Protein AF-A0A9X0DAU0-F1 (afdb_monomer_lite)

Structure (mmCIF, N/CA/C/O backbone):
data_AF-A0A9X0DAU0-F1
#
_entry.id   AF-A0A9X0DAU0-F1
#
loop_
_atom_site.group_PDB
_atom_site.id
_atom_site.type_symbol
_atom_site.label_atom_id
_atom_site.label_alt_id
_atom_site.label_comp_id
_atom_site.label_asym_id
_atom_site.label_entity_id
_atom_site.label_seq_id
_atom_site.pdbx_PDB_ins_code
_atom_site.Cartn_x
_atom_site.Cartn_y
_atom_site.Cartn_z
_atom_site.occupancy
_atom_site.B_iso_or_equiv
_atom_site.auth_seq_id
_atom_site.auth_comp_id
_atom_site.auth_asym_id
_atom_site.auth_atom_id
_atom_site.pdbx_PDB_model_num
ATOM 1 N N . MET A 1 1 ? -36.880 6.853 28.054 1.00 36.19 1 MET A N 1
ATOM 2 C CA . MET A 1 1 ? -36.187 8.057 27.526 1.00 36.19 1 MET A CA 1
ATOM 3 C C . MET A 1 1 ? -35.209 7.746 26.374 1.00 36.19 1 MET A C 1
ATOM 5 O O . MET A 1 1 ? -34.660 8.682 25.808 1.00 36.19 1 MET A O 1
ATOM 9 N N . GLU A 1 2 ? -35.069 6.485 25.935 1.00 30.61 2 GLU A N 1
ATOM 10 C CA . GLU A 1 2 ? -34.230 6.048 24.791 1.00 30.61 2 GLU A CA 1
ATOM 11 C C . GLU A 1 2 ? -34.619 6.646 23.432 1.00 30.61 2 GLU A C 1
ATOM 13 O O . GLU A 1 2 ? -33.774 6.821 22.557 1.00 30.61 2 GLU A O 1
ATOM 18 N N . GLY A 1 3 ? -35.879 7.058 23.265 1.00 28.67 3 GLY A N 1
ATOM 19 C CA . GLY A 1 3 ? -36.325 7.727 22.044 1.00 28.67 3 GLY A CA 1
ATOM 20 C C . GLY A 1 3 ? -35.630 9.065 21.782 1.00 28.67 3 GLY A C 1
ATOM 21 O O . GLY A 1 3 ? -35.706 9.553 20.662 1.00 28.67 3 GLY A O 1
ATOM 22 N N . ASN A 1 4 ? -34.952 9.665 22.770 1.00 32.41 4 ASN A N 1
ATOM 23 C CA . ASN A 1 4 ? -34.391 11.005 22.631 1.00 32.41 4 ASN A CA 1
ATOM 24 C C . ASN A 1 4 ? -32.938 11.012 22.134 1.00 32.41 4 ASN A C 1
ATOM 26 O O . ASN A 1 4 ? -32.588 11.944 21.425 1.00 32.41 4 ASN A O 1
ATOM 30 N N . GLU A 1 5 ? -32.114 9.992 22.419 1.00 34.22 5 GLU A N 1
ATOM 31 C CA . GLU A 1 5 ? -30.696 9.935 22.003 1.00 34.22 5 GLU A CA 1
ATOM 32 C C . GLU A 1 5 ? -30.496 9.361 20.604 1.00 34.22 5 GLU A C 1
ATOM 34 O O . GLU A 1 5 ? -29.727 9.919 19.824 1.00 34.22 5 GLU A O 1
ATOM 39 N N . GLU A 1 6 ? -31.232 8.313 20.227 1.00 37.12 6 GLU A N 1
ATOM 40 C CA . GLU A 1 6 ? -31.260 7.851 18.837 1.00 37.12 6 GLU A CA 1
ATOM 41 C C . GLU A 1 6 ? -31.886 8.929 17.939 1.00 37.12 6 GLU A C 1
ATOM 43 O O . GLU A 1 6 ? -31.412 9.173 16.828 1.00 37.12 6 GLU A O 1
ATOM 48 N N . TYR A 1 7 ? -32.891 9.653 18.452 1.00 38.97 7 TYR A N 1
ATOM 49 C CA . TYR A 1 7 ? -33.414 10.863 17.825 1.00 38.97 7 TYR A CA 1
ATOM 50 C C . TYR A 1 7 ? -32.383 11.990 17.823 1.00 38.97 7 TYR A C 1
ATOM 52 O O . TYR A 1 7 ? -32.267 12.650 16.800 1.00 38.97 7 TYR A O 1
ATOM 60 N N . LEU A 1 8 ? -31.578 12.192 18.873 1.00 36.94 8 LEU A N 1
ATOM 61 C CA . LEU A 1 8 ? -30.521 13.211 18.907 1.00 36.94 8 LEU A CA 1
ATOM 62 C C . LEU A 1 8 ? -29.411 12.896 17.905 1.00 36.94 8 LEU A C 1
ATOM 64 O O . LEU A 1 8 ? -29.023 13.782 17.155 1.00 36.94 8 LEU A O 1
ATOM 68 N N . MET A 1 9 ? -28.943 11.649 17.829 1.00 37.12 9 MET A N 1
ATOM 69 C CA . MET A 1 9 ? -27.944 11.170 16.871 1.00 37.12 9 MET A CA 1
ATOM 70 C C . MET A 1 9 ? -28.487 11.210 15.446 1.00 37.12 9 MET A C 1
ATOM 72 O O . MET A 1 9 ? -27.828 11.750 14.561 1.00 37.12 9 MET A O 1
ATOM 76 N N . LYS A 1 10 ? -29.723 10.747 15.205 1.00 42.19 10 LYS A N 1
ATOM 77 C CA . LYS A 1 10 ? -30.390 10.910 13.903 1.00 42.19 10 LYS A CA 1
ATOM 78 C C . LYS A 1 10 ? -30.597 12.385 13.564 1.00 42.19 10 LYS A C 1
ATOM 80 O O . LYS A 1 10 ? -30.397 12.749 12.412 1.00 42.19 10 LYS A O 1
ATOM 85 N N . LYS A 1 11 ? -30.927 13.257 14.522 1.00 40.44 11 LYS A N 1
ATOM 86 C CA . LYS A 1 11 ? -31.130 14.708 14.332 1.00 40.44 11 LYS A CA 1
ATOM 87 C C . LYS A 1 11 ? -29.808 15.428 14.063 1.00 40.44 11 LYS A C 1
ATOM 89 O O . LYS A 1 11 ? -29.751 16.229 13.130 1.00 40.44 11 LYS A O 1
ATOM 94 N N . LEU A 1 12 ? -28.742 15.076 14.779 1.00 37.06 12 LEU A N 1
ATOM 95 C CA . LEU A 1 12 ? -27.368 15.529 14.558 1.00 37.06 12 LEU A CA 1
ATOM 96 C C . LEU A 1 12 ? -26.877 15.080 13.173 1.00 37.06 12 LEU A C 1
ATOM 98 O O . LEU A 1 12 ? -26.471 15.919 12.377 1.00 37.06 12 LEU A O 1
ATOM 102 N N . LEU A 1 13 ? -27.047 13.805 12.809 1.00 39.91 13 LEU A N 1
ATOM 103 C CA . LEU A 1 13 ? -26.656 13.242 11.505 1.00 39.91 13 LEU A CA 1
ATOM 104 C C . LEU A 1 13 ? -27.590 13.637 10.339 1.00 39.91 13 LEU A C 1
ATOM 106 O O . LEU A 1 13 ? -27.197 13.529 9.171 1.00 39.91 13 LEU A O 1
ATOM 110 N N . SER A 1 14 ? -28.819 14.088 10.620 1.00 42.72 14 SER A N 1
ATOM 111 C CA . SER A 1 14 ? -29.772 14.595 9.615 1.00 42.72 14 SER A CA 1
ATOM 112 C C . SER A 1 14 ? -29.473 16.032 9.198 1.00 42.72 14 SER A C 1
ATOM 114 O O . SER A 1 14 ? -29.778 16.412 8.064 1.00 42.72 14 SER A O 1
ATOM 116 N N . LYS A 1 15 ? -28.841 16.829 10.074 1.00 42.28 15 LYS A N 1
ATOM 117 C CA . LYS A 1 15 ? -28.406 18.182 9.730 1.00 42.28 15 LYS A CA 1
ATOM 118 C C . LYS A 1 15 ? -27.280 18.078 8.707 1.00 42.28 15 LYS A C 1
ATOM 120 O O . LYS A 1 15 ? -26.179 17.622 9.004 1.00 42.28 15 LYS A O 1
ATOM 125 N N . LYS A 1 16 ? -27.579 18.543 7.492 1.00 41.59 16 LYS A N 1
ATOM 126 C CA . LYS A 1 16 ? -26.758 18.473 6.270 1.00 41.59 16 LYS A CA 1
ATOM 127 C C . LYS A 1 16 ? -25.289 18.920 6.452 1.00 41.59 16 LYS A C 1
ATOM 129 O O . LYS A 1 16 ? -24.460 18.476 5.671 1.00 41.59 16 LYS A O 1
ATOM 134 N N . ASN A 1 17 ? -24.979 19.686 7.509 1.00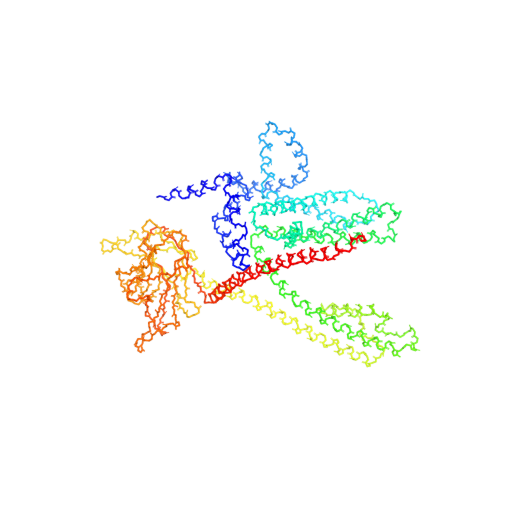 34.97 17 ASN A N 1
ATOM 135 C CA . ASN A 1 17 ? -23.666 20.285 7.796 1.00 34.97 17 ASN A CA 1
ATOM 136 C C . ASN A 1 17 ? -22.970 19.753 9.079 1.00 34.97 17 ASN A C 1
ATOM 138 O O . ASN A 1 17 ? -21.887 20.219 9.433 1.00 34.97 17 ASN A O 1
ATOM 142 N N . SER A 1 18 ? -23.564 18.804 9.820 1.00 41.34 18 SER A N 1
ATOM 143 C CA . SER A 1 18 ? -22.999 18.327 11.101 1.00 41.34 18 SER A CA 1
ATOM 144 C C . SER A 1 18 ? -21.748 17.472 10.912 1.00 41.34 18 SER A C 1
ATOM 146 O O . SER A 1 18 ? -20.811 17.582 11.698 1.00 41.34 18 SER A O 1
ATOM 148 N N . PHE A 1 19 ? -21.702 16.661 9.855 1.00 37.25 19 PHE A N 1
ATOM 149 C CA . PHE A 1 19 ? -20.582 15.752 9.641 1.00 37.25 19 PHE A CA 1
ATOM 150 C C . PHE A 1 19 ? -19.303 16.493 9.249 1.00 37.25 19 PHE A C 1
ATOM 152 O O . PHE A 1 19 ? -18.268 16.166 9.799 1.00 37.25 19 PHE A O 1
ATOM 159 N N . ASP A 1 20 ? -19.376 17.546 8.426 1.00 37.94 20 ASP A N 1
ATOM 160 C CA . ASP A 1 20 ? -18.210 18.387 8.095 1.00 37.94 20 ASP A CA 1
ATOM 161 C C . ASP A 1 20 ? -17.679 19.140 9.328 1.00 37.94 20 ASP A C 1
ATOM 163 O O . ASP A 1 20 ? -16.481 19.392 9.460 1.00 37.94 20 ASP A O 1
ATOM 167 N N . THR A 1 21 ? -18.572 19.473 10.267 1.00 36.34 21 THR A N 1
ATOM 168 C CA . THR A 1 21 ? -18.226 20.118 11.544 1.00 36.34 21 THR A CA 1
ATOM 169 C C . THR A 1 21 ? -17.556 19.132 12.511 1.00 36.34 21 THR A C 1
ATOM 171 O O . THR A 1 21 ? -16.630 19.500 13.234 1.00 36.34 21 THR A O 1
ATOM 174 N N . ILE A 1 22 ? -18.000 17.871 12.504 1.00 38.75 22 ILE A N 1
ATOM 175 C CA . ILE A 1 22 ? -17.434 16.769 13.294 1.00 38.75 22 ILE A CA 1
ATOM 176 C C . ILE A 1 22 ? -16.109 16.293 12.679 1.00 38.75 22 ILE A C 1
ATOM 178 O O . ILE A 1 22 ? -15.134 16.136 13.399 1.00 38.75 22 ILE A O 1
ATOM 182 N N . GLU A 1 23 ? -16.017 16.171 11.358 1.00 36.06 23 GLU A N 1
ATOM 183 C CA . GLU A 1 23 ? -14.804 15.826 10.607 1.00 36.06 23 GLU A CA 1
ATOM 184 C C . GLU A 1 23 ? -13.706 16.889 10.786 1.00 36.06 23 GLU A C 1
ATOM 186 O O . GLU A 1 23 ? -12.550 16.546 11.033 1.00 36.06 23 GLU A O 1
ATOM 191 N N . LYS A 1 24 ? -14.066 18.186 10.799 1.00 38.06 24 LYS A N 1
ATOM 192 C CA . LYS A 1 24 ? -13.139 19.278 11.158 1.00 38.06 24 LYS A CA 1
ATOM 193 C C . LYS A 1 24 ? -12.663 19.229 12.613 1.00 38.06 24 LYS A C 1
ATOM 195 O O . LYS A 1 24 ? -11.546 19.664 12.882 1.00 38.06 24 LYS A O 1
ATOM 200 N N . LYS A 1 25 ? -13.480 18.721 13.545 1.00 36.06 25 LYS A N 1
ATOM 201 C CA . LYS A 1 25 ? -13.097 18.539 14.959 1.00 36.06 25 LYS A CA 1
ATOM 202 C C . LYS A 1 25 ? -12.298 17.254 15.202 1.00 36.06 25 LYS A C 1
ATOM 204 O O . LYS A 1 25 ? -11.488 17.225 16.122 1.00 36.06 25 LYS A O 1
ATOM 209 N N . ILE A 1 26 ? -12.504 16.217 14.388 1.00 36.34 26 ILE A N 1
ATOM 210 C CA . ILE A 1 26 ? -11.970 14.865 14.610 1.00 36.34 26 ILE A CA 1
ATOM 211 C C . ILE A 1 26 ? -10.674 14.582 13.812 1.00 36.34 26 ILE A C 1
ATOM 213 O O . ILE A 1 26 ? -10.048 13.545 14.018 1.00 36.34 26 ILE A O 1
ATOM 217 N N . THR A 1 27 ? -10.139 15.483 12.970 1.00 34.50 27 THR A N 1
ATOM 218 C CA . THR A 1 27 ? -8.794 15.261 12.363 1.00 34.50 27 THR A CA 1
ATOM 219 C C . THR A 1 27 ? -8.041 16.572 12.043 1.00 34.50 27 THR A C 1
ATOM 221 O O . THR A 1 27 ? -8.669 17.457 11.463 1.00 34.50 27 THR A O 1
ATOM 224 N N . PRO A 1 28 ? -6.710 16.757 12.309 1.00 38.84 28 PRO A N 1
ATOM 225 C CA . PRO A 1 28 ? -5.645 15.784 12.631 1.00 38.84 28 PRO A CA 1
ATOM 226 C C . PRO A 1 28 ? -4.857 16.008 13.945 1.00 38.84 28 PRO A C 1
ATOM 228 O O . PRO A 1 28 ? -3.967 15.213 14.222 1.00 38.84 28 PRO A O 1
ATOM 231 N N . LYS A 1 29 ? -5.092 17.046 14.763 1.00 37.66 29 LYS A N 1
ATOM 232 C CA . LYS A 1 29 ? -4.166 17.384 15.877 1.00 37.66 29 LYS A CA 1
ATOM 233 C C . LYS A 1 29 ? -4.122 16.363 17.027 1.00 37.66 29 LYS A C 1
ATOM 235 O O . LYS A 1 29 ? -3.074 16.212 17.644 1.00 37.66 29 LYS A O 1
ATOM 240 N N . ILE A 1 30 ? -5.223 15.657 17.295 1.00 35.47 30 ILE A N 1
ATOM 241 C CA . ILE A 1 30 ? -5.294 14.645 18.368 1.00 35.47 30 ILE A CA 1
ATOM 242 C C . ILE A 1 30 ? -4.764 13.282 17.884 1.00 35.47 30 ILE A C 1
ATOM 244 O O . ILE A 1 30 ? -4.099 12.581 18.636 1.00 35.47 30 ILE A O 1
ATOM 248 N N . LEU A 1 31 ? -4.971 12.936 16.605 1.00 32.19 31 LEU A N 1
ATOM 249 C CA . LEU A 1 31 ? -4.505 11.668 16.021 1.00 32.19 31 LEU A CA 1
ATOM 250 C C . LEU A 1 31 ? -3.039 11.690 15.537 1.00 32.19 31 LEU A C 1
ATOM 252 O O . LEU A 1 31 ? -2.431 10.635 15.402 1.00 32.19 31 LEU A O 1
ATOM 256 N N . THR A 1 32 ? -2.433 12.851 15.276 1.00 33.84 32 THR A N 1
ATOM 257 C CA . THR A 1 32 ? -1.058 12.916 14.722 1.00 33.84 32 THR A CA 1
ATOM 258 C C . THR A 1 32 ? 0.061 12.782 15.754 1.00 33.84 32 THR A C 1
ATOM 260 O O . THR A 1 32 ? 1.199 12.544 15.368 1.00 33.84 32 THR A O 1
ATOM 263 N N . LYS A 1 33 ? -0.232 12.884 17.057 1.00 35.78 33 LYS A N 1
ATOM 264 C CA . LYS A 1 33 ? 0.789 12.813 18.121 1.00 35.78 33 LYS A CA 1
ATOM 265 C C . LYS A 1 33 ? 1.145 11.397 18.597 1.00 35.78 33 LYS A C 1
ATOM 267 O O . LYS A 1 33 ? 2.033 11.251 19.424 1.00 35.78 33 LYS A O 1
ATOM 272 N N . CYS A 1 34 ? 0.493 10.358 18.081 1.00 30.19 34 CYS A N 1
ATOM 273 C CA . CYS A 1 34 ? 0.770 8.966 18.441 1.00 30.19 34 CYS A CA 1
ATOM 274 C C . CYS A 1 34 ? 0.607 8.087 17.199 1.00 30.19 34 CYS A C 1
ATOM 276 O O . CYS A 1 34 ? -0.498 7.654 16.880 1.00 30.19 34 CYS A O 1
ATOM 278 N N . VAL A 1 35 ? 1.703 7.868 16.470 1.00 29.03 35 VAL A N 1
ATOM 279 C CA . VAL A 1 35 ? 1.706 7.240 15.134 1.00 29.03 35 VAL A CA 1
ATOM 280 C C . VAL A 1 35 ? 1.201 5.785 15.152 1.00 29.03 35 VAL A C 1
ATOM 282 O O . VAL A 1 35 ? 0.648 5.325 14.159 1.00 29.03 35 VAL A O 1
ATOM 285 N N . SER A 1 36 ? 1.291 5.075 16.282 1.00 30.45 36 SER A N 1
ATOM 286 C CA . SER A 1 36 ? 0.809 3.690 16.423 1.00 30.45 36 SER A CA 1
ATOM 287 C C . SER A 1 36 ? -0.636 3.582 16.944 1.00 30.45 36 SER A C 1
ATOM 289 O O . SER A 1 36 ? -1.441 2.827 16.396 1.00 30.45 36 SER A O 1
ATOM 291 N N . ASN A 1 37 ? -1.010 4.366 17.964 1.00 36.59 37 ASN A N 1
ATOM 292 C CA . ASN A 1 37 ? -2.334 4.287 18.602 1.00 36.59 37 ASN A CA 1
ATOM 293 C C . ASN A 1 37 ? -3.460 4.960 17.801 1.00 36.59 37 ASN A C 1
ATOM 295 O O . ASN A 1 37 ? -4.617 4.555 17.919 1.00 36.59 37 ASN A O 1
ATOM 299 N N . SER A 1 38 ? -3.156 5.958 16.969 1.00 33.84 38 SER A N 1
ATOM 300 C CA . SER A 1 38 ? -4.169 6.685 16.194 1.00 33.84 38 SER A CA 1
ATOM 301 C C . SER A 1 38 ? -4.743 5.871 15.036 1.00 33.84 38 SER A C 1
ATOM 303 O O . SER A 1 38 ? -5.945 5.933 14.779 1.00 33.84 38 SER A O 1
ATOM 305 N N . LEU A 1 39 ? -3.915 5.044 14.395 1.00 31.14 39 LEU A N 1
ATOM 306 C CA . LEU A 1 39 ? -4.356 4.064 13.405 1.00 31.14 39 LEU A CA 1
ATOM 307 C C . LEU A 1 39 ? -5.246 3.007 14.057 1.00 31.14 39 LEU A C 1
ATOM 309 O O . LEU A 1 39 ? -6.297 2.687 13.520 1.00 31.14 39 LEU A O 1
ATOM 313 N N . LEU A 1 40 ? -4.889 2.519 15.245 1.00 34.69 40 LEU A N 1
ATOM 314 C CA . LEU A 1 40 ? -5.612 1.437 15.916 1.00 34.69 40 LEU A CA 1
ATOM 315 C C . LEU A 1 40 ? -6.944 1.906 16.537 1.00 34.69 40 LEU A C 1
ATOM 317 O O . LEU A 1 40 ? -7.957 1.215 16.404 1.00 34.69 40 LEU A O 1
ATOM 321 N N . MET A 1 41 ? -6.985 3.099 17.148 1.00 34.53 41 MET A N 1
ATOM 322 C CA . MET A 1 41 ? -8.235 3.748 17.582 1.00 34.53 41 MET A CA 1
ATOM 323 C C . MET A 1 41 ? -9.095 4.190 16.396 1.00 34.53 41 MET A C 1
ATOM 325 O O . MET A 1 41 ? -10.304 3.975 16.414 1.00 34.53 41 MET A O 1
ATOM 329 N N . GLY A 1 42 ? -8.484 4.765 15.356 1.00 37.69 42 GLY A N 1
ATOM 330 C CA . GLY A 1 42 ? -9.177 5.141 14.127 1.00 37.69 42 GLY A CA 1
ATOM 331 C C . GLY A 1 42 ? -9.820 3.925 13.466 1.00 37.69 42 GLY A C 1
ATOM 332 O O . GLY A 1 42 ? -11.014 3.938 13.190 1.00 37.69 42 GLY A O 1
ATOM 333 N N . MET A 1 43 ? -9.072 2.832 13.304 1.00 39.12 43 MET A N 1
ATOM 334 C CA . MET A 1 43 ? -9.593 1.578 12.761 1.00 39.12 43 MET A CA 1
ATOM 335 C C . MET A 1 43 ? -10.745 1.032 13.609 1.00 39.12 43 MET A C 1
ATOM 337 O O . MET A 1 43 ? -11.778 0.718 13.032 1.00 39.12 43 MET A O 1
ATOM 341 N N . LYS A 1 44 ? -10.629 0.986 14.948 1.00 43.84 44 LYS A N 1
ATOM 342 C CA . LYS A 1 44 ? -11.720 0.542 15.845 1.00 43.84 44 LYS A CA 1
ATOM 343 C C . LYS A 1 44 ? -12.971 1.427 15.770 1.00 43.84 44 LYS A C 1
ATOM 345 O O . LYS A 1 44 ? -14.085 0.919 15.849 1.00 43.84 44 LYS A O 1
ATOM 350 N N . PHE A 1 45 ? -12.805 2.737 15.603 1.00 51.50 45 PHE A N 1
ATOM 351 C CA . PHE A 1 45 ? -13.920 3.668 15.429 1.00 51.50 45 PHE A CA 1
ATOM 352 C C . PHE A 1 45 ? -14.600 3.495 14.063 1.00 51.50 45 PHE A C 1
ATOM 354 O O . PHE A 1 45 ? -15.823 3.396 13.986 1.00 51.50 45 PHE A O 1
ATOM 361 N N . PHE A 1 46 ? -13.823 3.401 12.979 1.00 48.62 46 PHE A N 1
ATOM 362 C CA . PHE A 1 46 ? -14.355 3.226 11.623 1.00 48.62 46 PHE A CA 1
ATOM 363 C C . PHE A 1 46 ? -14.937 1.827 11.374 1.00 48.62 46 PHE A C 1
ATOM 365 O O . PHE A 1 46 ? -15.799 1.673 10.506 1.00 48.62 46 PHE A O 1
ATOM 372 N N . THR A 1 47 ? -14.521 0.813 12.140 1.00 50.84 47 THR A N 1
ATOM 373 C CA . THR A 1 47 ? -15.122 -0.528 12.107 1.00 50.84 47 THR A CA 1
ATOM 374 C C . THR A 1 47 ? -16.354 -0.669 13.003 1.00 50.84 47 THR A C 1
ATOM 376 O O . THR A 1 47 ? -17.040 -1.687 12.912 1.00 50.84 47 THR A O 1
ATOM 379 N N . HIS A 1 48 ? -16.691 0.341 13.817 1.00 51.44 48 HIS A N 1
ATOM 380 C CA . HIS A 1 48 ? -17.898 0.320 14.641 1.00 51.44 48 HIS A CA 1
ATOM 381 C C . HIS A 1 48 ? -19.154 0.175 13.757 1.00 51.44 48 HIS A C 1
ATOM 383 O O . HIS A 1 48 ? -19.307 0.948 12.805 1.00 51.44 48 HIS A O 1
ATOM 389 N N . PRO A 1 49 ? -20.097 -0.742 14.059 1.00 53.69 49 PRO A N 1
ATOM 390 C CA . PRO A 1 49 ? -21.228 -1.052 13.178 1.00 53.69 49 PRO A CA 1
ATOM 391 C C . PRO A 1 49 ? -22.060 0.168 12.761 1.00 53.69 49 PRO A C 1
ATOM 393 O O . PRO A 1 49 ? -22.469 0.274 11.606 1.00 53.69 49 PRO A O 1
ATOM 396 N N . VAL A 1 50 ? -22.258 1.128 13.671 1.00 52.81 50 VAL A N 1
ATOM 397 C CA . VAL A 1 50 ? -23.005 2.370 13.397 1.00 52.81 50 VAL A CA 1
ATOM 398 C C . VAL A 1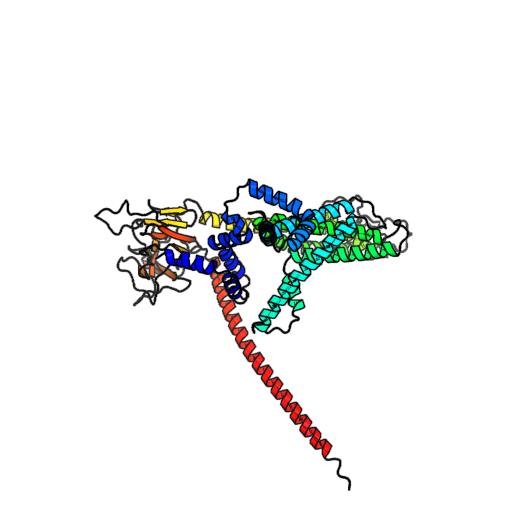 50 ? -22.245 3.286 12.434 1.00 52.81 50 VAL A C 1
ATOM 400 O O . VAL A 1 50 ? -22.828 3.795 11.477 1.00 52.81 50 VAL A O 1
ATOM 403 N N . VAL A 1 51 ? -20.935 3.457 12.637 1.00 56.75 51 VAL A N 1
ATOM 404 C CA . VAL A 1 51 ? -20.085 4.288 11.770 1.00 56.75 51 VAL A CA 1
ATOM 405 C C . VAL A 1 51 ? -19.961 3.634 10.397 1.00 56.75 51 VAL A C 1
ATOM 407 O O . VAL A 1 51 ? -20.161 4.291 9.377 1.00 56.75 51 VAL A O 1
ATOM 410 N N . HIS A 1 52 ? -19.740 2.320 10.364 1.00 58.06 52 HIS A N 1
ATOM 411 C CA . HIS A 1 52 ? -19.674 1.534 9.140 1.00 58.06 52 HIS A CA 1
ATOM 412 C C . HIS A 1 52 ? -20.999 1.563 8.356 1.00 58.06 52 HIS A C 1
ATOM 414 O O . HIS A 1 52 ? -20.997 1.696 7.130 1.00 58.06 52 HIS A O 1
ATOM 420 N N . SER A 1 53 ? -22.144 1.483 9.042 1.00 62.44 53 SER A N 1
ATOM 421 C CA . SER A 1 53 ? -23.475 1.603 8.432 1.00 62.44 53 SER A CA 1
ATOM 422 C C . SER A 1 53 ? -23.701 2.992 7.826 1.00 62.44 53 SER A C 1
ATOM 424 O O . SER A 1 53 ? -24.100 3.109 6.664 1.00 62.44 53 SER A O 1
ATOM 426 N N . GLU A 1 54 ? -23.358 4.056 8.554 1.00 64.06 54 GLU A N 1
ATOM 427 C CA . GLU A 1 54 ? -23.485 5.434 8.071 1.00 64.06 54 GLU A CA 1
ATOM 428 C C . GLU A 1 54 ? -22.532 5.755 6.911 1.00 64.06 54 GLU A C 1
ATOM 430 O O . GLU A 1 54 ? -22.936 6.397 5.934 1.00 64.06 54 GLU A O 1
ATOM 435 N N . MET A 1 55 ? -21.294 5.257 6.958 1.00 65.69 55 MET A N 1
ATOM 436 C CA . MET A 1 55 ? -20.350 5.344 5.841 1.00 65.69 55 MET A CA 1
ATOM 437 C C . MET A 1 55 ? -20.881 4.607 4.611 1.00 65.69 55 MET A C 1
ATOM 439 O O . MET A 1 55 ? -20.927 5.194 3.532 1.00 65.69 55 MET A O 1
ATOM 443 N N . ASN A 1 56 ? -21.377 3.375 4.766 1.00 66.19 56 ASN A N 1
ATOM 444 C CA . ASN A 1 56 ? -21.998 2.620 3.672 1.00 66.19 56 ASN A CA 1
ATOM 445 C C . ASN A 1 56 ? -23.210 3.345 3.072 1.00 66.19 56 ASN A C 1
ATOM 447 O O . ASN A 1 56 ? -23.417 3.328 1.856 1.00 66.19 56 ASN A O 1
ATOM 451 N N . ARG A 1 57 ? -24.013 4.001 3.915 1.00 67.69 57 ARG A N 1
ATOM 452 C CA . ARG A 1 57 ? -25.182 4.779 3.494 1.00 67.69 57 ARG A CA 1
ATOM 453 C C . ARG A 1 57 ? -24.792 6.025 2.697 1.00 67.69 57 ARG A C 1
ATOM 455 O O . ARG A 1 57 ? -25.487 6.376 1.743 1.00 67.69 57 ARG A O 1
ATOM 462 N N . LYS A 1 58 ? -23.695 6.694 3.065 1.00 73.19 58 LYS A N 1
ATOM 463 C CA . LYS A 1 58 ? -23.129 7.810 2.289 1.00 73.19 58 LYS A CA 1
ATOM 464 C C . LYS A 1 58 ? -22.491 7.332 0.986 1.00 73.19 58 LYS A C 1
ATOM 466 O O . LYS A 1 58 ? -22.759 7.926 -0.054 1.00 73.19 58 LYS A O 1
ATOM 471 N N . TRP A 1 59 ? -21.724 6.245 1.040 1.00 75.75 59 TRP A N 1
ATOM 472 C CA . TRP A 1 59 ? -21.029 5.636 -0.095 1.00 75.75 59 TRP A CA 1
ATOM 473 C C . TRP A 1 59 ? -21.987 5.253 -1.226 1.00 75.75 59 TRP A C 1
ATOM 475 O O . TRP A 1 59 ? -21.836 5.722 -2.353 1.00 75.75 59 TRP A O 1
ATOM 485 N N . ARG A 1 60 ? -23.040 4.486 -0.905 1.00 71.88 60 ARG A N 1
ATOM 486 C CA . ARG A 1 60 ? -24.072 4.063 -1.869 1.00 71.88 60 ARG A CA 1
ATOM 487 C C . ARG A 1 60 ? -25.084 5.154 -2.218 1.00 71.88 60 ARG A C 1
ATOM 489 O O . ARG A 1 60 ? -25.963 4.915 -3.031 1.00 71.88 60 ARG A O 1
ATOM 496 N N . GLY A 1 61 ? -24.993 6.333 -1.604 1.00 70.94 61 GLY A N 1
ATOM 497 C CA . GLY A 1 61 ? -25.955 7.415 -1.776 1.00 70.94 61 GLY A CA 1
ATOM 498 C C . GLY A 1 61 ? -27.276 7.176 -1.029 1.00 70.94 61 GLY A C 1
ATOM 499 O O . GLY A 1 61 ? -27.959 6.161 -1.182 1.00 70.94 61 GLY A O 1
ATOM 500 N N . ARG A 1 62 ? -27.703 8.180 -0.252 1.00 63.81 62 ARG A N 1
ATOM 501 C CA . ARG A 1 62 ? -28.942 8.133 0.554 1.00 63.81 62 ARG A CA 1
ATOM 502 C C . ARG A 1 62 ? -30.209 7.854 -0.260 1.00 63.81 62 ARG A C 1
ATOM 504 O O . ARG A 1 62 ? -31.166 7.312 0.281 1.00 63.81 62 ARG A O 1
ATOM 511 N N . PHE A 1 63 ? -30.225 8.249 -1.531 1.00 61.09 63 PHE A N 1
ATOM 512 C CA . PHE A 1 63 ? -31.374 8.061 -2.412 1.00 61.09 63 PHE A CA 1
ATOM 513 C C . PHE A 1 63 ? -31.577 6.590 -2.801 1.00 61.09 63 PHE A C 1
ATOM 515 O O . PHE A 1 63 ? -32.700 6.097 -2.744 1.00 61.09 63 PHE A O 1
ATOM 522 N N . LEU A 1 64 ? -30.499 5.879 -3.140 1.00 60.31 64 LEU A N 1
ATOM 523 C CA . LEU A 1 64 ? -30.560 4.490 -3.607 1.00 60.31 64 LEU A CA 1
ATOM 524 C C . LEU A 1 64 ? -30.929 3.544 -2.455 1.00 60.31 64 LEU A C 1
ATOM 526 O O . LEU A 1 64 ? -31.768 2.661 -2.603 1.00 60.31 64 LEU A O 1
ATOM 530 N N . MET A 1 65 ? -30.405 3.803 -1.256 1.00 53.38 65 MET A N 1
ATOM 531 C CA . MET A 1 65 ? -30.710 3.002 -0.064 1.00 53.38 65 MET A CA 1
ATOM 532 C C . MET A 1 65 ? -32.154 3.168 0.445 1.00 53.38 65 MET A C 1
ATOM 534 O O . MET A 1 65 ? -32.672 2.260 1.086 1.00 53.38 65 MET A O 1
ATOM 538 N N . LYS A 1 66 ? -32.835 4.285 0.142 1.00 54.59 66 LYS A N 1
ATOM 539 C CA . LYS A 1 66 ? -34.224 4.533 0.579 1.00 54.59 66 LYS A CA 1
ATOM 540 C C . LYS A 1 66 ? -35.255 3.622 -0.100 1.00 54.59 66 LYS A C 1
ATOM 542 O O . LYS A 1 66 ? -36.359 3.496 0.411 1.00 54.59 66 LYS A O 1
ATOM 547 N N . LYS A 1 67 ? -34.914 3.038 -1.255 1.00 55.78 67 LYS A N 1
ATOM 548 C CA . LYS A 1 67 ? -35.842 2.261 -2.093 1.00 55.78 67 LYS A CA 1
ATOM 549 C C . LYS A 1 67 ? -35.732 0.741 -1.941 1.00 55.78 67 LYS A C 1
ATOM 551 O O . LYS A 1 67 ? -36.506 0.053 -2.589 1.00 55.78 67 LYS A O 1
ATOM 556 N N . GLY A 1 68 ? -34.798 0.209 -1.142 1.00 53.81 68 GLY A N 1
ATOM 557 C CA . GLY A 1 68 ? -34.618 -1.248 -1.030 1.00 53.81 68 GLY A CA 1
ATOM 558 C C . GLY A 1 68 ? -34.390 -1.914 -2.396 1.00 53.81 68 GLY A C 1
ATOM 559 O O . GLY A 1 68 ? -35.097 -2.845 -2.763 1.00 53.81 68 GLY A O 1
ATOM 560 N N . LEU A 1 69 ? -33.459 -1.374 -3.192 1.00 61.97 69 LEU A N 1
ATOM 561 C CA . LEU A 1 69 ? -33.239 -1.784 -4.585 1.00 61.97 69 LEU A CA 1
ATOM 562 C C . LEU A 1 69 ? -32.863 -3.269 -4.707 1.00 61.97 69 LEU A C 1
ATOM 564 O O . LEU A 1 69 ? -31.965 -3.749 -4.013 1.00 61.97 69 LEU A O 1
ATOM 568 N N . SER A 1 70 ? -33.522 -3.967 -5.637 1.00 71.06 70 SER A N 1
ATOM 569 C CA . SER A 1 70 ? -33.269 -5.380 -5.933 1.00 71.06 70 SER A CA 1
ATOM 570 C C . SER A 1 70 ? -31.841 -5.619 -6.449 1.00 71.06 70 SER A C 1
ATOM 572 O O . SER A 1 70 ? -31.212 -4.720 -7.018 1.00 71.06 70 SER A O 1
ATOM 574 N N . LYS A 1 71 ? -31.341 -6.857 -6.317 1.00 73.38 71 LYS A N 1
ATOM 575 C CA . LYS A 1 71 ? -30.047 -7.274 -6.896 1.00 73.38 71 LYS A CA 1
ATOM 576 C C . LYS A 1 71 ? -29.975 -6.999 -8.406 1.00 73.38 71 LYS A C 1
ATOM 578 O O . LYS A 1 71 ? -28.938 -6.566 -8.898 1.00 73.38 71 LYS A O 1
ATOM 583 N N . TRP A 1 72 ? -31.092 -7.166 -9.114 1.00 72.94 72 TRP A N 1
ATOM 584 C CA . TRP A 1 72 ? -31.202 -6.881 -10.544 1.00 72.94 72 TRP A CA 1
ATOM 585 C C . TRP A 1 72 ? -31.031 -5.401 -10.861 1.00 72.94 72 TRP A C 1
ATOM 587 O O . TRP A 1 72 ? -30.333 -5.054 -11.804 1.00 72.94 72 TRP A O 1
ATOM 597 N N . THR A 1 73 ? -31.590 -4.503 -10.051 1.00 71.88 73 THR A N 1
ATOM 598 C CA . THR A 1 73 ? -31.420 -3.064 -10.283 1.00 71.88 73 THR A CA 1
ATOM 599 C C . THR A 1 73 ? -29.972 -2.625 -10.072 1.00 71.88 73 THR A C 1
ATOM 601 O O . THR A 1 73 ? -29.480 -1.777 -10.809 1.00 71.88 73 THR A O 1
ATOM 604 N N . TRP A 1 74 ? -29.261 -3.233 -9.117 1.00 73.56 74 TRP A N 1
ATOM 605 C CA . TRP A 1 74 ? -27.817 -3.038 -8.981 1.00 73.56 74 TRP A CA 1
ATOM 606 C C . TRP A 1 74 ? -27.053 -3.539 -10.202 1.00 73.56 74 TRP A C 1
ATOM 608 O O . TRP A 1 74 ? -26.195 -2.814 -10.694 1.00 73.56 74 TRP A O 1
ATOM 618 N N . PHE A 1 75 ? -27.389 -4.720 -10.722 1.00 75.75 75 PHE A N 1
ATOM 619 C CA . PHE A 1 75 ? -26.799 -5.236 -11.957 1.00 75.75 75 PHE A CA 1
ATOM 620 C C . PHE A 1 75 ? -27.019 -4.275 -13.137 1.00 75.75 75 PHE A C 1
ATOM 622 O O . PHE A 1 75 ? -26.054 -3.866 -13.778 1.00 75.75 75 PHE A O 1
ATOM 629 N N . PHE A 1 76 ? -28.253 -3.807 -13.349 1.00 76.19 76 PHE A N 1
ATOM 630 C CA . PHE A 1 76 ? -28.558 -2.817 -14.386 1.00 76.19 76 PHE A CA 1
ATOM 631 C C . PHE A 1 76 ? -27.807 -1.498 -14.194 1.00 76.19 76 PHE A C 1
ATOM 633 O O . PHE A 1 76 ? -27.373 -0.916 -15.177 1.00 76.19 76 PHE A O 1
ATOM 640 N N . LEU A 1 77 ? -27.605 -1.035 -12.957 1.00 74.62 77 LEU A N 1
ATOM 641 C CA . LEU A 1 77 ? -26.818 0.171 -12.682 1.00 74.62 77 LEU A CA 1
ATOM 642 C C . LEU A 1 77 ? -25.331 -0.009 -13.026 1.00 74.62 77 LEU A C 1
ATOM 644 O O . LEU A 1 77 ? -24.727 0.923 -13.542 1.00 74.62 77 LEU A O 1
ATOM 648 N N . HIS A 1 78 ? -24.750 -1.190 -12.796 1.00 73.88 78 HIS A N 1
ATOM 649 C CA . HIS A 1 78 ? -23.366 -1.480 -13.202 1.00 73.88 78 HIS A CA 1
ATOM 650 C C . HIS A 1 78 ? -23.225 -1.561 -14.721 1.00 73.88 78 HIS A C 1
ATOM 652 O O . HIS A 1 78 ? -22.288 -1.003 -15.286 1.00 73.88 78 HIS A O 1
ATOM 658 N N . VAL A 1 79 ? -24.174 -2.227 -15.381 1.00 75.62 79 VAL A N 1
ATOM 659 C CA . VAL A 1 79 ? -24.235 -2.284 -16.844 1.00 75.62 79 VAL A CA 1
ATOM 660 C C . VAL A 1 79 ? -24.418 -0.874 -17.412 1.00 75.62 79 VAL A C 1
ATOM 662 O O . VAL A 1 79 ? -23.716 -0.489 -18.340 1.00 75.62 79 VAL A O 1
ATOM 665 N N . TRP A 1 80 ? -25.280 -0.058 -16.803 1.00 78.50 80 TRP A N 1
ATOM 666 C CA . TRP A 1 80 ? -25.462 1.343 -17.171 1.00 78.50 80 TRP A CA 1
ATOM 667 C C . TRP A 1 80 ? -24.175 2.157 -17.019 1.00 78.50 80 TRP A C 1
ATOM 669 O O . TRP A 1 80 ? -23.902 2.970 -17.889 1.00 78.50 80 TRP A O 1
ATOM 679 N N . CYS A 1 81 ? -23.338 1.919 -15.999 1.00 75.12 81 CYS A N 1
ATOM 680 C CA . CYS A 1 81 ? -22.037 2.594 -15.882 1.00 75.12 81 CYS A CA 1
ATOM 681 C C . CYS A 1 81 ? -21.114 2.356 -17.090 1.00 75.12 81 CYS A C 1
ATOM 683 O O . CYS A 1 81 ? -20.363 3.260 -17.451 1.00 75.12 81 CYS A O 1
ATOM 685 N N . LEU A 1 82 ? -21.171 1.176 -17.722 1.00 70.94 82 LEU A N 1
ATOM 686 C CA . LEU A 1 82 ? -20.402 0.885 -18.940 1.00 70.94 82 LEU A CA 1
ATOM 687 C C . LEU A 1 82 ? -20.891 1.736 -20.119 1.00 70.94 82 LEU A C 1
ATOM 689 O O . LEU A 1 82 ? -20.082 2.328 -20.828 1.00 70.94 82 LEU A O 1
ATOM 693 N N . PHE A 1 83 ? -22.210 1.848 -20.291 1.00 71.69 83 PHE A N 1
ATOM 694 C CA . PHE A 1 83 ? -22.813 2.701 -21.321 1.00 71.69 83 PHE A CA 1
ATOM 695 C C . PHE A 1 83 ? -22.583 4.193 -21.044 1.00 71.69 83 PHE A C 1
ATOM 697 O O . PHE A 1 83 ? -22.262 4.960 -21.951 1.00 71.69 83 PHE A O 1
ATOM 704 N N . ASP A 1 84 ? -22.682 4.598 -19.779 1.00 73.38 84 ASP A N 1
ATOM 705 C CA . ASP A 1 84 ? -22.459 5.964 -19.310 1.00 73.38 84 ASP A CA 1
ATOM 706 C C . ASP A 1 84 ? -21.014 6.419 -19.555 1.00 73.38 84 ASP A C 1
ATOM 708 O O . ASP A 1 84 ? -20.787 7.594 -19.785 1.00 73.38 84 ASP A O 1
ATOM 712 N N . MET A 1 85 ? -20.027 5.519 -19.605 1.00 68.88 85 MET A N 1
ATOM 713 C CA . MET A 1 85 ? -18.644 5.880 -19.952 1.00 68.88 85 MET A CA 1
ATOM 714 C C . MET A 1 85 ? -18.520 6.480 -21.364 1.00 68.88 85 MET A C 1
ATOM 716 O O . MET A 1 85 ? -17.738 7.405 -21.573 1.00 68.88 85 MET A O 1
ATOM 720 N N . VAL A 1 86 ? -19.304 5.975 -22.320 1.00 67.69 86 VAL A N 1
ATOM 721 C CA . VAL A 1 86 ? -19.301 6.429 -23.722 1.00 67.69 86 VAL A CA 1
ATOM 722 C C . VAL A 1 86 ? -20.294 7.572 -23.925 1.00 67.69 86 VAL A C 1
ATOM 724 O O . VAL A 1 86 ? -20.022 8.529 -24.646 1.00 67.69 86 VAL A O 1
ATOM 727 N N . LEU A 1 87 ? -21.448 7.487 -23.264 1.00 68.06 87 LEU A N 1
ATOM 728 C CA . LEU A 1 87 ? -22.545 8.433 -23.431 1.00 68.06 87 LEU A CA 1
ATOM 729 C C . LEU A 1 87 ? -22.441 9.651 -22.508 1.00 68.06 87 LEU A C 1
ATOM 731 O O . LEU A 1 87 ? -23.134 10.627 -22.762 1.00 68.06 87 LEU A O 1
ATOM 735 N N . ALA A 1 88 ? -21.586 9.650 -21.479 1.00 68.94 88 ALA A N 1
ATOM 736 C CA . ALA A 1 88 ? -21.474 10.742 -20.505 1.00 68.94 88 ALA A CA 1
ATOM 737 C C . ALA A 1 88 ? -21.221 12.125 -21.119 1.00 68.94 88 ALA A C 1
ATOM 739 O O . ALA A 1 88 ? -21.857 13.064 -20.651 1.00 68.94 88 ALA A O 1
ATOM 740 N N . PRO A 1 89 ? -20.360 12.319 -22.140 1.00 67.88 89 PRO A N 1
ATOM 741 C CA . PRO A 1 89 ? -20.176 13.641 -22.744 1.00 67.88 89 PRO A CA 1
ATOM 742 C C . PRO A 1 89 ? -21.468 14.160 -23.387 1.00 67.88 89 PRO A C 1
ATOM 744 O O . PRO A 1 89 ? -21.835 15.322 -23.222 1.00 67.88 89 PRO A O 1
ATOM 747 N N . ILE A 1 90 ? -22.197 13.264 -24.056 1.00 69.25 90 ILE A N 1
ATOM 748 C CA . ILE A 1 90 ? -23.468 13.552 -24.725 1.00 69.25 90 ILE A CA 1
ATOM 749 C C . ILE A 1 90 ? -24.556 13.792 -23.670 1.00 69.25 90 ILE A C 1
ATOM 751 O O . ILE A 1 90 ? -25.222 14.823 -23.678 1.00 69.25 90 ILE A O 1
ATOM 755 N N . ALA A 1 91 ? -24.689 12.891 -22.700 1.00 68.75 91 ALA A N 1
ATOM 756 C CA . ALA A 1 91 ? -25.647 12.981 -21.609 1.00 68.75 91 ALA A CA 1
ATOM 757 C C . ALA A 1 91 ? -25.407 14.217 -20.735 1.00 68.75 91 ALA A C 1
ATOM 759 O O . ALA A 1 91 ? -26.367 14.871 -20.349 1.00 68.75 91 ALA A O 1
ATOM 760 N N . PHE A 1 92 ? -24.154 14.587 -20.463 1.00 69.31 92 PHE A N 1
ATOM 761 C CA . PHE A 1 92 ? -23.815 15.794 -19.713 1.00 69.31 92 PHE A CA 1
ATOM 762 C C . PHE A 1 92 ? -24.162 17.058 -20.503 1.00 69.31 92 PHE A C 1
ATOM 764 O O . PHE A 1 92 ? -24.723 17.981 -19.918 1.00 69.31 92 PHE A O 1
ATOM 771 N N . TYR A 1 93 ? -23.914 17.091 -21.817 1.00 71.50 93 TYR A N 1
ATOM 772 C CA . TYR A 1 93 ? -24.326 18.199 -22.685 1.00 71.50 93 TYR A CA 1
ATOM 773 C C . TYR A 1 93 ? -25.852 18.369 -22.694 1.00 71.50 93 TYR A C 1
ATOM 775 O O . TYR A 1 93 ? -26.353 19.453 -22.396 1.00 71.50 93 TYR A O 1
ATOM 783 N N . PHE A 1 94 ? -26.602 17.283 -22.913 1.00 70.56 94 PHE A N 1
ATOM 784 C CA . PHE A 1 94 ? -28.066 17.301 -22.850 1.00 70.56 94 PHE A CA 1
ATOM 785 C C . PHE A 1 94 ? -28.587 17.671 -21.456 1.00 70.56 94 PHE A C 1
ATOM 787 O O . PHE A 1 94 ? -29.543 18.428 -21.350 1.00 70.56 94 PHE A O 1
ATOM 794 N N . VAL A 1 95 ? -27.965 17.193 -20.377 1.00 69.44 95 VAL A N 1
ATOM 795 C CA . VAL A 1 95 ? -28.371 17.495 -18.990 1.00 69.44 95 VAL A CA 1
ATOM 796 C C . VAL A 1 95 ? -28.056 18.937 -18.596 1.00 69.44 95 VAL A C 1
ATOM 798 O O . VAL A 1 95 ? -28.863 19.546 -17.900 1.00 69.44 95 VAL A O 1
ATOM 801 N N . SER A 1 96 ? -26.939 19.495 -19.071 1.00 68.06 96 SER A N 1
ATOM 802 C CA . SER A 1 96 ? -26.571 20.905 -18.863 1.00 68.06 96 SER A CA 1
ATOM 803 C C . SER A 1 96 ? -27.465 21.842 -19.680 1.00 68.06 96 SER A C 1
ATOM 805 O O . SER A 1 96 ? -27.758 22.952 -19.256 1.00 68.06 96 SER A O 1
ATOM 807 N N . TYR A 1 97 ? -27.949 21.385 -20.838 1.00 68.44 97 TYR A N 1
ATOM 808 C CA . TYR A 1 97 ? -28.907 22.121 -21.663 1.00 68.44 97 TYR A CA 1
ATOM 809 C C . TYR A 1 97 ? -30.352 22.024 -21.128 1.00 68.44 97 TYR A C 1
ATOM 811 O O . TYR A 1 97 ? -31.100 22.997 -21.153 1.00 68.44 97 TYR A O 1
ATOM 819 N N . LEU A 1 98 ? -30.747 20.866 -20.585 1.00 64.69 98 LEU A N 1
ATOM 820 C CA . LEU A 1 98 ? -32.086 20.586 -20.036 1.00 64.69 98 LEU A CA 1
ATOM 821 C C . LEU A 1 98 ? -32.236 20.950 -18.547 1.00 64.69 98 LEU A C 1
ATOM 823 O O . LEU A 1 98 ? -33.273 20.644 -17.943 1.00 64.69 98 LEU A O 1
ATOM 827 N N . GLU A 1 99 ? -31.224 21.596 -17.957 1.00 54.50 99 GLU A N 1
ATOM 828 C CA . GLU A 1 99 ? -31.107 21.897 -16.520 1.00 54.50 99 GLU A CA 1
ATOM 829 C C . GLU A 1 99 ? -32.293 22.714 -15.968 1.00 54.50 99 GLU A C 1
ATOM 831 O O . GLU A 1 99 ? -32.526 22.742 -14.761 1.00 54.50 99 GLU A O 1
ATOM 836 N N . VAL A 1 100 ? -33.097 23.314 -16.851 1.00 55.19 100 VAL A N 1
ATOM 837 C CA . VAL A 1 100 ? -34.209 24.201 -16.496 1.00 55.19 100 VAL A CA 1
ATOM 838 C C . VAL A 1 100 ? -35.549 23.466 -16.271 1.00 55.19 100 VAL A C 1
ATOM 840 O O . VAL A 1 100 ? -36.386 23.998 -15.549 1.00 55.19 100 VAL A O 1
ATOM 843 N N . TYR A 1 101 ? -35.781 22.243 -16.790 1.00 55.59 101 TYR A N 1
ATOM 844 C CA . TYR A 1 101 ? -37.151 21.664 -16.795 1.00 55.59 101 TYR A CA 1
ATOM 845 C C . TYR A 1 101 ? -37.321 20.180 -16.412 1.00 55.59 101 TYR A C 1
ATOM 847 O O . TYR A 1 101 ? -38.453 19.747 -16.191 1.00 55.59 101 TYR A O 1
ATOM 855 N N . SER A 1 102 ? -36.262 19.368 -16.301 1.00 66.81 102 SER A N 1
ATOM 856 C CA . SER A 1 102 ? -36.431 17.905 -16.203 1.00 66.81 102 SER A CA 1
ATOM 857 C C . SER A 1 102 ? -36.085 17.299 -14.834 1.00 66.81 102 SER A C 1
ATOM 859 O O . SER A 1 102 ? -34.938 17.320 -14.382 1.00 66.81 102 SER A O 1
ATOM 861 N N . LEU A 1 103 ? -37.064 16.628 -14.211 1.00 67.50 103 LEU A N 1
ATOM 862 C CA . LEU A 1 103 ? -36.876 15.802 -13.005 1.00 67.50 103 LEU A CA 1
ATOM 863 C C . LEU A 1 103 ? -35.838 14.677 -13.227 1.00 67.50 103 LEU A C 1
ATOM 865 O O . LEU A 1 103 ? -35.154 14.256 -12.291 1.00 67.50 103 LEU A O 1
ATOM 869 N N . PHE A 1 104 ? -35.689 14.223 -14.477 1.00 67.94 104 PHE A N 1
ATOM 870 C CA . PHE A 1 104 ? -34.709 13.220 -14.892 1.00 67.94 104 PHE A CA 1
ATOM 871 C C . PHE A 1 104 ? -33.273 13.765 -14.843 1.00 67.94 104 PHE A C 1
ATOM 873 O O . PHE A 1 104 ? -32.388 13.097 -14.309 1.00 67.94 104 PHE A O 1
ATOM 880 N N . ALA A 1 105 ? -33.049 15.006 -15.290 1.00 68.56 105 ALA A N 1
ATOM 881 C CA . ALA A 1 105 ? -31.741 15.669 -15.235 1.00 68.56 105 ALA A CA 1
ATOM 882 C C . ALA A 1 105 ? -31.238 15.810 -13.785 1.00 68.56 105 ALA A C 1
ATOM 884 O O . ALA A 1 105 ? -30.106 15.442 -13.465 1.00 68.56 105 ALA A O 1
ATOM 885 N N . ALA A 1 106 ? -32.117 16.226 -12.866 1.00 71.25 106 ALA A N 1
ATOM 886 C CA . ALA A 1 106 ? -31.798 16.319 -11.439 1.00 71.25 106 ALA A CA 1
ATOM 887 C C . ALA A 1 106 ? -31.465 14.953 -10.806 1.00 71.25 106 ALA A C 1
ATOM 889 O O . ALA A 1 106 ? -30.643 14.859 -9.886 1.00 71.25 106 ALA A O 1
ATOM 890 N N . GLN A 1 107 ? -32.108 13.885 -11.280 1.00 72.81 107 GLN A N 1
ATOM 891 C CA . GLN A 1 107 ? -31.872 12.525 -10.811 1.00 72.81 107 GLN A CA 1
ATOM 892 C C . GLN A 1 107 ? -30.549 11.956 -11.346 1.00 72.81 107 GLN A C 1
ATOM 894 O O . GLN A 1 107 ? -29.798 11.340 -10.586 1.00 72.81 107 GLN A O 1
ATOM 899 N N . TYR A 1 108 ? -30.227 12.233 -12.609 1.00 75.19 108 TYR A N 1
ATOM 900 C CA . TYR A 1 108 ? -28.959 11.866 -13.235 1.00 75.19 108 TYR A CA 1
ATOM 901 C C . TYR A 1 108 ? -27.771 12.611 -12.602 1.00 75.19 108 TYR A C 1
ATOM 903 O O . TYR A 1 108 ? -26.769 11.994 -12.247 1.00 75.19 108 TYR A O 1
ATOM 911 N N . LEU A 1 109 ? -27.906 13.908 -12.303 1.00 74.69 109 LEU A N 1
ATOM 912 C CA . LEU A 1 109 ? -26.860 14.676 -11.614 1.00 74.69 109 LEU A CA 1
ATOM 913 C C . LEU A 1 109 ? -26.576 14.145 -10.194 1.00 74.69 109 LEU A C 1
ATOM 915 O O . LEU A 1 109 ? -25.435 14.151 -9.728 1.00 74.69 109 LEU A O 1
ATOM 919 N N . LYS A 1 110 ? -27.609 13.661 -9.487 1.00 75.38 110 LYS A N 1
ATOM 920 C CA . LYS A 1 110 ? -27.448 12.981 -8.187 1.00 75.38 110 LYS A CA 1
ATOM 921 C C . LYS A 1 110 ? -26.726 11.643 -8.330 1.00 75.38 110 LYS A C 1
ATOM 923 O O . LYS A 1 110 ? -25.907 11.316 -7.472 1.00 75.38 110 LYS A O 1
ATOM 928 N N . TYR A 1 111 ? -27.011 10.892 -9.392 1.00 78.06 111 TYR A N 1
ATOM 929 C CA . TYR A 1 111 ? -26.280 9.673 -9.733 1.00 78.06 111 TYR A CA 1
ATOM 930 C C . TYR A 1 111 ? -24.789 9.979 -9.973 1.00 78.06 111 TYR A C 1
ATOM 932 O O . TYR A 1 111 ? -23.950 9.402 -9.283 1.00 78.06 111 TYR A O 1
ATOM 940 N N . LEU A 1 112 ? -24.460 10.983 -10.798 1.00 75.38 112 LEU A N 1
ATOM 941 C CA . LEU A 1 112 ? -23.074 11.383 -11.100 1.00 75.38 112 LEU A CA 1
ATOM 942 C C . LEU A 1 112 ? -22.275 11.845 -9.870 1.00 75.38 112 LEU A C 1
ATOM 944 O O . LEU A 1 112 ? -21.056 11.698 -9.830 1.00 75.38 112 LEU A O 1
ATOM 948 N N . LYS A 1 113 ? -22.952 12.421 -8.869 1.00 78.06 113 LYS A N 1
ATOM 949 C CA . LYS A 1 113 ? -22.341 12.897 -7.615 1.00 78.06 113 LYS A CA 1
ATOM 950 C C . LYS A 1 113 ? -22.266 11.823 -6.524 1.00 78.06 113 LYS A C 1
ATOM 952 O O . LYS A 1 113 ? -21.771 12.102 -5.433 1.00 78.06 113 LYS A O 1
ATOM 957 N N . THR A 1 114 ? -22.788 10.621 -6.766 1.00 80.44 114 THR A N 1
ATOM 958 C CA . THR A 1 114 ? -22.770 9.546 -5.767 1.00 80.44 114 THR A CA 1
ATOM 959 C C . THR A 1 114 ? -21.377 8.899 -5.718 1.00 80.44 114 THR A C 1
ATOM 961 O O . THR A 1 114 ? -20.910 8.433 -6.757 1.00 80.44 114 THR A O 1
ATOM 964 N N . PRO A 1 115 ? -20.720 8.813 -4.539 1.00 81.06 115 PRO A N 1
ATOM 965 C CA . PRO A 1 115 ? -19.332 8.346 -4.421 1.00 81.06 115 PRO A CA 1
ATOM 966 C C . PRO A 1 115 ? -19.070 6.977 -5.047 1.00 81.06 115 PRO A C 1
ATOM 968 O O . PRO A 1 115 ? -18.081 6.795 -5.748 1.00 81.06 115 PRO A O 1
ATOM 971 N N . TYR A 1 116 ? -19.995 6.037 -4.854 1.00 80.12 116 TYR A N 1
ATOM 972 C CA . TYR A 1 116 ? -19.900 4.708 -5.441 1.00 80.12 116 TYR A CA 1
ATOM 973 C C . TYR A 1 116 ? -19.791 4.722 -6.974 1.00 80.12 116 TYR A C 1
ATOM 975 O O . TYR A 1 116 ? -18.946 4.040 -7.542 1.00 80.12 116 TYR A O 1
ATOM 983 N N . PHE A 1 117 ? -20.622 5.512 -7.657 1.00 79.31 117 PHE A N 1
ATOM 984 C CA . PHE A 1 117 ? -20.603 5.572 -9.120 1.00 79.31 117 PHE A CA 1
ATOM 985 C C . PHE A 1 117 ? -19.414 6.356 -9.662 1.00 79.31 117 PHE A C 1
ATOM 987 O O . PHE A 1 117 ? -18.912 6.025 -10.732 1.00 79.31 117 PHE A O 1
ATOM 994 N N . ILE A 1 118 ? -18.919 7.340 -8.904 1.00 79.69 118 ILE A N 1
ATOM 995 C CA . ILE A 1 118 ? -17.643 7.995 -9.206 1.00 79.69 118 ILE A CA 1
ATOM 996 C C . ILE A 1 118 ? -16.526 6.947 -9.217 1.00 79.69 118 ILE A C 1
ATOM 998 O O . ILE A 1 118 ? -15.787 6.877 -10.192 1.00 79.69 118 ILE A O 1
ATOM 1002 N N . PHE A 1 119 ? -16.461 6.100 -8.187 1.00 80.31 119 PHE A N 1
ATOM 1003 C CA . PHE A 1 119 ? -15.475 5.025 -8.089 1.00 80.31 119 PHE A CA 1
ATOM 1004 C C . PHE A 1 119 ? -15.584 4.004 -9.230 1.00 80.31 119 PHE A C 1
ATOM 1006 O O . PHE A 1 119 ? -14.590 3.717 -9.889 1.00 80.31 119 PHE A O 1
ATOM 1013 N N . VAL A 1 120 ? -16.788 3.486 -9.508 1.00 78.69 120 VAL A N 1
ATOM 1014 C CA . VAL A 1 120 ? -16.992 2.498 -10.585 1.00 78.69 120 VAL A CA 1
ATOM 1015 C C . VAL A 1 120 ? -16.592 3.073 -11.942 1.00 78.69 120 VAL A C 1
ATOM 1017 O O . VAL A 1 120 ? -15.881 2.420 -12.701 1.00 78.69 120 VAL A O 1
ATOM 1020 N N . ARG A 1 121 ? -16.996 4.311 -12.247 1.00 80.00 121 ARG A N 1
ATOM 1021 C CA . ARG A 1 121 ? -16.630 4.972 -13.504 1.00 80.00 121 ARG A CA 1
ATOM 1022 C C . ARG A 1 121 ? -15.128 5.226 -13.604 1.00 80.00 121 ARG A C 1
ATOM 1024 O O . ARG A 1 121 ? -14.569 5.102 -14.688 1.00 80.00 121 ARG A O 1
ATOM 1031 N N . ASP A 1 122 ? -14.480 5.576 -12.498 1.00 80.12 122 ASP A N 1
ATOM 1032 C CA . ASP A 1 122 ? -13.035 5.792 -12.462 1.00 80.12 122 ASP A CA 1
ATOM 1033 C C . ASP A 1 122 ? -12.254 4.496 -12.743 1.00 80.12 122 ASP A C 1
ATOM 1035 O O . ASP A 1 122 ? -11.348 4.485 -13.581 1.00 80.12 122 ASP A O 1
ATOM 1039 N N . ALA A 1 123 ? -12.686 3.381 -12.142 1.00 81.62 123 ALA A N 1
ATOM 1040 C CA . ALA A 1 123 ? -12.132 2.052 -12.392 1.00 81.62 123 ALA A CA 1
ATOM 1041 C C . ALA A 1 123 ? -12.361 1.583 -13.841 1.00 81.62 123 ALA A C 1
ATOM 1043 O O . ALA A 1 123 ? -11.442 1.076 -14.483 1.00 81.62 123 ALA A O 1
ATOM 1044 N N . LEU A 1 124 ? -13.564 1.795 -14.386 1.00 82.75 124 LEU A N 1
ATOM 1045 C CA . LEU A 1 124 ? -13.876 1.481 -15.785 1.00 82.75 124 LEU A CA 1
ATOM 1046 C C . LEU A 1 124 ? -13.081 2.348 -16.768 1.00 82.75 124 LEU A C 1
ATOM 1048 O O . LEU A 1 124 ? -12.640 1.851 -17.798 1.00 82.75 124 LEU A O 1
ATOM 1052 N N . SER A 1 125 ? -12.841 3.617 -16.435 1.00 85.44 125 SER A N 1
ATOM 1053 C CA . SER A 1 125 ? -11.983 4.502 -17.227 1.00 85.44 125 SER A CA 1
ATOM 1054 C C . SER A 1 125 ? -10.534 4.003 -17.261 1.00 85.44 125 SER A C 1
ATOM 1056 O O . SER A 1 125 ? -9.917 3.999 -18.325 1.00 85.44 125 SER A O 1
ATOM 1058 N N . TYR A 1 126 ? -9.994 3.518 -16.135 1.00 86.25 126 TYR A N 1
ATOM 1059 C CA . TYR A 1 126 ? -8.678 2.868 -16.120 1.00 86.25 126 TYR A CA 1
ATOM 1060 C C . TYR A 1 126 ? -8.666 1.583 -16.954 1.00 86.25 126 TYR A C 1
ATOM 1062 O O . TYR A 1 126 ? -7.728 1.362 -17.717 1.00 86.25 126 TYR A O 1
ATOM 1070 N N . LEU A 1 127 ? -9.722 0.768 -16.864 1.00 88.56 127 LEU A N 1
ATOM 1071 C CA . LEU A 1 127 ? -9.870 -0.441 -17.675 1.00 88.56 127 LEU A CA 1
ATOM 1072 C C . LEU A 1 127 ? -9.881 -0.133 -19.174 1.00 88.56 127 LEU A C 1
ATOM 1074 O O . LEU A 1 127 ? -9.149 -0.766 -19.931 1.00 88.56 127 LEU A O 1
ATOM 1078 N N . ALA A 1 128 ? -10.649 0.871 -19.597 1.00 88.06 128 ALA A N 1
ATOM 1079 C CA . ALA A 1 128 ? -10.667 1.326 -20.982 1.00 88.06 128 ALA A CA 1
ATOM 1080 C C . ALA A 1 128 ? -9.278 1.798 -21.436 1.00 88.06 128 ALA A C 1
ATOM 1082 O O . ALA A 1 128 ? -8.823 1.425 -22.515 1.00 88.06 128 ALA A O 1
ATOM 1083 N N . LEU A 1 129 ? -8.570 2.555 -20.592 1.00 90.31 129 LEU A N 1
ATOM 1084 C CA . LEU A 1 129 ? -7.219 3.023 -20.892 1.00 90.31 129 LEU A CA 1
ATOM 1085 C C . LEU A 1 129 ? -6.222 1.867 -21.071 1.00 90.31 129 LEU A C 1
ATOM 1087 O O . LEU A 1 129 ? -5.385 1.930 -21.973 1.00 90.31 129 LEU A O 1
ATOM 1091 N N . VAL A 1 130 ? -6.328 0.805 -20.266 1.00 92.06 130 VAL A N 1
ATOM 1092 C CA . VAL A 1 130 ? -5.506 -0.407 -20.423 1.00 92.06 130 VAL A CA 1
ATOM 1093 C C . VAL A 1 130 ? -5.845 -1.159 -21.702 1.00 92.06 130 VAL A C 1
ATOM 1095 O O . VAL A 1 130 ? -4.928 -1.576 -22.400 1.00 92.06 130 VAL A O 1
ATOM 1098 N N . VAL A 1 131 ? -7.124 -1.280 -22.064 1.00 91.56 131 VAL A N 1
ATOM 1099 C CA . VAL A 1 131 ? -7.524 -1.897 -23.342 1.00 91.56 131 VAL A CA 1
ATOM 1100 C C . VAL A 1 131 ? -6.957 -1.117 -24.533 1.00 91.56 131 VAL A C 1
ATOM 1102 O O . VAL A 1 131 ? -6.445 -1.724 -25.472 1.00 91.56 131 VAL A O 1
ATOM 1105 N N . LEU A 1 132 ? -6.979 0.219 -24.487 1.00 92.62 132 LEU A N 1
ATOM 1106 C CA . LEU A 1 132 ? -6.380 1.055 -25.534 1.00 92.62 132 LEU A CA 1
ATOM 1107 C C . LEU A 1 132 ? -4.857 0.874 -25.619 1.00 92.62 132 LEU A C 1
ATOM 1109 O O . LEU A 1 132 ? -4.312 0.773 -26.716 1.00 92.62 132 LEU A O 1
ATOM 1113 N N . HIS A 1 133 ? -4.166 0.792 -24.479 1.00 92.94 133 HIS A N 1
ATOM 1114 C CA . HIS A 1 133 ? -2.727 0.515 -24.458 1.00 92.94 133 HIS A CA 1
ATOM 1115 C C . HIS A 1 133 ? -2.402 -0.878 -24.981 1.00 92.94 133 HIS A C 1
ATOM 1117 O O . HIS A 1 133 ? -1.473 -1.033 -25.765 1.00 92.94 133 HIS A O 1
ATOM 1123 N N . TYR A 1 134 ? -3.196 -1.876 -24.599 1.00 91.19 134 TYR A N 1
ATOM 1124 C CA . TYR A 1 134 ? -3.062 -3.235 -25.097 1.00 91.19 134 TYR A CA 1
ATOM 1125 C C . TYR A 1 134 ? -3.189 -3.276 -26.625 1.00 91.19 134 TYR A C 1
ATOM 1127 O O . TYR A 1 134 ? -2.366 -3.900 -27.288 1.00 91.19 134 TYR A O 1
ATOM 1135 N N . ALA A 1 135 ? -4.145 -2.535 -27.196 1.00 92.12 135 ALA A N 1
ATOM 1136 C CA . ALA A 1 135 ? -4.286 -2.411 -28.645 1.00 92.12 135 ALA A CA 1
ATOM 1137 C C . ALA A 1 135 ? -3.043 -1.794 -29.316 1.00 92.12 135 ALA A C 1
ATOM 1139 O O . ALA A 1 135 ? -2.623 -2.283 -30.361 1.00 92.12 135 ALA A O 1
ATOM 1140 N N . ILE A 1 136 ? -2.417 -0.775 -28.711 1.00 90.88 136 ILE A N 1
ATOM 1141 C CA . ILE A 1 136 ? -1.152 -0.207 -29.213 1.00 90.88 136 ILE A CA 1
ATOM 1142 C C . ILE A 1 136 ? 0.006 -1.192 -29.081 1.00 90.88 136 ILE A C 1
ATOM 1144 O O . ILE A 1 136 ? 0.795 -1.314 -30.009 1.00 90.88 136 ILE A O 1
ATOM 1148 N N . CYS A 1 137 ? 0.117 -1.905 -27.961 1.00 89.00 137 CYS A N 1
ATOM 1149 C CA . CYS A 1 137 ? 1.188 -2.878 -27.750 1.00 89.00 137 CYS A CA 1
ATOM 1150 C C . CYS A 1 137 ? 1.138 -4.043 -28.751 1.00 89.00 137 CYS A C 1
ATOM 1152 O O . CYS A 1 137 ? 2.169 -4.656 -29.013 1.00 89.00 137 CYS A O 1
ATOM 1154 N N . LEU A 1 138 ? -0.041 -4.351 -29.303 1.00 88.69 138 LEU A N 1
ATOM 1155 C CA . LEU A 1 138 ? -0.207 -5.342 -30.369 1.00 88.69 138 LEU A CA 1
ATOM 1156 C C . LEU A 1 138 ? -0.001 -4.767 -31.777 1.00 88.69 138 LEU A C 1
ATOM 1158 O O . LEU A 1 138 ? 0.215 -5.529 -32.720 1.00 88.69 138 LEU A O 1
ATOM 1162 N N . ALA A 1 139 ? -0.091 -3.447 -31.940 1.00 87.94 139 ALA A N 1
ATOM 1163 C CA . ALA A 1 139 ? 0.066 -2.793 -33.229 1.00 87.94 139 ALA A CA 1
ATOM 1164 C C . ALA A 1 139 ? 1.555 -2.558 -33.558 1.00 87.94 139 ALA A C 1
ATOM 1166 O O . ALA A 1 139 ? 2.353 -2.246 -32.671 1.00 87.94 139 ALA A O 1
ATOM 1167 N N . PRO A 1 140 ? 1.957 -2.663 -34.838 1.00 86.62 140 PRO A N 1
ATOM 1168 C CA . PRO A 1 140 ? 3.294 -2.261 -35.254 1.00 86.62 140 PRO A CA 1
ATOM 1169 C C . PRO A 1 140 ? 3.478 -0.746 -35.089 1.00 86.62 140 PRO A C 1
ATOM 1171 O O . PRO A 1 140 ? 2.530 0.032 -35.198 1.00 86.62 140 PRO A O 1
ATOM 1174 N N . SER A 1 141 ? 4.716 -0.309 -34.858 1.00 86.94 141 SER A N 1
ATOM 1175 C CA . SER A 1 141 ? 5.023 1.116 -34.710 1.00 86.94 141 SER A CA 1
ATOM 1176 C C . SER A 1 141 ? 4.855 1.877 -36.033 1.00 86.94 141 SER A C 1
ATOM 1178 O O . SER A 1 141 ? 5.428 1.494 -37.051 1.00 86.94 141 SER A O 1
ATOM 1180 N N . SER A 1 142 ? 4.116 2.987 -36.003 1.00 86.44 142 SER A N 1
ATOM 1181 C CA . SER A 1 142 ? 3.896 3.906 -37.133 1.00 86.44 142 SER A CA 1
ATOM 1182 C C . SER A 1 142 ? 4.532 5.276 -36.876 1.00 86.44 142 SER A C 1
ATOM 1184 O O . SER A 1 142 ? 4.801 5.622 -35.727 1.00 86.44 142 SER A O 1
ATOM 1186 N N . LEU A 1 143 ? 4.763 6.089 -37.913 1.00 83.75 143 LEU A N 1
ATOM 1187 C CA . LEU A 1 143 ? 5.121 7.510 -37.733 1.00 83.75 143 LEU A CA 1
ATOM 1188 C C . LEU A 1 143 ? 3.900 8.365 -37.407 1.00 83.75 143 LEU A C 1
ATOM 1190 O O . LEU A 1 143 ? 3.949 9.196 -36.506 1.00 83.75 143 LEU A O 1
ATOM 1194 N N . GLU A 1 144 ? 2.811 8.151 -38.142 1.00 86.50 144 GLU A N 1
ATOM 1195 C CA . GLU A 1 144 ? 1.569 8.885 -37.944 1.00 86.50 144 GLU A CA 1
ATOM 1196 C C . GLU A 1 144 ? 0.854 8.432 -36.674 1.00 86.50 144 GLU A C 1
ATOM 1198 O O . GLU A 1 144 ? 0.850 7.242 -36.331 1.00 86.50 144 GLU A O 1
ATOM 1203 N N . PHE A 1 145 ? 0.224 9.399 -36.006 1.00 89.12 145 PHE A N 1
ATOM 1204 C CA . PHE A 1 145 ? -0.598 9.148 -34.834 1.00 89.12 145 PHE A CA 1
ATOM 1205 C C . PHE A 1 145 ? -1.869 8.393 -35.218 1.00 89.12 145 PHE A C 1
ATOM 1207 O O . PHE A 1 145 ? -2.712 8.886 -35.971 1.00 89.12 145 PHE A O 1
ATOM 1214 N N . SER A 1 146 ? -2.037 7.213 -34.637 1.00 90.38 146 SER A N 1
ATOM 1215 C CA . SER A 1 146 ? -3.254 6.422 -34.772 1.00 90.38 146 SER A CA 1
ATOM 1216 C C . SER A 1 146 ? -4.428 7.042 -34.004 1.00 90.38 146 SER A C 1
ATOM 1218 O O . SER A 1 146 ? -4.261 7.765 -33.019 1.00 90.38 146 SER A O 1
ATOM 1220 N N . VAL A 1 147 ? -5.657 6.692 -34.396 1.00 90.62 147 VAL A N 1
ATOM 1221 C CA . VAL A 1 147 ? -6.882 7.075 -33.661 1.00 90.62 147 VAL A CA 1
ATOM 1222 C C . VAL A 1 147 ? -6.834 6.596 -32.200 1.00 90.62 147 VAL A C 1
ATOM 1224 O O . VAL A 1 147 ? -7.354 7.257 -31.298 1.00 90.62 147 VAL A O 1
ATOM 1227 N N . VAL A 1 148 ? -6.166 5.466 -31.948 1.00 91.81 148 VAL A N 1
ATOM 1228 C CA . VAL A 1 148 ? -5.971 4.909 -30.603 1.00 91.81 148 VAL A CA 1
ATOM 1229 C C . VAL A 1 148 ? -5.043 5.799 -29.772 1.00 91.81 148 VAL A C 1
ATOM 1231 O O . VAL A 1 148 ? -5.371 6.105 -28.629 1.00 91.81 148 VAL A O 1
ATOM 1234 N N . GLU A 1 149 ? -3.937 6.291 -30.339 1.00 91.81 149 GLU A N 1
ATOM 1235 C CA . GLU A 1 149 ? -3.028 7.223 -29.652 1.00 91.81 149 GLU A CA 1
ATOM 1236 C C . GLU A 1 149 ? -3.717 8.546 -29.298 1.00 91.81 149 GLU A C 1
ATOM 1238 O O . GLU A 1 149 ? -3.583 9.020 -28.167 1.00 91.81 149 GLU A O 1
ATOM 1243 N N . TRP A 1 150 ? -4.512 9.103 -30.219 1.00 91.94 150 TRP A N 1
ATOM 1244 C CA . TRP A 1 150 ? -5.328 10.291 -29.946 1.00 91.94 150 TRP A CA 1
ATOM 1245 C C . TRP A 1 150 ? -6.341 10.052 -28.827 1.00 91.94 150 TRP A C 1
ATOM 1247 O O . TRP A 1 150 ? -6.520 10.903 -27.955 1.00 91.94 150 TRP A O 1
ATOM 1257 N N . SER A 1 151 ? -6.966 8.874 -28.809 1.00 90.56 151 SER A N 1
ATOM 1258 C CA . SER A 1 151 ? -7.881 8.490 -27.733 1.00 90.56 151 SER A CA 1
ATOM 1259 C C . SER A 1 151 ? -7.147 8.441 -26.391 1.00 90.56 151 SER A C 1
ATOM 1261 O O . SER A 1 151 ? -7.600 9.041 -25.419 1.00 90.56 151 SER A O 1
ATOM 1263 N N . ILE A 1 152 ? -5.974 7.806 -26.334 1.00 92.62 152 ILE A N 1
ATOM 1264 C CA . ILE A 1 152 ? -5.154 7.723 -25.118 1.00 92.62 152 ILE A CA 1
ATOM 1265 C C . ILE A 1 152 ? -4.737 9.113 -24.614 1.00 92.62 152 ILE A C 1
ATOM 1267 O O . ILE A 1 152 ? -4.768 9.351 -23.404 1.00 92.62 152 ILE A O 1
ATOM 1271 N N . LEU A 1 153 ? -4.410 10.046 -25.515 1.00 93.44 153 LEU A N 1
ATOM 1272 C CA . LEU A 1 153 ? -4.061 11.421 -25.150 1.00 93.44 153 LEU A CA 1
ATOM 1273 C C . LEU A 1 153 ? -5.201 12.114 -24.398 1.00 93.44 153 LEU A C 1
ATOM 1275 O O . LEU A 1 153 ? -4.966 12.753 -23.371 1.00 93.44 153 LEU A O 1
ATOM 1279 N N . VAL A 1 154 ? -6.443 11.949 -24.865 1.00 90.69 154 VAL A N 1
ATOM 1280 C CA . VAL A 1 154 ? -7.630 12.508 -24.198 1.00 90.69 154 VAL A CA 1
ATOM 1281 C C . VAL A 1 154 ? -7.776 11.945 -22.783 1.00 90.69 154 VAL A C 1
ATOM 1283 O O . VAL A 1 154 ? -8.012 12.706 -21.840 1.00 90.69 154 VAL A O 1
ATOM 1286 N N . PHE A 1 155 ? -7.579 10.635 -22.605 1.00 90.75 155 PHE A N 1
ATOM 1287 C CA . PHE A 1 155 ? -7.610 10.012 -21.280 1.00 90.75 155 PHE A CA 1
ATOM 1288 C C . PHE A 1 155 ? -6.525 10.584 -20.360 1.00 90.75 155 PHE A C 1
ATOM 1290 O O . PHE A 1 155 ? -6.841 10.997 -19.245 1.00 90.75 155 PHE A O 1
ATOM 1297 N N . PHE A 1 156 ? -5.270 10.671 -20.809 1.00 92.12 156 PHE A N 1
ATOM 1298 C CA . PHE A 1 156 ? -4.177 11.198 -19.982 1.00 92.12 156 PHE A CA 1
ATOM 1299 C C . PHE A 1 156 ? -4.304 12.692 -19.672 1.00 92.12 156 PHE A C 1
ATOM 1301 O O . PHE A 1 156 ? -3.953 13.116 -18.567 1.00 92.12 156 PHE A O 1
ATOM 1308 N N . MET A 1 157 ? -4.865 13.485 -20.586 1.00 90.38 157 MET A N 1
ATOM 1309 C CA . MET A 1 157 ? -5.210 14.882 -20.315 1.00 90.38 157 MET A CA 1
ATOM 1310 C C . MET A 1 157 ? -6.266 14.971 -19.204 1.00 90.38 157 MET A C 1
ATOM 1312 O O . MET A 1 157 ? -6.094 15.710 -18.233 1.00 90.38 157 MET A O 1
ATOM 1316 N N . GLY A 1 158 ? -7.327 14.162 -19.294 1.00 88.00 158 GLY A N 1
ATOM 1317 C CA . GLY A 1 158 ? -8.355 14.071 -18.257 1.00 88.00 158 GLY A CA 1
ATOM 1318 C C . GLY A 1 158 ? -7.789 13.647 -16.897 1.00 88.00 158 GLY A C 1
ATOM 1319 O O . GLY A 1 158 ? -8.097 14.267 -15.879 1.00 88.00 158 GLY A O 1
ATOM 1320 N N . ARG A 1 159 ? -6.903 12.645 -16.877 1.00 88.25 159 ARG A N 1
ATOM 1321 C CA . ARG A 1 159 ? -6.216 12.175 -15.661 1.00 88.25 159 ARG A CA 1
ATOM 1322 C C . ARG A 1 159 ? -5.344 13.259 -15.040 1.00 88.25 159 ARG A C 1
ATOM 1324 O O . ARG A 1 159 ? -5.459 13.520 -13.848 1.00 88.25 159 ARG A O 1
ATOM 1331 N N . SER A 1 160 ? -4.559 13.962 -15.853 1.00 88.25 160 SER A N 1
ATOM 1332 C CA . SER A 1 160 ? -3.719 15.073 -15.391 1.00 88.25 160 SER A CA 1
ATOM 1333 C C . SER A 1 160 ? -4.545 16.168 -14.702 1.00 88.25 160 SER A C 1
ATOM 1335 O O . SER A 1 160 ? -4.147 16.683 -13.657 1.00 88.25 160 SER A O 1
ATOM 1337 N N . LEU A 1 161 ? -5.732 16.487 -15.234 1.00 89.00 161 LEU A N 1
ATOM 1338 C CA . LEU A 1 161 ? -6.655 17.445 -14.615 1.00 89.00 161 LEU A CA 1
ATOM 1339 C C . LEU A 1 161 ? -7.237 16.938 -13.289 1.00 89.00 161 LEU A C 1
ATOM 1341 O O . LEU A 1 161 ? -7.377 17.723 -12.347 1.00 89.00 161 LEU A O 1
ATOM 1345 N N . VAL A 1 162 ? -7.564 15.645 -13.200 1.00 85.62 162 VAL A N 1
ATOM 1346 C CA . VAL A 1 162 ? -8.043 15.021 -11.958 1.00 85.62 162 VAL A CA 1
ATOM 1347 C C . VAL A 1 162 ? -6.965 15.091 -10.877 1.00 85.62 162 VAL A C 1
ATOM 1349 O O . VAL A 1 162 ? -7.253 15.592 -9.787 1.00 85.62 162 VAL A O 1
ATOM 1352 N N . GLU A 1 163 ? -5.726 14.694 -11.179 1.00 87.62 163 GLU A N 1
ATOM 1353 C CA . GLU A 1 163 ? -4.630 14.727 -10.201 1.00 87.62 163 GLU A CA 1
ATOM 1354 C C . GLU A 1 163 ? -4.289 16.151 -9.760 1.00 87.62 163 GLU A C 1
ATOM 1356 O O . GLU A 1 163 ? -4.145 16.434 -8.566 1.00 87.62 163 GLU A O 1
ATOM 1361 N N . PHE A 1 164 ? -4.271 17.100 -10.700 1.00 87.12 164 PHE A N 1
ATOM 1362 C CA . PHE A 1 164 ? -4.105 18.511 -10.365 1.00 87.12 164 PHE A CA 1
ATOM 1363 C C . PHE A 1 164 ? -5.237 19.022 -9.461 1.00 87.12 164 PHE A C 1
ATOM 1365 O O . PHE A 1 164 ? -4.998 19.763 -8.502 1.00 87.12 164 PHE A O 1
ATOM 1372 N N . GLY A 1 165 ? -6.477 18.599 -9.726 1.00 86.00 165 GLY A N 1
ATOM 1373 C CA . GLY A 1 165 ? -7.638 18.894 -8.893 1.00 86.00 165 GLY A CA 1
ATOM 1374 C C . GLY A 1 165 ? -7.477 18.386 -7.459 1.00 86.00 165 GLY A C 1
ATOM 1375 O O . GLY A 1 165 ? -7.731 19.137 -6.512 1.00 86.00 165 GLY A O 1
ATOM 1376 N N . GLN A 1 166 ? -7.000 17.152 -7.280 1.00 84.56 166 GLN A N 1
ATOM 1377 C CA . GLN A 1 166 ? -6.749 16.565 -5.960 1.00 84.56 166 GLN A CA 1
ATOM 1378 C C . GLN A 1 166 ? -5.669 17.331 -5.187 1.00 84.56 166 GLN A C 1
ATOM 1380 O O . GLN A 1 166 ? -5.894 17.734 -4.040 1.00 84.56 166 GLN A O 1
ATOM 1385 N N . ILE A 1 167 ? -4.532 17.620 -5.828 1.00 85.44 167 ILE A N 1
ATOM 1386 C CA . ILE A 1 167 ? -3.448 18.404 -5.220 1.00 85.44 167 ILE A CA 1
ATOM 1387 C C . ILE A 1 167 ? -3.960 19.794 -4.828 1.00 85.44 167 ILE A C 1
ATOM 1389 O O . ILE A 1 167 ? -3.726 20.255 -3.709 1.00 85.44 167 ILE A O 1
ATOM 1393 N N . ARG A 1 168 ? -4.735 20.454 -5.698 1.00 87.19 168 ARG A N 1
ATOM 1394 C CA . ARG A 1 168 ? -5.324 21.771 -5.419 1.00 87.19 168 ARG A CA 1
ATOM 1395 C C . ARG A 1 168 ? -6.270 21.745 -4.217 1.00 87.19 168 ARG A C 1
ATOM 1397 O O . ARG A 1 168 ? -6.264 22.688 -3.424 1.00 87.19 168 ARG A O 1
ATOM 1404 N N . LEU A 1 169 ? -7.065 20.687 -4.050 1.00 82.81 169 LEU A N 1
ATOM 1405 C CA . LEU A 1 169 ? -7.930 20.513 -2.877 1.00 82.81 169 LEU A CA 1
ATOM 1406 C C . LEU A 1 169 ? -7.116 20.362 -1.585 1.00 82.81 169 LEU A C 1
ATOM 1408 O O . LEU A 1 169 ? -7.471 20.961 -0.567 1.00 82.81 169 LEU A O 1
ATOM 1412 N N . ILE A 1 170 ? -6.004 19.623 -1.626 1.00 82.69 170 ILE A N 1
ATOM 1413 C CA . ILE A 1 170 ? -5.083 19.482 -0.488 1.00 82.69 170 ILE A CA 1
ATOM 1414 C C . ILE A 1 170 ? -4.434 20.832 -0.160 1.00 82.69 170 ILE A C 1
ATOM 1416 O O . ILE A 1 170 ? -4.456 21.254 0.997 1.00 82.69 170 ILE A O 1
ATOM 1420 N N . VAL A 1 171 ? -3.939 21.554 -1.170 1.00 84.00 171 VAL A N 1
ATOM 1421 C CA . VAL A 1 171 ? -3.385 22.910 -1.015 1.00 84.00 171 VAL A CA 1
ATOM 1422 C C . VAL A 1 171 ? -4.410 23.845 -0.377 1.00 84.00 171 VAL A C 1
ATOM 1424 O O . VAL A 1 171 ? -4.080 24.557 0.571 1.00 84.00 171 VAL A O 1
ATOM 1427 N N . LYS A 1 172 ? -5.666 23.820 -0.844 1.00 85.56 172 LYS A N 1
ATOM 1428 C CA . LYS A 1 172 ? -6.752 24.627 -0.270 1.00 85.56 172 LYS A CA 1
ATOM 1429 C C . LYS A 1 172 ? -6.972 24.290 1.207 1.00 85.56 172 LYS A C 1
ATOM 1431 O O . LYS A 1 172 ? -7.019 25.196 2.032 1.00 85.56 172 LYS A O 1
ATOM 1436 N N . ARG A 1 173 ? -7.022 23.001 1.557 1.00 80.25 173 ARG A N 1
ATOM 1437 C CA . ARG A 1 173 ? -7.184 22.531 2.943 1.00 80.25 173 ARG A CA 1
ATOM 1438 C C . ARG A 1 173 ? -6.022 22.964 3.844 1.00 80.25 173 ARG A C 1
ATOM 1440 O O . ARG A 1 173 ? -6.250 23.349 4.987 1.00 80.25 173 ARG A O 1
ATOM 1447 N N . ILE A 1 174 ? -4.785 22.912 3.349 1.00 77.69 174 ILE A N 1
ATOM 1448 C CA . ILE A 1 174 ? -3.597 23.369 4.091 1.00 77.69 174 ILE A CA 1
ATOM 1449 C C . ILE A 1 174 ? -3.635 24.891 4.269 1.00 77.69 174 ILE A C 1
ATOM 1451 O O . ILE A 1 174 ? -3.398 25.381 5.372 1.00 77.69 174 ILE A O 1
ATOM 1455 N N . ARG A 1 175 ? -4.006 25.641 3.224 1.00 80.44 175 ARG A N 1
ATOM 1456 C CA . ARG A 1 175 ? -4.168 27.100 3.289 1.00 80.44 175 ARG A CA 1
ATOM 1457 C C . ARG A 1 175 ? -5.222 27.502 4.325 1.00 80.44 175 ARG A C 1
ATOM 1459 O O . ARG A 1 175 ? -4.961 28.385 5.134 1.00 80.44 175 ARG A O 1
ATOM 1466 N N . GLU A 1 176 ? -6.365 26.818 4.358 1.00 79.94 176 GLU A N 1
ATOM 1467 C CA . GLU A 1 176 ? -7.411 27.029 5.371 1.00 79.94 176 GLU A CA 1
ATOM 1468 C C . GLU A 1 176 ? -6.912 26.751 6.801 1.00 79.94 176 GLU A C 1
ATOM 1470 O O . GLU A 1 176 ? -7.218 27.517 7.711 1.00 79.94 176 GLU A O 1
ATOM 1475 N N . ARG A 1 177 ? -6.090 25.711 7.005 1.00 72.44 177 ARG A N 1
ATOM 1476 C CA . ARG A 1 177 ? -5.488 25.392 8.317 1.00 72.44 177 ARG A CA 1
ATOM 1477 C C . ARG A 1 177 ? -4.441 26.410 8.773 1.00 72.44 177 ARG A C 1
ATOM 1479 O O . ARG A 1 177 ? -4.320 26.663 9.972 1.00 72.44 177 ARG A O 1
ATOM 1486 N N . ARG A 1 178 ? -3.689 26.996 7.836 1.00 71.00 178 ARG A N 1
ATOM 1487 C CA . ARG A 1 178 ? -2.728 28.068 8.133 1.00 71.00 178 ARG A CA 1
ATOM 1488 C C . ARG A 1 178 ? -3.460 29.349 8.546 1.00 71.00 178 ARG A C 1
ATOM 1490 O O . ARG A 1 178 ? -3.079 29.965 9.532 1.00 71.00 178 ARG A O 1
ATOM 1497 N N . MET A 1 179 ? -4.566 29.684 7.872 1.00 69.50 179 MET A N 1
ATOM 1498 C CA . MET A 1 179 ? -5.420 30.819 8.256 1.00 69.50 179 MET A CA 1
ATOM 1499 C C . MET A 1 179 ? -6.092 30.635 9.629 1.00 69.50 179 MET A C 1
ATOM 1501 O O . MET A 1 179 ? -6.343 31.620 10.311 1.00 69.50 179 MET A O 1
ATOM 1505 N N . SER A 1 180 ? -6.339 29.398 10.078 1.00 67.56 180 SER A N 1
ATOM 1506 C CA . SER A 1 180 ? -6.870 29.110 11.422 1.00 67.56 180 SER A CA 1
ATOM 1507 C C . SER A 1 180 ? -5.798 29.042 12.530 1.00 67.56 180 SER A C 1
ATOM 1509 O O . SER A 1 180 ? -6.038 28.431 13.574 1.00 67.56 180 SER A O 1
ATOM 1511 N N . GLY A 1 181 ? -4.596 29.587 12.295 1.00 58.97 181 GLY A N 1
ATOM 1512 C CA . GLY A 1 181 ? -3.523 29.702 13.295 1.00 58.97 181 GLY A CA 1
ATOM 1513 C C . GLY A 1 181 ? -2.963 28.367 13.802 1.00 58.97 181 GLY A C 1
ATOM 1514 O O . GLY A 1 181 ? -2.523 28.270 14.941 1.00 58.97 181 GLY A O 1
ATOM 1515 N N . HIS A 1 182 ? -3.053 27.294 13.010 1.00 55.22 182 HIS A N 1
ATOM 1516 C CA . HIS A 1 182 ? -2.756 25.929 13.463 1.00 55.22 182 HIS A CA 1
ATOM 1517 C C . HIS A 1 182 ? -1.418 25.348 12.974 1.00 55.22 182 HIS A C 1
ATOM 1519 O O . HIS A 1 182 ? -1.139 24.192 13.301 1.00 55.22 182 HIS A O 1
ATOM 1525 N N . ASP A 1 183 ? -0.618 26.104 12.216 1.00 52.72 183 ASP A N 1
ATOM 1526 C CA . ASP A 1 183 ? 0.593 25.609 11.547 1.00 52.72 183 ASP A CA 1
ATOM 1527 C C . ASP A 1 183 ? 1.721 26.665 11.582 1.00 52.72 183 ASP A C 1
ATOM 1529 O O . ASP A 1 183 ? 1.655 27.656 10.860 1.00 52.72 183 ASP A O 1
ATOM 1533 N N . GLU A 1 184 ? 2.738 26.452 12.427 1.00 53.69 184 GLU A N 1
ATOM 1534 C CA . GLU A 1 184 ? 3.918 27.328 12.631 1.00 53.69 184 GLU A CA 1
ATOM 1535 C C . GLU A 1 184 ? 5.061 27.078 11.626 1.00 53.69 184 GLU A C 1
ATOM 1537 O O . GLU A 1 184 ? 6.087 27.747 11.668 1.00 53.69 184 GLU A O 1
ATOM 1542 N N . THR A 1 185 ? 4.926 26.103 10.717 1.00 57.41 185 THR A N 1
ATOM 1543 C CA . THR A 1 185 ? 6.024 25.727 9.807 1.00 57.41 185 THR A CA 1
ATOM 1544 C C . THR A 1 185 ? 6.056 26.566 8.527 1.00 57.41 185 THR A C 1
ATOM 1546 O O . THR A 1 185 ? 5.106 26.560 7.734 1.00 57.41 185 THR A O 1
ATOM 1549 N N . ASP A 1 186 ? 7.210 27.192 8.274 1.00 58.94 186 ASP A N 1
ATOM 1550 C CA . ASP A 1 186 ? 7.505 28.076 7.130 1.00 58.94 186 ASP A CA 1
ATOM 1551 C C . ASP A 1 186 ? 7.736 27.328 5.795 1.00 58.94 186 ASP A C 1
ATOM 1553 O O . ASP A 1 186 ? 8.131 27.891 4.778 1.00 58.94 186 ASP A O 1
ATOM 1557 N N . SER A 1 187 ? 7.468 26.016 5.766 1.00 67.75 187 SER A N 1
ATOM 1558 C CA . SER A 1 187 ? 7.599 25.194 4.557 1.00 67.75 187 SER A CA 1
ATOM 1559 C C . SER A 1 187 ? 6.666 25.662 3.430 1.00 67.75 187 SER A C 1
ATOM 1561 O O . SER A 1 187 ? 5.530 26.099 3.678 1.00 67.75 187 SER A O 1
ATOM 1563 N N . ASN A 1 188 ? 7.120 25.510 2.180 1.00 82.38 188 ASN A N 1
ATOM 1564 C CA . ASN A 1 188 ? 6.321 25.811 0.996 1.00 82.38 188 ASN A CA 1
ATOM 1565 C C . ASN A 1 188 ? 5.037 24.955 0.987 1.00 82.38 188 ASN A C 1
ATOM 1567 O O . ASN A 1 188 ? 5.084 23.723 1.023 1.00 82.38 188 ASN A O 1
ATOM 1571 N N . ILE A 1 189 ? 3.876 25.618 0.919 1.00 80.69 189 ILE A N 1
ATOM 1572 C CA . ILE A 1 189 ? 2.544 24.988 0.969 1.00 80.69 189 ILE A CA 1
ATOM 1573 C C . ILE A 1 189 ? 2.400 23.914 -0.115 1.00 80.69 189 ILE A C 1
ATOM 1575 O O . ILE A 1 189 ? 1.816 22.857 0.132 1.00 80.69 189 ILE A O 1
ATOM 1579 N N . VAL A 1 190 ? 2.939 24.176 -1.307 1.00 80.12 190 VAL A N 1
ATOM 1580 C CA . VAL A 1 190 ? 2.851 23.260 -2.450 1.00 80.12 190 VAL A CA 1
ATOM 1581 C C . VAL A 1 190 ? 3.684 22.007 -2.198 1.00 80.12 190 VAL A C 1
ATOM 1583 O O . VAL A 1 190 ? 3.203 20.904 -2.431 1.00 80.12 190 VAL A O 1
ATOM 1586 N N . GLN A 1 191 ? 4.884 22.153 -1.636 1.00 82.12 191 GLN A N 1
ATOM 1587 C CA . GLN A 1 191 ? 5.746 21.022 -1.292 1.00 82.12 191 GLN A CA 1
ATOM 1588 C C . GLN A 1 191 ? 5.117 20.141 -0.205 1.00 82.12 191 GLN A C 1
ATOM 1590 O O . GLN A 1 191 ? 5.141 18.919 -0.316 1.00 82.12 191 GLN A O 1
ATOM 1595 N N . LYS A 1 192 ? 4.485 20.743 0.811 1.00 81.06 192 LYS A N 1
ATOM 1596 C CA . LYS A 1 192 ? 3.764 20.005 1.863 1.00 81.06 192 LYS A CA 1
ATOM 1597 C C . LYS A 1 192 ? 2.546 19.261 1.305 1.00 81.06 192 LYS A C 1
ATOM 1599 O O . LYS A 1 192 ? 2.287 18.122 1.691 1.00 81.06 192 LYS A O 1
ATOM 1604 N N . ALA A 1 193 ? 1.819 19.879 0.373 1.00 83.38 193 ALA A N 1
ATOM 1605 C CA . ALA A 1 193 ? 0.699 19.243 -0.315 1.00 83.38 193 ALA A CA 1
ATOM 1606 C C . ALA A 1 193 ? 1.155 18.071 -1.196 1.00 83.38 193 ALA A C 1
ATOM 1608 O O . ALA A 1 193 ? 0.578 16.991 -1.107 1.00 83.38 193 ALA A O 1
ATOM 1609 N N . LEU A 1 194 ? 2.218 18.266 -1.984 1.00 83.31 194 LEU A N 1
ATOM 1610 C CA . LEU A 1 194 ? 2.830 17.225 -2.809 1.00 83.31 194 LEU A CA 1
ATOM 1611 C C . LEU A 1 194 ? 3.351 16.072 -1.953 1.00 83.31 194 LEU A C 1
ATOM 1613 O O . LEU A 1 194 ? 3.040 14.926 -2.244 1.00 83.31 194 LEU A O 1
ATOM 1617 N N . GLY A 1 195 ? 4.064 16.357 -0.861 1.00 79.94 195 GLY A N 1
ATOM 1618 C CA . GLY A 1 195 ? 4.550 15.332 0.065 1.00 79.94 195 GLY A CA 1
ATOM 1619 C C . GLY A 1 195 ? 3.415 14.527 0.702 1.00 79.94 195 GLY A C 1
ATOM 1620 O O . GLY A 1 195 ? 3.506 13.307 0.799 1.00 79.94 195 GLY A O 1
ATOM 1621 N N . SER A 1 196 ? 2.309 15.184 1.067 1.00 79.12 196 SER A N 1
ATOM 1622 C CA . SER A 1 196 ? 1.119 14.492 1.576 1.00 79.12 196 SER A CA 1
ATOM 1623 C C . SER A 1 196 ? 0.431 13.638 0.510 1.00 79.12 196 SER A C 1
ATOM 1625 O O . SER A 1 196 ? -0.081 12.575 0.844 1.00 79.12 196 SER A O 1
ATOM 1627 N N . TYR A 1 197 ? 0.383 14.100 -0.739 1.00 83.50 197 TYR A N 1
ATOM 1628 C CA . TYR A 1 197 ? -0.245 13.385 -1.850 1.00 83.50 197 TYR A CA 1
ATOM 1629 C C . TYR A 1 197 ? 0.589 12.167 -2.282 1.00 83.50 197 TYR A C 1
ATOM 1631 O O . TYR A 1 197 ? 0.059 11.066 -2.402 1.00 83.50 197 TYR A O 1
ATOM 1639 N N . ILE A 1 198 ? 1.908 12.349 -2.403 1.00 83.06 198 ILE A N 1
ATOM 1640 C CA . ILE A 1 198 ? 2.905 11.310 -2.703 1.00 83.06 198 ILE A CA 1
ATOM 1641 C C . ILE A 1 198 ? 3.054 10.327 -1.532 1.00 83.06 198 ILE A C 1
ATOM 1643 O O . ILE A 1 198 ? 3.611 9.253 -1.707 1.00 83.06 198 ILE A O 1
ATOM 1647 N N . GLY A 1 199 ? 2.555 10.637 -0.334 1.00 75.12 199 GLY A N 1
ATOM 1648 C CA . GLY A 1 199 ? 2.530 9.687 0.782 1.00 75.12 199 GLY A CA 1
ATOM 1649 C C . GLY A 1 199 ? 1.754 8.400 0.469 1.00 75.12 199 GLY A C 1
ATOM 1650 O O . GLY A 1 199 ? 2.093 7.341 1.000 1.00 75.12 199 GLY A O 1
ATOM 1651 N N . ASP A 1 200 ? 0.765 8.472 -0.425 1.00 77.25 200 ASP A N 1
ATOM 1652 C CA . ASP A 1 200 ? -0.010 7.322 -0.886 1.00 77.25 200 ASP A CA 1
ATOM 1653 C C . ASP A 1 200 ? 0.732 6.547 -1.994 1.00 77.25 200 ASP A C 1
ATOM 1655 O O . ASP A 1 200 ? 1.248 7.125 -2.954 1.00 77.25 200 ASP A O 1
ATOM 1659 N N . ARG A 1 201 ? 0.797 5.215 -1.862 1.00 78.50 201 ARG A N 1
ATOM 1660 C CA . ARG A 1 201 ? 1.511 4.341 -2.808 1.00 78.50 201 ARG A CA 1
ATOM 1661 C C . ARG A 1 201 ? 0.842 4.293 -4.186 1.00 78.50 201 ARG A C 1
ATOM 1663 O O . ARG A 1 201 ? 1.556 4.162 -5.176 1.00 78.50 201 ARG A O 1
ATOM 1670 N N . TRP A 1 202 ? -0.480 4.421 -4.263 1.00 83.00 202 TRP A N 1
ATOM 1671 C CA . TRP A 1 202 ? -1.215 4.419 -5.529 1.00 83.00 202 TRP A CA 1
ATOM 1672 C C . TRP A 1 202 ? -1.092 5.753 -6.254 1.00 83.00 202 TRP A C 1
ATOM 1674 O O . TRP A 1 202 ? -0.813 5.764 -7.448 1.00 83.00 202 TRP A O 1
ATOM 1684 N N . ASN A 1 203 ? -1.142 6.869 -5.525 1.00 87.06 203 ASN A N 1
ATOM 1685 C CA . ASN A 1 203 ? -0.904 8.193 -6.109 1.00 87.06 203 ASN A CA 1
ATOM 1686 C C . ASN A 1 203 ? 0.507 8.316 -6.706 1.00 87.06 203 ASN A C 1
ATOM 1688 O O . ASN A 1 203 ? 0.696 8.956 -7.738 1.00 87.06 203 ASN A O 1
ATOM 1692 N N . LYS A 1 204 ? 1.516 7.675 -6.094 1.00 88.06 204 LYS A N 1
ATOM 1693 C CA . LYS A 1 204 ? 2.859 7.574 -6.693 1.00 88.06 204 LYS A CA 1
ATOM 1694 C C . LYS A 1 204 ? 2.824 6.884 -8.054 1.00 88.06 204 LYS A C 1
ATOM 1696 O O . LYS A 1 204 ? 3.465 7.365 -8.983 1.00 88.06 204 LYS A O 1
ATOM 1701 N N . LEU A 1 205 ? 2.108 5.763 -8.155 1.00 89.00 205 LEU A N 1
ATOM 1702 C CA . LEU A 1 205 ? 1.984 5.001 -9.397 1.00 89.00 205 LEU A CA 1
ATOM 1703 C C . LEU A 1 205 ? 1.280 5.825 -10.486 1.00 89.00 205 LEU A C 1
ATOM 1705 O O . LEU A 1 205 ? 1.745 5.838 -11.624 1.00 89.00 205 LEU A O 1
ATOM 1709 N N . ASP A 1 206 ? 0.234 6.568 -10.118 1.00 89.56 206 ASP A N 1
ATOM 1710 C CA . ASP A 1 206 ? -0.519 7.435 -11.033 1.00 89.56 206 ASP A CA 1
ATOM 1711 C C . ASP A 1 206 ? 0.361 8.586 -11.566 1.00 89.56 206 ASP A C 1
ATOM 1713 O O . ASP A 1 206 ? 0.419 8.819 -12.775 1.00 89.56 206 ASP A O 1
ATOM 1717 N N . VAL A 1 207 ? 1.152 9.236 -10.700 1.00 91.00 207 VAL A N 1
ATOM 1718 C CA . VAL A 1 207 ? 2.135 10.263 -11.108 1.00 91.00 207 VAL A CA 1
ATOM 1719 C C . VAL A 1 207 ? 3.202 9.684 -12.035 1.00 91.00 207 VAL A C 1
ATOM 1721 O O . VAL A 1 207 ? 3.525 10.296 -13.052 1.00 91.00 207 VAL A O 1
ATOM 1724 N N . ILE A 1 208 ? 3.751 8.510 -11.704 1.00 91.56 208 ILE A N 1
ATOM 1725 C CA . ILE A 1 208 ? 4.762 7.833 -12.528 1.00 91.56 208 ILE A CA 1
ATOM 1726 C C . ILE A 1 208 ? 4.195 7.540 -13.921 1.00 91.56 208 ILE A C 1
ATOM 1728 O O . ILE A 1 208 ? 4.843 7.863 -14.914 1.00 91.56 208 ILE A O 1
ATOM 1732 N N . SER A 1 209 ? 2.975 7.003 -14.005 1.00 93.12 209 SER A N 1
ATOM 1733 C CA . SER A 1 209 ? 2.313 6.711 -15.281 1.00 93.12 209 SER A CA 1
ATOM 1734 C C . SER A 1 209 ? 2.099 7.971 -16.129 1.00 93.12 209 SER A C 1
ATOM 1736 O O . SER A 1 209 ? 2.412 7.975 -17.320 1.00 93.12 209 SER A O 1
ATOM 1738 N N . ILE A 1 210 ? 1.650 9.076 -15.522 1.00 93.50 210 ILE A N 1
ATOM 1739 C CA . ILE A 1 210 ? 1.473 10.358 -16.224 1.00 93.50 210 ILE A CA 1
ATOM 1740 C C . ILE A 1 210 ? 2.813 10.897 -16.745 1.00 93.50 210 ILE A C 1
ATOM 1742 O O . ILE A 1 210 ? 2.889 11.353 -17.886 1.00 93.50 210 ILE A O 1
ATOM 1746 N N . LEU A 1 211 ? 3.880 10.829 -15.942 1.00 93.88 211 LEU A N 1
ATOM 1747 C CA . LEU A 1 211 ? 5.213 11.283 -16.350 1.00 93.88 211 LEU A CA 1
ATOM 1748 C C . LEU A 1 211 ? 5.775 10.446 -17.503 1.00 93.88 211 LEU A C 1
ATOM 1750 O O . LEU A 1 211 ? 6.299 11.008 -18.463 1.00 93.88 211 LEU A O 1
ATOM 1754 N N . ILE A 1 212 ? 5.635 9.119 -17.443 1.00 95.00 212 ILE A N 1
ATOM 1755 C CA . ILE A 1 212 ? 6.049 8.223 -18.531 1.00 95.00 212 ILE A CA 1
ATOM 1756 C C . ILE A 1 212 ? 5.284 8.567 -19.806 1.00 95.00 212 ILE A C 1
ATOM 1758 O O . ILE A 1 212 ? 5.892 8.703 -20.866 1.00 95.00 212 ILE A O 1
ATOM 1762 N N . TYR A 1 213 ? 3.968 8.764 -19.712 1.00 95.44 213 TYR A N 1
ATOM 1763 C CA . TYR A 1 213 ? 3.166 9.120 -20.874 1.00 95.44 213 TYR A CA 1
ATOM 1764 C C . TYR A 1 213 ? 3.536 10.487 -21.462 1.00 95.44 213 TYR A C 1
ATOM 1766 O O . TYR A 1 213 ? 3.574 10.636 -22.681 1.00 95.44 213 TYR A O 1
ATOM 1774 N N . LEU A 1 214 ? 3.882 11.471 -20.628 1.00 95.19 214 LEU A N 1
ATOM 1775 C CA . LEU A 1 214 ? 4.387 12.758 -21.106 1.00 95.19 214 LEU A CA 1
ATOM 1776 C C . LEU A 1 214 ? 5.668 12.581 -21.937 1.00 95.19 214 LEU A C 1
ATOM 1778 O O . LEU A 1 214 ? 5.793 13.176 -23.006 1.00 95.19 214 LEU A O 1
ATOM 1782 N N . VAL A 1 215 ? 6.592 11.727 -21.483 1.00 95.69 215 VAL A N 1
ATOM 1783 C CA . VAL A 1 215 ? 7.813 11.395 -22.235 1.00 95.69 215 VAL A CA 1
ATOM 1784 C C . VAL A 1 215 ? 7.472 10.695 -23.551 1.00 95.69 215 VAL A C 1
ATOM 1786 O O . VAL A 1 215 ? 8.016 11.070 -24.588 1.00 95.69 215 VAL A O 1
ATOM 1789 N N . ILE A 1 216 ? 6.543 9.733 -23.539 1.00 94.44 216 ILE A N 1
ATOM 1790 C CA . ILE A 1 216 ? 6.052 9.067 -24.755 1.00 94.44 216 ILE A CA 1
ATOM 1791 C C . ILE A 1 216 ? 5.520 10.100 -25.746 1.00 94.44 216 ILE A C 1
ATOM 1793 O O . ILE A 1 216 ? 5.942 10.113 -26.899 1.00 94.44 216 ILE A O 1
ATOM 1797 N N . PHE A 1 217 ? 4.628 10.985 -25.302 1.00 93.81 217 PHE A N 1
ATOM 1798 C CA . PHE A 1 217 ? 4.014 11.991 -26.158 1.00 93.81 217 PHE A CA 1
ATOM 1799 C C . PHE A 1 217 ? 5.058 12.923 -26.782 1.00 93.81 217 PHE A C 1
ATOM 1801 O O . PHE A 1 217 ? 5.013 13.158 -27.987 1.00 93.81 217 PHE A O 1
ATOM 1808 N N . ILE A 1 218 ? 6.038 13.393 -26.002 1.00 93.81 218 ILE A N 1
ATOM 1809 C CA . ILE A 1 218 ? 7.130 14.240 -26.506 1.00 93.81 218 ILE A CA 1
ATOM 1810 C C . ILE A 1 218 ? 7.972 13.490 -27.544 1.00 93.81 218 ILE A C 1
ATOM 1812 O O . ILE A 1 218 ? 8.265 14.046 -28.604 1.00 93.81 218 ILE A O 1
ATOM 1816 N N . LEU A 1 219 ? 8.342 12.233 -27.274 1.00 92.50 219 LEU A N 1
ATOM 1817 C CA . LEU A 1 219 ? 9.113 11.418 -28.215 1.00 92.50 219 LEU A CA 1
ATOM 1818 C C . LEU A 1 219 ? 8.336 11.195 -29.514 1.00 92.50 219 LEU A C 1
ATOM 1820 O O . LEU A 1 219 ? 8.886 11.425 -30.586 1.00 92.50 219 LEU A O 1
ATOM 1824 N N . ARG A 1 220 ? 7.053 10.824 -29.425 1.00 92.06 220 ARG A N 1
ATOM 1825 C CA . ARG A 1 220 ? 6.179 10.589 -30.584 1.00 92.06 220 ARG A CA 1
ATOM 1826 C C . ARG A 1 220 ? 5.973 11.858 -31.404 1.00 92.06 220 ARG A C 1
ATOM 1828 O O . ARG A 1 220 ? 6.159 11.825 -32.618 1.00 92.06 220 ARG A O 1
ATOM 1835 N N . LEU A 1 221 ? 5.690 12.981 -30.743 1.00 92.44 221 LEU A N 1
ATOM 1836 C CA . LEU A 1 221 ? 5.533 14.286 -31.385 1.00 92.44 221 LEU A CA 1
ATOM 1837 C C . LEU A 1 221 ? 6.816 14.703 -32.109 1.00 92.44 221 LEU A C 1
ATOM 1839 O O . LEU A 1 221 ? 6.766 15.114 -33.264 1.00 92.44 221 LEU A O 1
ATOM 1843 N N . THR A 1 222 ? 7.969 14.533 -31.460 1.00 89.81 222 THR A N 1
ATOM 1844 C CA . THR A 1 222 ? 9.268 14.836 -32.070 1.00 89.81 222 THR A CA 1
ATOM 1845 C C . THR A 1 222 ? 9.515 13.951 -33.286 1.00 89.81 222 THR A C 1
ATOM 1847 O O . THR A 1 222 ? 9.855 14.470 -34.342 1.00 89.81 222 THR A O 1
ATOM 1850 N N . THR A 1 223 ? 9.301 12.635 -33.178 1.00 90.44 223 THR A N 1
ATOM 1851 C CA . THR A 1 223 ? 9.522 11.704 -34.297 1.00 90.44 223 THR A CA 1
ATOM 1852 C C . THR A 1 223 ? 8.581 11.945 -35.468 1.00 90.44 223 THR A C 1
ATOM 1854 O O . THR A 1 223 ? 8.996 11.782 -36.609 1.00 90.44 223 THR A O 1
ATOM 1857 N N . TRP A 1 224 ? 7.344 12.363 -35.197 1.00 90.25 224 TRP A N 1
ATOM 1858 C CA . TRP A 1 224 ? 6.364 12.669 -36.234 1.00 90.25 224 TRP A CA 1
ATOM 1859 C C . TRP A 1 224 ? 6.741 13.926 -37.028 1.00 90.25 224 TRP A C 1
ATOM 1861 O O . TRP A 1 224 ? 6.545 13.964 -38.236 1.00 90.25 224 TRP A O 1
ATOM 1871 N N . ILE A 1 225 ? 7.323 14.934 -36.366 1.00 88.06 225 ILE A N 1
ATOM 1872 C CA . ILE A 1 225 ? 7.726 16.193 -37.012 1.00 88.06 225 ILE A CA 1
ATOM 1873 C C . ILE A 1 225 ? 9.052 16.048 -37.772 1.00 88.06 225 ILE A C 1
ATOM 1875 O O . ILE A 1 225 ? 9.228 16.671 -38.815 1.00 88.06 225 ILE A O 1
ATOM 1879 N N . THR A 1 226 ? 10.011 15.286 -37.238 1.00 85.50 226 THR A N 1
ATOM 1880 C CA . THR A 1 226 ? 11.402 15.318 -37.726 1.00 85.50 226 THR A CA 1
ATOM 1881 C C . THR A 1 226 ? 11.809 14.134 -38.592 1.00 85.50 226 THR A C 1
ATOM 1883 O O . THR A 1 226 ? 12.861 14.201 -39.223 1.00 85.50 226 THR A O 1
ATOM 1886 N N . THR A 1 227 ? 11.050 13.033 -38.596 1.00 84.00 227 THR A N 1
ATOM 1887 C CA . THR A 1 227 ? 11.494 11.778 -39.218 1.00 84.00 227 THR A CA 1
ATOM 1888 C C . THR A 1 227 ? 10.591 11.347 -40.370 1.00 84.00 227 THR A C 1
ATOM 1890 O O . THR A 1 227 ? 9.379 11.270 -40.221 1.00 84.00 227 THR A O 1
ATOM 1893 N N . GLU A 1 228 ? 11.204 10.965 -41.492 1.00 79.62 228 GLU A N 1
ATOM 1894 C CA . GLU A 1 228 ? 10.508 10.481 -42.693 1.00 79.62 228 GLU A CA 1
ATOM 1895 C C . GLU A 1 228 ? 10.290 8.953 -42.721 1.00 79.62 228 GLU A C 1
ATOM 1897 O O . GLU A 1 228 ? 9.450 8.467 -43.474 1.00 79.62 228 GLU A O 1
ATOM 1902 N N . SER A 1 229 ? 11.012 8.163 -41.906 1.00 82.88 229 SER A N 1
ATOM 1903 C CA . SER A 1 229 ? 10.861 6.694 -41.855 1.00 82.88 229 SER A CA 1
ATOM 1904 C C . SER A 1 229 ? 10.909 6.104 -40.434 1.00 82.88 229 SER A C 1
ATOM 1906 O O . SER A 1 229 ? 11.578 6.619 -39.540 1.00 82.88 229 SER A O 1
ATOM 1908 N N . VAL A 1 230 ? 10.191 4.993 -40.213 1.00 80.62 230 VAL A N 1
ATOM 1909 C CA . VAL A 1 230 ? 10.211 4.235 -38.938 1.00 80.62 230 VAL A CA 1
ATOM 1910 C C . VAL A 1 230 ? 11.513 3.435 -38.782 1.00 80.62 230 VAL A C 1
ATOM 1912 O O . VAL A 1 230 ? 11.996 3.201 -37.672 1.00 80.62 230 VAL A O 1
ATOM 1915 N N . THR A 1 231 ? 12.088 2.987 -39.896 1.00 78.56 231 THR A N 1
ATOM 1916 C CA . THR A 1 231 ? 13.246 2.091 -39.932 1.00 78.56 231 THR A CA 1
ATOM 1917 C C . THR A 1 231 ? 14.486 2.751 -39.335 1.00 78.56 231 THR A C 1
ATOM 1919 O O . THR A 1 231 ? 14.843 3.861 -39.711 1.00 78.56 231 THR A O 1
ATOM 1922 N N . ASN A 1 232 ? 15.165 2.050 -38.421 1.00 80.69 232 ASN A N 1
ATOM 1923 C CA . ASN A 1 232 ? 16.359 2.529 -37.710 1.00 80.69 232 ASN A CA 1
ATOM 1924 C C . ASN A 1 232 ? 16.133 3.765 -36.803 1.00 80.69 232 ASN A C 1
ATOM 1926 O O . ASN A 1 232 ? 17.093 4.394 -36.356 1.00 80.69 232 ASN A O 1
ATOM 1930 N N . ASN A 1 233 ? 14.879 4.102 -36.471 1.00 86.88 233 ASN A N 1
ATOM 1931 C CA . ASN A 1 233 ? 14.580 5.186 -35.539 1.00 86.88 233 ASN A CA 1
ATOM 1932 C C . ASN A 1 233 ? 14.511 4.683 -34.087 1.00 86.88 233 ASN A C 1
ATOM 1934 O O . ASN A 1 233 ? 13.520 4.099 -33.641 1.00 86.88 233 ASN A O 1
ATOM 1938 N N . ARG A 1 234 ? 15.564 4.966 -33.312 1.00 87.38 234 ARG A N 1
ATOM 1939 C CA . ARG A 1 234 ? 15.633 4.593 -31.890 1.00 87.38 234 ARG A CA 1
ATOM 1940 C C . ARG A 1 234 ? 14.586 5.295 -31.024 1.00 87.38 234 ARG A C 1
ATOM 1942 O O . ARG A 1 234 ? 14.157 4.707 -30.040 1.00 87.38 234 ARG A O 1
ATOM 1949 N N . ALA A 1 235 ? 14.163 6.513 -31.359 1.00 88.00 235 ALA A N 1
ATOM 1950 C CA . ALA A 1 235 ? 13.190 7.247 -30.551 1.00 88.00 235 ALA A CA 1
ATOM 1951 C C . ALA A 1 235 ? 11.791 6.615 -30.631 1.00 88.00 235 ALA A C 1
ATOM 1953 O O . ALA A 1 235 ? 11.127 6.483 -29.604 1.00 88.00 235 ALA A O 1
ATOM 1954 N N . VAL A 1 236 ? 11.382 6.139 -31.815 1.00 88.62 236 VAL A N 1
ATOM 1955 C CA . VAL A 1 236 ? 10.128 5.380 -31.987 1.00 88.62 236 VAL A CA 1
ATOM 1956 C C . VAL A 1 236 ? 10.189 4.052 -31.227 1.00 88.62 236 VAL A C 1
ATOM 1958 O O . VAL A 1 236 ? 9.239 3.697 -30.533 1.00 88.62 236 VAL A O 1
ATOM 1961 N N . LEU A 1 237 ? 11.331 3.357 -31.282 1.00 89.31 237 LEU A N 1
ATOM 1962 C CA . LEU A 1 237 ? 11.549 2.116 -30.535 1.00 89.31 237 LEU A CA 1
ATOM 1963 C C . LEU A 1 237 ? 11.460 2.330 -29.014 1.00 89.31 237 LEU A C 1
ATOM 1965 O O . LEU A 1 237 ? 10.762 1.593 -28.319 1.00 89.31 237 LEU A O 1
ATOM 1969 N N . VAL A 1 238 ? 12.128 3.367 -28.497 1.00 91.00 238 VAL A N 1
ATOM 1970 C CA . VAL A 1 238 ? 12.083 3.730 -27.072 1.00 91.00 238 VAL A CA 1
ATOM 1971 C C . VAL A 1 238 ? 10.667 4.121 -26.651 1.00 91.00 238 VAL A C 1
ATOM 1973 O O . VAL A 1 238 ? 10.222 3.699 -25.586 1.00 91.00 238 VAL A O 1
ATOM 1976 N N . ALA A 1 239 ? 9.927 4.860 -27.483 1.00 91.00 239 ALA A N 1
ATOM 1977 C CA . ALA A 1 239 ? 8.522 5.159 -27.213 1.00 91.00 239 ALA A CA 1
ATOM 1978 C C . ALA A 1 239 ? 7.680 3.874 -27.097 1.00 91.00 239 ALA A C 1
ATOM 1980 O O . ALA A 1 239 ? 6.860 3.773 -26.187 1.00 91.00 239 ALA A O 1
ATOM 1981 N N . GLY A 1 240 ? 7.933 2.866 -27.939 1.00 90.12 240 GLY A N 1
ATOM 1982 C CA . GLY A 1 240 ? 7.314 1.540 -27.833 1.00 90.12 240 GLY A CA 1
ATOM 1983 C C . GLY A 1 240 ? 7.609 0.836 -26.501 1.00 90.12 240 GLY A C 1
ATOM 1984 O O . GLY A 1 240 ? 6.688 0.359 -25.839 1.00 90.12 240 GLY A O 1
ATOM 1985 N N . TYR A 1 241 ? 8.868 0.835 -26.046 1.00 92.19 241 TYR A N 1
ATOM 1986 C CA . TYR A 1 241 ? 9.231 0.283 -24.730 1.00 92.19 241 TYR A CA 1
ATOM 1987 C C . TYR A 1 241 ? 8.519 1.001 -23.580 1.00 92.19 241 TYR A C 1
ATOM 1989 O O . TYR A 1 241 ? 8.043 0.362 -22.638 1.00 92.19 241 TYR A O 1
ATOM 1997 N N . LEU A 1 242 ? 8.410 2.327 -23.669 1.00 93.62 242 LEU A N 1
ATOM 1998 C CA . LEU A 1 242 ? 7.716 3.132 -22.673 1.00 93.62 242 LEU A CA 1
ATOM 1999 C C . LEU A 1 242 ? 6.202 2.875 -22.678 1.00 93.62 242 LEU A C 1
ATOM 2001 O O . LEU A 1 242 ? 5.623 2.803 -21.597 1.00 93.62 242 LEU A O 1
ATOM 2005 N N . TYR A 1 243 ? 5.564 2.671 -23.839 1.00 92.75 243 TYR A N 1
ATOM 2006 C CA . TYR A 1 243 ? 4.158 2.242 -23.908 1.00 92.75 243 TYR A CA 1
ATOM 2007 C C . TYR A 1 243 ? 3.941 0.923 -23.159 1.00 92.75 243 TYR A C 1
ATOM 2009 O O . TYR A 1 243 ? 3.021 0.825 -22.342 1.00 92.75 243 TYR A O 1
ATOM 2017 N N . SER A 1 244 ? 4.816 -0.065 -23.360 1.00 90.44 244 SER A N 1
ATOM 2018 C CA . SER A 1 244 ? 4.746 -1.354 -22.660 1.00 90.44 244 SER A CA 1
ATOM 2019 C C . SER A 1 244 ? 4.915 -1.200 -21.146 1.00 90.44 244 SER A C 1
ATOM 2021 O O . SER A 1 244 ? 4.129 -1.747 -20.371 1.00 90.44 244 SER A O 1
ATOM 2023 N N . PHE A 1 245 ? 5.889 -0.401 -20.703 1.00 91.88 245 PHE A N 1
ATOM 2024 C CA . PHE A 1 245 ? 6.093 -0.140 -19.277 1.00 91.88 245 PHE A CA 1
ATOM 2025 C C . PHE A 1 245 ? 4.916 0.624 -18.648 1.00 91.88 245 PHE A C 1
ATOM 2027 O O . PHE A 1 245 ? 4.458 0.285 -17.559 1.00 91.88 245 PHE A O 1
ATOM 2034 N N . ASN A 1 246 ? 4.355 1.605 -19.355 1.00 93.56 246 ASN A N 1
ATOM 2035 C CA . ASN A 1 246 ? 3.180 2.335 -18.889 1.00 93.56 246 ASN A CA 1
ATOM 2036 C C . ASN A 1 246 ? 1.952 1.418 -18.764 1.00 93.56 246 ASN A C 1
ATOM 2038 O O . ASN A 1 246 ? 1.190 1.517 -17.804 1.00 93.56 246 ASN A O 1
ATOM 2042 N N . THR A 1 247 ? 1.795 0.472 -19.694 1.00 92.25 247 THR A N 1
ATOM 2043 C CA . THR A 1 247 ? 0.737 -0.551 -19.655 1.00 92.25 247 THR A CA 1
ATOM 2044 C C . THR A 1 247 ? 0.839 -1.415 -18.401 1.00 92.25 247 THR A C 1
ATOM 2046 O O . THR A 1 247 ? -0.179 -1.698 -17.764 1.00 92.25 247 THR A O 1
ATOM 2049 N N . LEU A 1 248 ? 2.058 -1.784 -17.993 1.00 91.12 248 LEU A N 1
ATOM 2050 C CA . LEU A 1 248 ? 2.302 -2.498 -16.739 1.00 91.12 248 LEU A CA 1
ATOM 2051 C C . LEU A 1 248 ? 1.824 -1.676 -15.532 1.00 91.12 248 LEU A C 1
ATOM 2053 O O . LEU A 1 248 ? 1.064 -2.187 -14.708 1.00 91.12 248 LEU A O 1
ATOM 2057 N N . CYS A 1 249 ? 2.208 -0.397 -15.446 1.00 90.44 249 CYS A N 1
ATOM 2058 C CA . CYS A 1 249 ? 1.780 0.493 -14.363 1.00 90.44 249 CYS A CA 1
ATOM 2059 C C . CYS A 1 249 ? 0.250 0.619 -14.286 1.00 90.44 249 CYS A C 1
ATOM 2061 O O . CYS A 1 249 ? -0.332 0.469 -13.211 1.00 90.44 249 CYS A O 1
ATOM 2063 N N . LEU A 1 250 ? -0.415 0.833 -15.424 1.00 90.81 250 LEU A N 1
ATOM 2064 C CA . LEU A 1 250 ? -1.873 0.960 -15.491 1.00 90.81 250 LEU A CA 1
ATOM 2065 C C . LEU A 1 250 ? -2.594 -0.348 -15.123 1.00 90.81 250 LEU A C 1
ATOM 2067 O O . LEU A 1 250 ? -3.615 -0.328 -14.436 1.00 90.81 250 LEU A O 1
ATOM 2071 N N . THR A 1 251 ? -2.044 -1.496 -15.519 1.00 88.81 251 THR A N 1
ATOM 2072 C CA . THR A 1 251 ? -2.600 -2.812 -15.167 1.00 88.81 251 THR A CA 1
ATOM 2073 C C . THR A 1 251 ? -2.520 -3.059 -13.658 1.00 88.81 251 THR A C 1
ATOM 2075 O O . THR A 1 251 ? -3.506 -3.469 -13.041 1.00 88.81 251 THR A O 1
ATOM 2078 N N . LEU A 1 252 ? -1.384 -2.727 -13.032 1.00 87.44 252 LEU A N 1
ATOM 2079 C CA . LEU A 1 252 ? -1.230 -2.776 -11.573 1.00 87.44 252 LEU A CA 1
ATOM 2080 C C . LEU A 1 252 ? -2.222 -1.843 -10.865 1.00 87.44 252 LEU A C 1
ATOM 2082 O O . LEU A 1 252 ? -2.768 -2.196 -9.818 1.00 87.44 252 LEU A O 1
ATOM 2086 N N . ARG A 1 253 ? -2.502 -0.673 -11.449 1.00 86.69 253 ARG A N 1
ATOM 2087 C CA . ARG A 1 253 ? -3.460 0.291 -10.898 1.00 86.69 253 ARG A CA 1
ATOM 2088 C C . ARG A 1 253 ? -4.900 -0.227 -10.897 1.00 86.69 253 ARG A C 1
ATOM 2090 O O . ARG A 1 253 ? -5.599 -0.058 -9.894 1.00 86.69 253 ARG A O 1
ATOM 2097 N N . ILE A 1 254 ? -5.335 -0.888 -11.975 1.00 85.38 254 ILE A N 1
ATOM 2098 C CA . ILE A 1 254 ? -6.654 -1.546 -12.045 1.00 85.38 254 ILE A CA 1
ATOM 2099 C C . ILE A 1 254 ? -6.763 -2.636 -10.987 1.00 85.38 254 ILE A C 1
ATOM 2101 O O . ILE A 1 254 ? -7.775 -2.720 -10.291 1.00 85.38 254 ILE A O 1
ATOM 2105 N N . PHE A 1 255 ? -5.717 -3.452 -10.842 1.00 77.88 255 PHE A N 1
ATOM 2106 C CA . PHE A 1 255 ? -5.683 -4.475 -9.805 1.00 77.88 255 PHE A CA 1
ATOM 2107 C C . PHE A 1 255 ? -5.851 -3.852 -8.411 1.00 77.88 255 PHE A C 1
ATOM 2109 O O . PHE A 1 255 ? -6.644 -4.350 -7.615 1.00 77.88 255 PHE A O 1
ATOM 2116 N N . GLY A 1 256 ? -5.211 -2.706 -8.149 1.00 76.06 256 GLY A N 1
ATOM 2117 C CA . GLY A 1 256 ? -5.426 -1.915 -6.934 1.00 76.06 256 GLY A CA 1
ATOM 2118 C C . GLY A 1 256 ? -6.898 -1.572 -6.676 1.00 76.06 256 GLY A C 1
ATOM 2119 O O . GLY A 1 256 ? -7.421 -1.889 -5.609 1.00 76.06 256 GLY A O 1
ATOM 2120 N N . HIS A 1 257 ? -7.600 -1.019 -7.670 1.00 75.75 257 HIS A N 1
ATOM 2121 C CA . HIS A 1 257 ? -9.033 -0.703 -7.554 1.00 75.75 257 HIS A CA 1
ATOM 2122 C C . HIS A 1 257 ? -9.904 -1.936 -7.284 1.00 75.75 257 HIS A C 1
ATOM 2124 O O . HIS A 1 257 ? -10.829 -1.897 -6.468 1.00 75.75 257 HIS A O 1
ATOM 2130 N N . VAL A 1 258 ? -9.620 -3.044 -7.971 1.00 70.31 258 VAL A N 1
ATOM 2131 C CA . VAL A 1 258 ? -10.334 -4.310 -7.778 1.00 70.31 258 VAL A CA 1
ATOM 2132 C C . VAL A 1 258 ? -10.174 -4.782 -6.334 1.00 70.31 258 VAL A C 1
ATOM 2134 O O . VAL A 1 258 ? -11.163 -5.080 -5.662 1.00 70.31 258 VAL A O 1
ATOM 2137 N N . VAL A 1 259 ? -8.946 -4.771 -5.822 1.00 66.44 259 VAL A N 1
ATOM 2138 C CA . VAL A 1 259 ? -8.639 -5.222 -4.464 1.00 66.44 259 VAL A CA 1
ATOM 2139 C C . VAL A 1 259 ? -9.291 -4.343 -3.389 1.00 66.44 259 VAL A C 1
ATOM 2141 O O . VAL A 1 259 ? -9.795 -4.876 -2.400 1.00 66.44 259 VAL A O 1
ATOM 2144 N N . GLU A 1 260 ? -9.365 -3.026 -3.592 1.00 65.19 260 GLU A N 1
ATOM 2145 C CA . GLU A 1 260 ? -10.041 -2.094 -2.672 1.00 65.19 260 GLU A CA 1
ATOM 2146 C C . GLU A 1 260 ? -11.553 -2.355 -2.544 1.00 65.19 260 GLU A C 1
ATOM 2148 O O . GLU A 1 260 ? -12.169 -2.015 -1.531 1.00 65.19 260 GLU A O 1
ATOM 2153 N N . THR A 1 261 ? -12.161 -2.988 -3.550 1.00 61.91 261 THR A N 1
ATOM 2154 C CA . THR A 1 261 ? -13.614 -3.199 -3.617 1.00 61.91 261 THR A CA 1
ATOM 2155 C C . THR A 1 261 ? -14.063 -4.482 -2.913 1.00 61.91 261 THR A C 1
ATOM 2157 O O . THR A 1 261 ? -15.171 -4.546 -2.367 1.00 61.91 261 THR A O 1
ATOM 2160 N N . PHE A 1 262 ? -13.228 -5.525 -2.914 1.00 58.88 262 PHE A N 1
ATOM 2161 C CA . PHE A 1 262 ? -13.612 -6.840 -2.405 1.00 58.88 262 PHE A CA 1
ATOM 2162 C C . PHE A 1 262 ? -13.372 -6.974 -0.893 1.00 58.88 262 PHE A C 1
ATOM 2164 O O . PHE A 1 262 ? -12.241 -6.945 -0.400 1.00 58.88 262 PHE A O 1
ATOM 2171 N N . LYS A 1 263 ? -14.460 -7.192 -0.134 1.00 54.31 263 LYS A N 1
ATOM 2172 C CA . LYS A 1 263 ? -14.391 -7.527 1.300 1.00 54.31 263 LYS A CA 1
ATOM 2173 C C . LYS A 1 263 ? -13.532 -8.782 1.499 1.00 54.31 263 LYS A C 1
ATOM 2175 O O . LYS A 1 263 ? -13.818 -9.817 0.913 1.00 54.31 263 LYS A O 1
ATOM 2180 N N . GLY A 1 264 ? -12.504 -8.682 2.341 1.00 52.16 264 GLY A N 1
ATOM 2181 C CA . GLY A 1 264 ? -11.569 -9.773 2.645 1.00 52.16 264 GLY A CA 1
ATOM 2182 C C . GLY A 1 264 ? -10.244 -9.696 1.878 1.00 52.16 264 GLY A C 1
ATOM 2183 O O . GLY A 1 264 ? -9.200 -9.969 2.466 1.00 52.16 264 GLY A O 1
ATOM 2184 N N . VAL A 1 265 ? -10.242 -9.216 0.628 1.00 56.50 265 VAL A N 1
ATOM 2185 C CA . VAL A 1 265 ? -9.007 -9.093 -0.174 1.00 56.50 265 VAL A CA 1
ATOM 2186 C C . VAL A 1 265 ? -8.137 -7.935 0.326 1.00 56.50 265 VAL A C 1
ATOM 2188 O O . VAL A 1 265 ? -6.922 -8.080 0.409 1.00 56.50 265 VAL A O 1
ATOM 2191 N N . GLY A 1 266 ? -8.739 -6.836 0.794 1.00 56.12 266 GLY A N 1
ATOM 2192 C CA . GLY A 1 266 ? -7.993 -5.727 1.407 1.00 56.12 266 GLY A CA 1
ATOM 2193 C C . GLY A 1 266 ? -7.183 -6.134 2.650 1.00 56.12 266 GLY A C 1
ATOM 2194 O O . GLY A 1 266 ? -6.063 -5.671 2.845 1.00 56.12 266 GLY A O 1
ATOM 2195 N N . THR A 1 267 ? -7.686 -7.063 3.472 1.00 56.00 267 THR A N 1
ATOM 2196 C CA . THR A 1 267 ? -6.943 -7.590 4.634 1.00 56.00 267 THR A CA 1
ATOM 2197 C C . THR A 1 267 ? -5.754 -8.451 4.202 1.00 56.00 267 THR A C 1
ATOM 2199 O O . THR A 1 267 ? -4.682 -8.366 4.805 1.00 56.00 267 THR A O 1
ATOM 2202 N N . ILE A 1 268 ? -5.924 -9.237 3.134 1.00 62.41 268 ILE A N 1
ATOM 2203 C CA . ILE A 1 268 ? -4.856 -10.038 2.519 1.00 62.41 268 ILE A CA 1
ATOM 2204 C C . ILE A 1 268 ? -3.801 -9.122 1.888 1.00 62.41 268 ILE A C 1
ATOM 2206 O O . ILE A 1 268 ? -2.611 -9.365 2.038 1.00 62.41 268 ILE A O 1
ATOM 2210 N N . GLN A 1 269 ? -4.209 -8.022 1.261 1.00 61.28 269 GLN A N 1
ATOM 2211 C CA . GLN A 1 269 ? -3.298 -7.066 0.639 1.00 61.28 269 GLN A CA 1
ATOM 2212 C C . GLN A 1 269 ? -2.476 -6.275 1.664 1.00 61.28 269 GLN A C 1
ATOM 2214 O O . GLN A 1 269 ? -1.273 -6.102 1.487 1.00 61.28 269 GLN A O 1
ATOM 2219 N N . ILE A 1 270 ? -3.091 -5.825 2.762 1.00 61.75 270 ILE A N 1
ATOM 2220 C CA . ILE A 1 270 ? -2.358 -5.178 3.862 1.00 61.75 270 ILE A CA 1
ATOM 2221 C C . ILE A 1 270 ? -1.338 -6.159 4.453 1.00 61.75 270 ILE A C 1
ATOM 2223 O O . ILE A 1 270 ? -0.200 -5.785 4.731 1.00 61.75 270 ILE A O 1
ATOM 2227 N N . ALA A 1 271 ? -1.720 -7.432 4.601 1.00 63.66 271 ALA A N 1
ATOM 2228 C CA . ALA A 1 271 ? -0.791 -8.477 5.012 1.00 63.66 271 ALA A CA 1
ATOM 2229 C C . ALA A 1 271 ? 0.357 -8.651 4.006 1.00 63.66 271 ALA A C 1
ATOM 2231 O O . ALA A 1 271 ? 1.510 -8.678 4.422 1.00 63.66 271 ALA A O 1
ATOM 2232 N N . LEU A 1 272 ? 0.047 -8.708 2.709 1.00 65.56 272 LEU A N 1
ATOM 2233 C CA . LEU A 1 272 ? 1.023 -8.833 1.630 1.00 65.56 272 LEU A CA 1
ATOM 2234 C C . LEU A 1 272 ? 2.007 -7.660 1.610 1.00 65.56 272 LEU A C 1
ATOM 2236 O O . LEU A 1 272 ? 3.198 -7.888 1.464 1.00 65.56 272 LEU A O 1
ATOM 2240 N N . PHE A 1 273 ? 1.552 -6.419 1.793 1.00 64.44 273 PHE A N 1
ATOM 2241 C CA . PHE A 1 273 ? 2.443 -5.255 1.811 1.00 64.44 273 PHE A CA 1
ATOM 2242 C C . PHE A 1 273 ? 3.391 -5.238 3.008 1.00 64.44 273 PHE A C 1
ATOM 2244 O O . PHE A 1 273 ? 4.528 -4.795 2.857 1.00 64.44 273 PHE A O 1
ATOM 2251 N N . ASN A 1 274 ? 2.941 -5.717 4.169 1.00 63.91 274 ASN A N 1
ATOM 2252 C CA . ASN A 1 274 ? 3.806 -5.865 5.337 1.00 63.91 274 ASN A CA 1
ATOM 2253 C C . ASN A 1 274 ? 4.837 -6.976 5.106 1.00 63.91 274 ASN A C 1
ATOM 2255 O O . ASN A 1 274 ? 6.018 -6.766 5.352 1.00 63.91 274 ASN A O 1
ATOM 2259 N N . ILE A 1 275 ? 4.410 -8.109 4.540 1.00 68.31 275 ILE A N 1
ATOM 2260 C CA . ILE A 1 275 ? 5.317 -9.197 4.152 1.00 68.31 275 ILE A CA 1
ATOM 2261 C C . ILE A 1 275 ? 6.338 -8.699 3.122 1.00 68.31 275 ILE A C 1
ATOM 2263 O O . ILE A 1 275 ? 7.529 -8.934 3.276 1.00 68.31 275 ILE A O 1
ATOM 2267 N N . LEU A 1 276 ? 5.901 -7.961 2.100 1.00 65.56 276 LEU A N 1
ATOM 2268 C CA . LEU A 1 276 ? 6.779 -7.416 1.067 1.00 65.56 276 LEU A CA 1
ATOM 2269 C C . LEU A 1 276 ? 7.830 -6.473 1.667 1.00 65.56 276 LEU A C 1
ATOM 2271 O O . LEU A 1 276 ? 8.975 -6.492 1.237 1.00 65.56 276 LEU A O 1
ATOM 2275 N N . GLN A 1 277 ? 7.468 -5.673 2.673 1.00 65.69 277 GLN A N 1
ATOM 2276 C CA . GLN A 1 277 ? 8.413 -4.796 3.365 1.00 65.69 277 GLN A CA 1
ATOM 2277 C C . GLN A 1 277 ? 9.503 -5.587 4.106 1.00 65.69 277 GLN A C 1
ATOM 2279 O O . GLN A 1 277 ? 10.673 -5.207 4.042 1.00 65.69 277 GLN A O 1
ATOM 2284 N N . ASP A 1 278 ? 9.146 -6.703 4.741 1.00 68.12 278 ASP A N 1
ATOM 2285 C CA . ASP A 1 278 ? 10.122 -7.598 5.369 1.00 68.12 278 ASP A CA 1
ATOM 2286 C C . ASP A 1 278 ? 11.022 -8.260 4.308 1.00 68.12 278 ASP A C 1
ATOM 2288 O O . ASP A 1 278 ? 12.246 -8.278 4.446 1.00 68.12 278 ASP A O 1
ATOM 2292 N N . VAL A 1 279 ? 10.434 -8.703 3.189 1.00 76.75 279 VAL A N 1
ATOM 2293 C CA . VAL A 1 279 ? 11.161 -9.263 2.035 1.00 76.75 279 VAL A CA 1
ATOM 2294 C C . VAL A 1 279 ? 12.140 -8.250 1.431 1.00 76.75 279 VAL A C 1
ATOM 2296 O O . VAL A 1 279 ? 13.253 -8.625 1.073 1.00 76.75 279 VAL A O 1
ATOM 2299 N N . MET A 1 280 ? 11.792 -6.962 1.361 1.00 76.06 280 MET A N 1
ATOM 2300 C CA . MET A 1 280 ? 12.677 -5.928 0.801 1.00 76.06 280 MET A CA 1
ATOM 2301 C C . MET A 1 280 ? 14.003 -5.794 1.560 1.00 76.06 280 MET A C 1
ATOM 2303 O O . MET A 1 280 ? 15.031 -5.512 0.945 1.00 76.06 280 MET A O 1
ATOM 2307 N N . THR A 1 281 ? 14.006 -6.025 2.875 1.00 74.88 281 THR A N 1
ATOM 2308 C CA . THR A 1 281 ? 15.244 -6.019 3.677 1.00 74.88 281 THR A CA 1
ATOM 2309 C C . THR A 1 281 ? 16.194 -7.127 3.220 1.00 74.88 281 THR A C 1
ATOM 2311 O O . THR A 1 281 ? 17.401 -6.924 3.110 1.00 74.88 281 THR A O 1
ATOM 2314 N N . ILE A 1 282 ? 15.634 -8.285 2.883 1.00 77.62 282 ILE A N 1
ATOM 2315 C CA . ILE A 1 282 ? 16.367 -9.465 2.424 1.00 77.62 282 ILE A CA 1
ATOM 2316 C C . ILE A 1 282 ? 16.845 -9.272 0.982 1.00 77.62 282 ILE A C 1
ATOM 2318 O O . ILE A 1 282 ? 17.996 -9.567 0.669 1.00 77.62 282 ILE A O 1
ATOM 2322 N N . VAL A 1 283 ? 16.012 -8.696 0.110 1.00 82.38 283 VAL A N 1
ATOM 2323 C CA . VAL A 1 283 ? 16.409 -8.323 -1.261 1.00 82.38 283 VAL A CA 1
ATOM 2324 C C . VAL A 1 283 ? 17.626 -7.393 -1.244 1.00 82.38 283 VAL A C 1
ATOM 2326 O O . VAL A 1 283 ? 18.532 -7.549 -2.065 1.00 82.38 283 VAL A O 1
ATOM 2329 N N . TRP A 1 284 ? 17.707 -6.468 -0.281 1.00 85.06 284 TRP A N 1
ATOM 2330 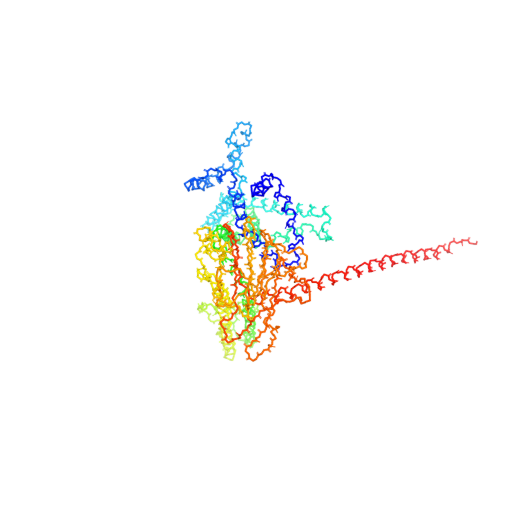C CA . TRP A 1 284 ? 18.892 -5.624 -0.116 1.00 85.06 284 TRP A CA 1
ATOM 2331 C C . TRP A 1 284 ? 20.148 -6.411 0.266 1.00 85.06 284 TRP A C 1
ATOM 2333 O O . TRP A 1 284 ? 21.222 -6.137 -0.269 1.00 85.06 284 TRP A O 1
ATOM 2343 N N . GLN A 1 285 ? 20.019 -7.414 1.134 1.00 83.44 285 GLN A N 1
ATOM 2344 C CA . GLN A 1 285 ? 21.128 -8.304 1.484 1.00 83.44 285 GLN A CA 1
ATOM 2345 C C . GLN A 1 285 ? 21.598 -9.115 0.268 1.00 83.44 285 GLN A C 1
ATOM 2347 O O . GLN A 1 285 ? 22.797 -9.154 -0.006 1.00 83.44 285 GLN A O 1
ATOM 2352 N N . PHE A 1 286 ? 20.673 -9.681 -0.515 1.00 85.19 286 PHE A N 1
ATOM 2353 C CA . PHE A 1 286 ? 21.008 -10.371 -1.767 1.00 85.19 286 PHE A CA 1
ATOM 2354 C C . PHE A 1 286 ? 21.715 -9.454 -2.759 1.00 85.19 286 PHE A C 1
ATOM 2356 O O . PHE A 1 286 ? 22.741 -9.829 -3.320 1.00 85.19 286 PHE A O 1
ATOM 2363 N N . THR A 1 287 ? 21.207 -8.234 -2.937 1.00 88.31 287 THR A N 1
ATOM 2364 C CA . THR A 1 287 ? 21.804 -7.249 -3.846 1.00 88.31 287 THR A CA 1
ATOM 2365 C C . THR A 1 287 ? 23.240 -6.919 -3.431 1.00 88.31 287 THR A C 1
ATOM 2367 O O . THR A 1 287 ? 24.126 -6.868 -4.280 1.00 88.31 287 THR A O 1
ATOM 2370 N N . ALA A 1 288 ? 23.500 -6.759 -2.129 1.00 90.50 288 ALA A N 1
ATOM 2371 C CA . ALA A 1 288 ? 24.844 -6.513 -1.610 1.00 90.50 288 ALA A CA 1
ATOM 2372 C C . ALA A 1 288 ? 25.800 -7.693 -1.865 1.00 90.50 288 ALA A C 1
ATOM 2374 O O . ALA A 1 288 ? 26.941 -7.477 -2.274 1.00 90.50 288 ALA A O 1
ATOM 2375 N N . VAL A 1 289 ? 25.335 -8.933 -1.673 1.00 90.88 289 VAL A N 1
ATOM 2376 C CA . VAL A 1 289 ? 26.126 -10.149 -1.930 1.00 90.88 289 VAL A CA 1
ATOM 2377 C C . VAL A 1 289 ? 26.427 -10.304 -3.421 1.00 90.88 289 VAL A C 1
ATOM 2379 O O . VAL A 1 289 ? 27.590 -10.453 -3.793 1.00 90.88 289 VAL A O 1
ATOM 2382 N N . VAL A 1 290 ? 25.414 -10.200 -4.286 1.00 92.19 290 VAL A N 1
ATOM 2383 C CA . VAL A 1 290 ? 25.580 -10.247 -5.750 1.00 92.19 290 VAL A CA 1
ATOM 2384 C C . VAL A 1 290 ? 26.580 -9.184 -6.207 1.00 92.19 290 VAL A C 1
ATOM 2386 O O . VAL A 1 290 ? 27.510 -9.484 -6.955 1.00 92.19 290 VAL A O 1
ATOM 2389 N N . PHE A 1 291 ? 26.451 -7.955 -5.703 1.00 93.06 291 PHE A N 1
ATOM 2390 C CA . PHE A 1 291 ? 27.368 -6.868 -6.027 1.00 93.06 291 PHE A CA 1
ATOM 2391 C C . PHE A 1 291 ? 28.808 -7.173 -5.581 1.00 93.06 291 PHE A C 1
ATOM 2393 O O . PHE A 1 291 ? 29.726 -7.092 -6.397 1.00 93.06 291 PHE A O 1
ATOM 2400 N N . ALA A 1 292 ? 29.018 -7.597 -4.332 1.00 94.88 292 ALA A N 1
ATOM 2401 C CA . ALA A 1 292 ? 30.348 -7.893 -3.796 1.00 94.88 292 ALA A CA 1
ATOM 2402 C C . ALA A 1 292 ? 31.062 -9.019 -4.566 1.00 94.88 292 ALA A C 1
ATOM 2404 O O . ALA A 1 292 ? 32.208 -8.851 -4.993 1.00 94.88 292 ALA A O 1
ATOM 2405 N N . PHE A 1 293 ? 30.378 -10.143 -4.800 1.00 94.12 293 PHE A N 1
ATOM 2406 C CA . PHE A 1 293 ? 30.952 -11.272 -5.537 1.00 94.12 293 PHE A CA 1
ATOM 2407 C C . PHE A 1 293 ? 31.150 -10.956 -7.023 1.00 94.12 293 PHE A C 1
ATOM 2409 O O . PHE A 1 293 ? 32.158 -11.373 -7.597 1.00 94.12 293 PHE A O 1
ATOM 2416 N N . SER A 1 294 ? 30.264 -10.158 -7.636 1.00 93.88 294 SER A N 1
ATOM 2417 C CA . SER A 1 294 ? 30.446 -9.724 -9.027 1.00 93.88 294 SER A CA 1
ATOM 2418 C C . SER A 1 294 ? 31.735 -8.921 -9.206 1.00 93.88 294 SER A C 1
ATOM 2420 O O . SER A 1 294 ? 32.482 -9.170 -10.151 1.00 93.88 294 SER A O 1
ATOM 2422 N N . LEU A 1 295 ? 32.056 -8.015 -8.275 1.00 93.75 295 LEU A N 1
ATOM 2423 C CA . LEU A 1 295 ? 33.292 -7.232 -8.311 1.00 93.75 295 LEU A CA 1
ATOM 2424 C C . LEU A 1 295 ? 34.531 -8.102 -8.082 1.00 93.75 295 LEU A C 1
ATOM 2426 O O . LEU A 1 295 ? 35.524 -7.940 -8.792 1.00 93.75 295 LEU A O 1
ATOM 2430 N N . ALA A 1 296 ? 34.474 -9.039 -7.130 1.00 94.19 296 ALA A N 1
ATOM 2431 C CA . ALA A 1 296 ? 35.585 -9.941 -6.833 1.00 94.19 296 ALA A CA 1
ATOM 2432 C C . ALA A 1 296 ? 35.950 -10.816 -8.045 1.00 94.19 296 ALA A C 1
ATOM 2434 O O . ALA A 1 296 ? 37.104 -10.828 -8.474 1.00 94.19 296 ALA A O 1
ATOM 2435 N N . ILE A 1 297 ? 34.958 -11.475 -8.654 1.00 91.38 297 ILE A N 1
ATOM 2436 C CA . ILE A 1 297 ? 35.159 -12.327 -9.836 1.00 91.38 297 ILE A CA 1
ATOM 2437 C C . ILE A 1 297 ? 35.616 -11.488 -11.037 1.00 91.38 297 ILE A C 1
ATOM 2439 O O . ILE A 1 297 ? 36.556 -11.866 -11.735 1.00 91.38 297 ILE A O 1
ATOM 2443 N N . THR A 1 298 ? 35.030 -10.301 -11.233 1.00 91.56 298 THR A N 1
ATOM 2444 C CA . THR A 1 298 ? 35.481 -9.361 -12.273 1.00 91.56 298 THR A CA 1
ATOM 2445 C C . THR A 1 298 ? 36.956 -9.020 -12.101 1.00 91.56 298 THR A C 1
ATOM 2447 O O . THR A 1 298 ? 37.707 -9.006 -13.075 1.00 91.56 298 THR A O 1
ATOM 2450 N N . LYS A 1 299 ? 37.409 -8.758 -10.868 1.00 91.44 299 LYS A N 1
ATOM 2451 C CA . LYS A 1 299 ? 38.807 -8.407 -10.617 1.00 91.44 299 LYS A CA 1
ATOM 2452 C C . LYS A 1 299 ? 39.765 -9.556 -10.946 1.00 91.44 299 LYS A C 1
ATOM 2454 O O . LYS A 1 299 ? 40.835 -9.268 -11.483 1.00 91.44 299 LYS A O 1
ATOM 2459 N N . ILE A 1 300 ? 39.381 -10.808 -10.682 1.00 90.56 300 ILE A N 1
ATOM 2460 C CA . ILE A 1 300 ? 40.161 -12.006 -11.045 1.00 90.56 300 ILE A CA 1
ATOM 2461 C C . ILE A 1 300 ? 40.361 -12.060 -12.565 1.00 90.56 300 ILE A C 1
ATOM 2463 O O . ILE A 1 300 ? 41.497 -12.065 -13.033 1.00 90.56 300 ILE A O 1
ATOM 2467 N N . TYR A 1 301 ? 39.281 -11.969 -13.344 1.00 88.00 301 TYR A N 1
ATOM 2468 C CA . TYR A 1 301 ? 39.375 -12.029 -14.808 1.00 88.00 301 TYR A CA 1
ATOM 2469 C C . TYR A 1 301 ? 40.019 -10.795 -15.444 1.00 88.00 301 TYR A C 1
ATOM 2471 O O . TYR A 1 301 ? 40.654 -10.891 -16.494 1.00 88.00 301 TYR A O 1
ATOM 2479 N N . MET A 1 302 ? 39.916 -9.624 -14.813 1.00 87.56 302 MET A N 1
ATOM 2480 C CA . MET A 1 302 ? 40.690 -8.454 -15.236 1.00 87.56 302 MET A CA 1
ATOM 2481 C C . MET A 1 302 ? 42.186 -8.628 -14.953 1.00 87.56 302 MET A C 1
ATOM 2483 O O . MET A 1 302 ? 42.999 -8.140 -15.734 1.00 87.56 302 MET A O 1
ATOM 2487 N N . ALA A 1 303 ? 42.566 -9.310 -13.868 1.00 87.25 303 ALA A N 1
ATOM 2488 C CA . ALA A 1 303 ? 43.964 -9.629 -13.592 1.00 87.25 303 ALA A CA 1
ATOM 2489 C C . ALA A 1 303 ? 44.518 -10.649 -14.601 1.00 87.25 303 ALA A C 1
ATOM 2491 O O . ALA A 1 303 ? 45.590 -10.409 -15.151 1.00 87.25 303 ALA A O 1
ATOM 2492 N N . GLU A 1 304 ? 43.757 -11.704 -14.920 1.00 85.62 304 GLU A N 1
ATOM 2493 C CA . GLU A 1 304 ? 44.086 -12.660 -15.991 1.00 85.62 304 GLU A CA 1
ATOM 2494 C C . GLU A 1 304 ? 44.287 -11.942 -17.330 1.00 85.62 304 GLU A C 1
ATOM 2496 O O . GLU A 1 304 ? 45.300 -12.120 -18.007 1.00 85.62 304 GLU A O 1
ATOM 2501 N N . LYS A 1 305 ? 43.347 -11.063 -17.695 1.00 82.31 305 LYS A N 1
ATOM 2502 C CA . LYS A 1 305 ? 43.441 -10.281 -18.928 1.00 82.31 305 LYS A CA 1
ATOM 2503 C C . LYS A 1 305 ? 44.701 -9.420 -18.964 1.00 82.31 305 LYS A C 1
ATOM 2505 O O . LYS A 1 305 ? 45.353 -9.386 -20.001 1.00 82.31 305 LYS A O 1
ATOM 2510 N N . SER A 1 306 ? 45.047 -8.751 -17.860 1.00 83.62 306 SER A N 1
ATOM 2511 C CA . SER A 1 306 ? 46.280 -7.959 -17.740 1.00 83.62 306 SER A CA 1
ATOM 2512 C C . SER A 1 306 ? 47.550 -8.808 -17.849 1.00 83.62 306 SER A C 1
ATOM 2514 O O . SER A 1 306 ? 48.559 -8.328 -18.359 1.00 83.62 306 SER A O 1
ATOM 2516 N N . PHE A 1 307 ? 47.507 -10.061 -17.397 1.00 82.00 307 PHE A N 1
ATOM 2517 C CA . PHE A 1 307 ? 48.621 -11.001 -17.508 1.00 82.00 307 PHE A CA 1
ATOM 2518 C C . PHE A 1 307 ? 48.834 -11.481 -18.956 1.00 82.00 307 PHE A C 1
ATOM 2520 O O . PHE A 1 307 ? 49.969 -11.592 -19.412 1.00 82.00 307 PHE A O 1
ATOM 2527 N N . HIS A 1 308 ? 47.751 -11.677 -19.714 1.00 75.69 308 HIS A N 1
ATOM 2528 C CA . HIS A 1 308 ? 47.779 -12.179 -21.095 1.00 75.69 308 HIS A CA 1
ATOM 2529 C C . HIS A 1 308 ? 47.824 -11.100 -22.195 1.00 75.69 308 HIS A C 1
ATOM 2531 O O . HIS A 1 308 ? 47.714 -11.432 -23.375 1.00 75.69 308 HIS A O 1
ATOM 2537 N N . VAL A 1 309 ? 48.045 -9.819 -21.858 1.00 65.50 309 VAL A N 1
ATOM 2538 C CA . VAL A 1 309 ? 48.068 -8.680 -22.815 1.00 65.50 309 VAL A CA 1
ATOM 2539 C C . VAL A 1 309 ? 49.049 -8.877 -23.989 1.00 65.50 309 VAL A C 1
ATOM 2541 O O . VAL A 1 309 ? 48.882 -8.250 -25.033 1.00 65.50 309 VAL A O 1
ATOM 2544 N N . GLY A 1 310 ? 50.040 -9.767 -23.863 1.00 60.91 310 GLY A N 1
ATOM 2545 C CA . GLY A 1 310 ? 51.022 -10.069 -24.911 1.00 60.91 310 GLY A CA 1
ATOM 2546 C C . GLY A 1 310 ? 50.640 -11.160 -25.925 1.00 60.91 310 GLY A C 1
ATOM 2547 O O . GLY A 1 310 ? 51.339 -11.299 -26.927 1.00 60.91 310 GLY A O 1
ATOM 2548 N N . THR A 1 311 ? 49.570 -11.936 -25.713 1.00 56.28 311 THR A N 1
ATOM 2549 C CA . THR A 1 311 ? 49.181 -13.048 -26.605 1.00 56.28 311 THR A CA 1
ATOM 2550 C C . THR A 1 311 ? 47.870 -12.746 -27.337 1.00 56.28 311 THR A C 1
ATOM 2552 O O . THR A 1 311 ? 46.834 -12.529 -26.726 1.00 56.28 311 THR A O 1
ATOM 2555 N N . SER A 1 312 ? 47.949 -12.707 -28.670 1.00 49.31 312 SER A N 1
ATOM 2556 C CA . SER A 1 312 ? 46.934 -12.360 -29.683 1.00 49.31 312 SER A CA 1
ATOM 2557 C C . SER A 1 312 ? 45.444 -12.620 -29.380 1.00 49.31 312 SER A C 1
ATOM 2559 O O . SER A 1 312 ? 45.067 -13.603 -28.748 1.00 49.31 312 SER A O 1
ATOM 2561 N N . SER A 1 313 ? 44.609 -11.794 -30.021 1.00 54.84 313 SER A N 1
ATOM 2562 C CA . SER A 1 313 ? 43.135 -11.669 -30.086 1.00 54.84 313 SER A CA 1
ATOM 2563 C C . SER A 1 313 ? 42.249 -12.925 -30.264 1.00 54.84 313 SER A C 1
ATOM 2565 O O . SER A 1 313 ? 41.057 -12.779 -30.524 1.00 54.84 313 SER A O 1
ATOM 2567 N N . HIS A 1 314 ? 42.777 -14.144 -30.128 1.00 53.97 314 HIS A N 1
ATOM 2568 C CA . HIS A 1 314 ? 42.056 -15.410 -30.328 1.00 53.97 314 HIS A CA 1
ATOM 2569 C C . HIS A 1 314 ? 41.860 -16.255 -29.057 1.00 53.97 314 HIS A C 1
ATOM 2571 O O . HIS A 1 314 ? 41.251 -17.322 -29.128 1.00 53.97 314 HIS A O 1
ATOM 2577 N N . GLN A 1 315 ? 42.336 -15.815 -27.890 1.00 63.97 315 GLN A N 1
ATOM 2578 C CA . GLN A 1 315 ? 42.112 -16.552 -26.644 1.00 63.97 315 GLN A CA 1
ATOM 2579 C C . GLN A 1 315 ? 40.670 -16.382 -26.132 1.00 63.97 315 GLN A C 1
ATOM 2581 O O . GLN A 1 315 ? 40.114 -15.281 -26.107 1.00 63.97 315 GLN A O 1
ATOM 2586 N N . LYS A 1 316 ? 40.058 -17.494 -25.705 1.00 69.38 316 LYS A N 1
ATOM 2587 C CA . LYS A 1 316 ? 38.719 -17.542 -25.100 1.00 69.38 316 LYS A CA 1
ATOM 2588 C C . LYS A 1 316 ? 38.796 -17.059 -23.644 1.00 69.38 316 LYS A C 1
ATOM 2590 O O . LYS A 1 316 ? 38.731 -17.866 -22.727 1.00 69.38 316 LYS A O 1
ATOM 2595 N N . LEU A 1 317 ? 38.993 -15.755 -23.444 1.00 76.12 317 LEU A N 1
ATOM 2596 C CA . LEU A 1 317 ? 38.934 -15.144 -22.113 1.00 76.12 317 LEU A CA 1
ATOM 2597 C C . LEU A 1 317 ? 37.477 -14.998 -21.663 1.00 76.12 317 LEU A C 1
ATOM 2599 O O . LEU A 1 317 ? 36.623 -14.609 -22.466 1.00 76.12 317 LEU A O 1
ATOM 2603 N N . ALA A 1 318 ? 37.236 -15.210 -20.368 1.00 74.38 318 ALA A N 1
ATOM 2604 C CA . ALA A 1 318 ? 35.953 -14.948 -19.713 1.00 74.38 318 ALA A CA 1
ATOM 2605 C C . ALA A 1 318 ? 35.447 -13.516 -19.969 1.00 74.38 318 ALA A C 1
ATOM 2607 O O . ALA A 1 318 ? 34.287 -13.313 -20.309 1.00 74.38 318 ALA A O 1
ATOM 2608 N N . CYS A 1 319 ? 36.340 -12.521 -19.899 1.00 77.25 319 CYS A N 1
ATOM 2609 C CA . CYS A 1 319 ? 36.007 -11.120 -20.155 1.00 77.25 319 CYS A CA 1
ATOM 2610 C C . CYS A 1 319 ? 36.645 -10.574 -21.437 1.00 77.25 319 CYS A C 1
ATOM 2612 O O . CYS A 1 319 ? 37.754 -10.023 -21.436 1.00 77.25 319 CYS A O 1
ATOM 2614 N N . LYS A 1 320 ? 35.895 -10.659 -22.543 1.00 74.56 320 LYS A N 1
ATOM 2615 C CA . LYS A 1 320 ? 36.310 -10.137 -23.859 1.00 74.56 320 LYS A CA 1
ATOM 2616 C C . LYS A 1 320 ? 36.476 -8.615 -23.831 1.00 74.56 320 LYS A C 1
ATOM 2618 O O . LYS A 1 320 ? 37.529 -8.091 -24.200 1.00 74.56 320 LYS A O 1
ATOM 2623 N N . THR A 1 321 ? 35.483 -7.894 -23.312 1.00 74.75 321 THR A N 1
ATOM 2624 C CA . THR A 1 321 ? 35.517 -6.432 -23.134 1.00 74.75 321 THR A CA 1
ATOM 2625 C C . THR A 1 321 ? 36.076 -6.038 -21.764 1.00 74.75 321 THR A C 1
ATOM 2627 O O . THR A 1 321 ? 35.895 -6.754 -20.787 1.00 74.75 321 THR A O 1
ATOM 2630 N N . SER A 1 322 ? 36.794 -4.918 -21.668 1.00 77.31 322 SER A N 1
ATOM 2631 C CA . SER A 1 322 ? 37.332 -4.405 -20.395 1.00 77.31 322 SER A CA 1
ATOM 2632 C C . SER A 1 322 ? 36.336 -3.513 -19.648 1.00 77.31 322 SER A C 1
ATOM 2634 O O . SER A 1 322 ? 35.472 -2.881 -20.254 1.00 77.31 322 SER A O 1
ATOM 2636 N N . GLY A 1 323 ? 36.518 -3.398 -18.330 1.00 81.81 323 GLY A N 1
ATOM 2637 C CA . GLY A 1 323 ? 35.796 -2.433 -17.501 1.00 81.81 323 GLY A CA 1
ATOM 2638 C C . GLY A 1 323 ? 34.348 -2.837 -17.215 1.00 81.81 323 GLY A C 1
ATOM 2639 O O . GLY A 1 323 ? 34.062 -4.005 -16.956 1.00 81.81 323 GLY A O 1
ATOM 2640 N N . ALA A 1 324 ? 33.437 -1.861 -17.247 1.00 86.94 324 ALA A N 1
ATOM 2641 C CA . ALA A 1 324 ? 32.051 -2.024 -16.801 1.00 86.94 324 ALA A CA 1
ATOM 2642 C C . ALA A 1 324 ? 31.249 -3.075 -17.591 1.00 86.94 324 ALA A C 1
ATOM 2644 O O . ALA A 1 324 ? 30.334 -3.670 -17.035 1.00 86.94 324 ALA A O 1
ATOM 2645 N N . ALA A 1 325 ? 31.603 -3.336 -18.854 1.00 84.75 325 ALA A N 1
ATOM 2646 C CA . ALA A 1 325 ? 30.923 -4.333 -19.680 1.00 84.75 325 ALA A CA 1
ATOM 2647 C C . ALA A 1 325 ? 31.149 -5.771 -19.171 1.00 84.75 325 ALA A C 1
ATOM 2649 O O . ALA A 1 325 ? 30.190 -6.510 -18.988 1.00 84.75 325 ALA A O 1
ATOM 2650 N N . CYS A 1 326 ? 32.396 -6.132 -18.840 1.00 86.12 326 CYS A N 1
ATOM 2651 C CA . CYS A 1 326 ? 32.719 -7.429 -18.225 1.00 86.12 326 CYS A CA 1
ATOM 2652 C C . CYS A 1 326 ? 32.072 -7.578 -16.843 1.00 86.12 326 CYS A C 1
ATOM 2654 O O . CYS A 1 326 ? 31.507 -8.622 -16.523 1.00 86.12 326 CYS A O 1
ATOM 2656 N N . TRP A 1 327 ? 32.099 -6.512 -16.036 1.00 91.62 327 TRP A N 1
ATOM 2657 C CA . TRP A 1 327 ? 31.409 -6.515 -14.749 1.00 91.62 327 TRP A CA 1
ATOM 2658 C C . TRP A 1 327 ? 29.906 -6.766 -14.905 1.00 91.62 327 TRP A C 1
ATOM 2660 O O . TRP A 1 327 ? 29.340 -7.558 -14.157 1.00 91.62 327 TRP A O 1
ATOM 2670 N N . TRP A 1 328 ? 29.267 -6.133 -15.892 1.00 89.19 328 TRP A N 1
ATOM 2671 C CA . TRP A 1 328 ? 27.842 -6.306 -16.162 1.00 89.19 328 TRP A CA 1
ATOM 2672 C C . TRP A 1 328 ? 27.492 -7.741 -16.574 1.00 89.19 328 TRP A C 1
ATOM 2674 O O . TRP A 1 328 ? 26.491 -8.278 -16.101 1.00 89.19 328 TRP A O 1
ATOM 2684 N N . GLU A 1 329 ? 28.320 -8.386 -17.399 1.00 86.69 329 GLU A N 1
ATOM 2685 C CA . GLU A 1 329 ? 28.151 -9.798 -17.777 1.00 86.69 329 GLU A CA 1
ATOM 2686 C C . GLU A 1 329 ? 28.215 -10.720 -16.548 1.00 86.69 329 GLU A C 1
ATOM 2688 O O . GLU A 1 329 ? 27.319 -11.539 -16.339 1.00 86.69 329 GLU A O 1
ATOM 2693 N N . ILE A 1 330 ? 29.213 -10.526 -15.679 1.00 88.88 330 ILE A N 1
ATOM 2694 C CA . ILE A 1 330 ? 29.376 -11.306 -14.443 1.00 88.88 330 ILE A CA 1
ATOM 2695 C C . ILE A 1 330 ? 28.223 -11.040 -13.463 1.00 88.88 330 ILE A C 1
ATOM 2697 O O . ILE A 1 330 ? 27.647 -11.979 -12.918 1.00 88.88 330 ILE A O 1
ATOM 2701 N N . LEU A 1 331 ? 27.844 -9.776 -13.256 1.00 91.00 331 LEU A N 1
ATOM 2702 C CA . LEU A 1 331 ? 26.718 -9.379 -12.405 1.00 91.00 331 LEU A CA 1
ATOM 2703 C C . LEU A 1 331 ? 25.404 -10.021 -12.872 1.00 91.00 331 LEU A C 1
ATOM 2705 O O . LEU A 1 331 ? 24.623 -10.510 -12.056 1.00 91.00 331 LEU A O 1
ATOM 2709 N N . THR A 1 332 ? 25.177 -10.034 -14.185 1.00 87.06 332 THR A N 1
ATOM 2710 C CA . THR A 1 332 ? 24.000 -10.644 -14.811 1.00 87.06 332 THR A CA 1
ATOM 2711 C C . THR A 1 332 ? 24.002 -12.154 -14.586 1.00 87.06 332 THR A C 1
ATOM 2713 O O . THR A 1 332 ? 23.008 -12.696 -14.109 1.00 87.06 332 THR A O 1
ATOM 2716 N N . HIS A 1 333 ? 25.129 -12.826 -14.827 1.00 87.00 333 HIS A N 1
ATOM 2717 C CA . HIS A 1 333 ? 25.261 -14.265 -14.600 1.00 87.00 333 HIS A CA 1
ATOM 2718 C C . HIS A 1 333 ? 25.022 -14.665 -13.135 1.00 87.00 333 HIS A C 1
ATOM 2720 O O . HIS A 1 333 ? 24.275 -15.606 -12.866 1.00 87.00 333 HIS A O 1
ATOM 2726 N N . LEU A 1 334 ? 25.592 -13.931 -12.170 1.00 89.19 334 LEU A N 1
ATOM 2727 C CA . LEU A 1 334 ? 25.366 -14.186 -10.740 1.00 89.19 334 LEU A CA 1
ATOM 2728 C C . LEU A 1 334 ? 23.896 -13.981 -10.351 1.00 89.19 334 LEU A C 1
ATOM 2730 O O . LEU A 1 334 ? 23.360 -14.737 -9.544 1.00 89.19 334 LEU A O 1
ATOM 2734 N N . SER A 1 335 ? 23.240 -12.983 -10.944 1.00 87.25 335 SER A N 1
ATOM 2735 C CA . SER A 1 335 ? 21.830 -12.680 -10.689 1.00 87.25 335 SER A CA 1
ATOM 2736 C C . SER A 1 335 ? 20.905 -13.791 -11.208 1.00 87.25 335 SER A C 1
ATOM 2738 O O . SER A 1 335 ? 19.996 -14.204 -10.493 1.00 87.25 335 SER A O 1
ATOM 2740 N N . TRP A 1 336 ? 21.160 -14.326 -12.409 1.00 85.56 336 TRP A N 1
ATOM 2741 C CA . TRP A 1 336 ? 20.398 -15.454 -12.967 1.00 85.56 336 TRP A CA 1
ATOM 2742 C C . TRP A 1 336 ? 20.704 -16.788 -12.283 1.00 85.56 336 TRP A C 1
ATOM 2744 O O . TRP A 1 336 ? 19.801 -17.609 -12.132 1.00 85.56 336 TRP A O 1
ATOM 2754 N N . SER A 1 337 ? 21.932 -16.968 -11.783 1.00 85.06 337 SER A N 1
ATOM 2755 C CA . SER A 1 337 ? 22.333 -18.164 -11.026 1.00 85.06 337 SER A CA 1
ATOM 2756 C C . SER A 1 337 ? 21.485 -18.385 -9.766 1.00 85.06 337 SER A C 1
ATOM 2758 O O . SER A 1 337 ? 21.254 -19.524 -9.382 1.00 85.06 337 SER A O 1
ATOM 2760 N N . LEU A 1 338 ? 20.988 -17.317 -9.129 1.00 78.88 338 LEU A N 1
ATOM 2761 C CA . LEU A 1 338 ? 20.097 -17.418 -7.961 1.00 78.88 338 LEU A CA 1
ATOM 2762 C C . LEU A 1 338 ? 18.671 -17.872 -8.312 1.00 78.88 338 LEU A C 1
ATOM 2764 O O . LEU A 1 338 ? 17.932 -18.278 -7.419 1.00 78.88 338 LEU A O 1
ATOM 2768 N N . LEU A 1 339 ? 18.274 -17.770 -9.582 1.00 74.50 339 LEU A N 1
ATOM 2769 C CA . LEU A 1 339 ? 16.944 -18.139 -10.071 1.00 74.50 339 LEU A CA 1
ATOM 2770 C C . LEU A 1 339 ? 16.927 -19.517 -10.754 1.00 74.50 339 LEU A C 1
ATOM 2772 O O . LEU A 1 339 ? 15.901 -19.876 -11.324 1.00 74.50 339 LEU A O 1
ATOM 2776 N N . GLU A 1 340 ? 18.047 -20.255 -10.727 1.00 69.69 340 GLU A N 1
ATOM 2777 C CA . GLU A 1 340 ? 18.253 -21.521 -11.459 1.00 69.69 340 GLU A CA 1
ATOM 2778 C C . GLU A 1 340 ? 17.896 -21.436 -12.955 1.00 69.69 340 GLU A C 1
ATOM 2780 O O . GLU A 1 340 ? 17.544 -22.427 -13.592 1.00 69.69 340 GLU A O 1
ATOM 2785 N N . ILE A 1 341 ? 17.995 -20.245 -13.552 1.00 66.56 341 ILE A N 1
ATOM 2786 C CA . ILE A 1 341 ? 17.798 -20.086 -14.992 1.00 66.56 341 ILE A CA 1
ATOM 2787 C C . ILE A 1 341 ? 19.131 -20.429 -15.655 1.00 66.56 341 ILE A C 1
ATOM 2789 O O . ILE A 1 341 ? 20.045 -19.604 -15.698 1.00 66.56 341 ILE A O 1
ATOM 2793 N N . GLU A 1 342 ? 19.250 -21.680 -16.104 1.00 52.75 342 GLU A N 1
ATOM 2794 C CA . GLU A 1 342 ? 20.421 -22.203 -16.808 1.00 52.75 342 GLU A CA 1
ATOM 2795 C C . GLU A 1 342 ? 20.715 -21.333 -18.042 1.00 52.75 342 GLU A C 1
ATOM 2797 O O . GLU A 1 342 ? 19.865 -21.146 -18.915 1.00 52.75 342 GLU A O 1
ATOM 2802 N N . GLN A 1 343 ? 21.911 -20.743 -18.090 1.00 57.94 343 GLN A N 1
ATOM 2803 C CA . GLN A 1 343 ? 22.413 -20.059 -19.277 1.00 57.94 343 GLN A CA 1
ATOM 2804 C C . GLN A 1 343 ? 23.402 -20.984 -19.984 1.00 57.94 343 GLN A C 1
ATOM 2806 O O . GLN A 1 343 ? 24.390 -21.401 -19.386 1.00 57.94 343 GLN A O 1
ATOM 2811 N N . ASP A 1 344 ? 23.195 -21.216 -21.283 1.00 55.62 344 ASP A N 1
ATOM 2812 C CA . ASP A 1 344 ? 24.106 -21.979 -22.158 1.00 55.62 344 ASP A CA 1
ATOM 2813 C C . ASP A 1 344 ? 25.539 -21.399 -22.210 1.00 55.62 344 ASP A C 1
ATOM 2815 O O . ASP A 1 344 ? 26.471 -22.015 -22.732 1.00 55.62 344 ASP A O 1
ATOM 2819 N N . PHE A 1 345 ? 25.731 -20.187 -21.685 1.00 56.56 345 PHE A N 1
ATOM 2820 C CA . PHE A 1 345 ? 27.012 -19.508 -21.591 1.00 56.56 345 PHE A CA 1
ATOM 2821 C C . PHE A 1 345 ? 27.482 -19.474 -20.136 1.00 56.56 345 PHE A C 1
ATOM 2823 O O . PHE A 1 345 ? 26.942 -18.719 -19.334 1.00 56.56 345 PHE A O 1
ATOM 2830 N N . ASN A 1 346 ? 28.521 -20.250 -19.814 1.00 65.50 346 ASN A N 1
ATOM 2831 C CA . ASN A 1 346 ? 29.230 -20.160 -18.540 1.00 65.50 346 ASN A CA 1
ATOM 2832 C C . ASN A 1 346 ? 30.383 -19.139 -18.669 1.00 65.50 346 ASN A C 1
ATOM 2834 O O . ASN A 1 346 ? 31.457 -19.493 -19.166 1.00 65.50 346 ASN A O 1
ATOM 2838 N N . PRO A 1 347 ? 30.212 -17.871 -18.241 1.00 66.06 347 PRO A N 1
ATOM 2839 C CA . PRO A 1 347 ? 31.248 -16.841 -18.324 1.00 66.06 347 PRO A CA 1
ATOM 2840 C C . PRO A 1 347 ? 32.428 -17.113 -17.380 1.00 66.06 347 PRO A C 1
ATOM 2842 O O . PRO A 1 347 ? 33.355 -16.313 -17.322 1.00 66.06 347 PRO A O 1
ATOM 2845 N N . LEU A 1 348 ? 32.394 -18.206 -16.607 1.00 74.69 348 LEU A N 1
ATOM 2846 C CA . LEU A 1 348 ? 33.438 -18.584 -15.656 1.00 74.69 348 LEU A CA 1
ATOM 2847 C C . LEU A 1 348 ? 34.507 -19.519 -16.249 1.00 74.69 348 LEU A C 1
ATOM 2849 O O . LEU A 1 348 ? 35.404 -19.948 -15.525 1.00 74.69 348 LEU A O 1
ATOM 2853 N N . ASP A 1 349 ? 34.417 -19.871 -17.531 1.00 78.44 349 ASP A N 1
ATOM 2854 C CA . ASP A 1 349 ? 35.475 -20.617 -18.208 1.00 78.44 349 ASP A CA 1
ATOM 2855 C C . ASP A 1 349 ? 36.410 -19.652 -18.951 1.00 78.44 349 ASP A C 1
ATOM 2857 O O . ASP A 1 349 ? 35.977 -18.827 -19.757 1.00 78.44 349 ASP A O 1
ATOM 2861 N N . SER A 1 350 ? 37.708 -19.770 -18.673 1.00 80.69 350 SER A N 1
ATOM 2862 C CA . SER A 1 350 ? 38.772 -18.937 -19.242 1.00 80.69 350 SER A CA 1
ATOM 2863 C C . SER A 1 350 ? 40.034 -19.769 -19.500 1.00 80.69 350 SER A C 1
ATOM 2865 O O . SER A 1 350 ? 40.020 -20.993 -19.350 1.00 80.69 350 SER A O 1
ATOM 2867 N N . VAL A 1 351 ? 41.120 -19.124 -19.927 1.00 80.31 351 VAL A N 1
ATOM 2868 C CA . VAL A 1 351 ? 42.368 -19.793 -20.326 1.00 80.31 351 VAL A CA 1
ATOM 2869 C C . VAL A 1 351 ? 43.257 -20.104 -19.119 1.00 80.31 351 VAL A C 1
ATOM 2871 O O . VAL A 1 351 ? 43.879 -21.166 -19.076 1.00 80.31 351 VAL A O 1
ATOM 2874 N N . ASP A 1 352 ? 43.305 -19.211 -18.129 1.00 82.50 352 ASP A N 1
ATOM 2875 C CA . ASP A 1 352 ? 44.173 -19.362 -16.960 1.00 82.50 352 ASP A CA 1
ATOM 2876 C C . ASP A 1 352 ? 43.547 -20.255 -15.874 1.00 82.50 352 ASP A C 1
ATOM 2878 O O . ASP A 1 352 ? 42.539 -19.922 -15.247 1.00 82.50 352 ASP A O 1
ATOM 2882 N N . THR A 1 353 ? 44.168 -21.412 -15.619 1.00 84.38 353 THR A N 1
ATOM 2883 C CA . THR A 1 353 ? 43.653 -22.416 -14.666 1.00 84.38 353 THR A CA 1
ATOM 2884 C C . THR A 1 353 ? 43.569 -21.899 -13.217 1.00 84.38 353 THR A C 1
ATOM 2886 O O . THR A 1 353 ? 42.544 -22.147 -12.572 1.00 84.38 353 THR A O 1
ATOM 2889 N N . PRO A 1 354 ? 44.566 -21.164 -12.677 1.00 87.38 354 PRO A N 1
ATOM 2890 C CA . PRO A 1 354 ? 44.454 -20.501 -11.376 1.00 87.38 354 PRO A CA 1
ATOM 2891 C C . PRO A 1 354 ? 43.277 -19.524 -11.289 1.00 87.38 354 PRO A C 1
ATOM 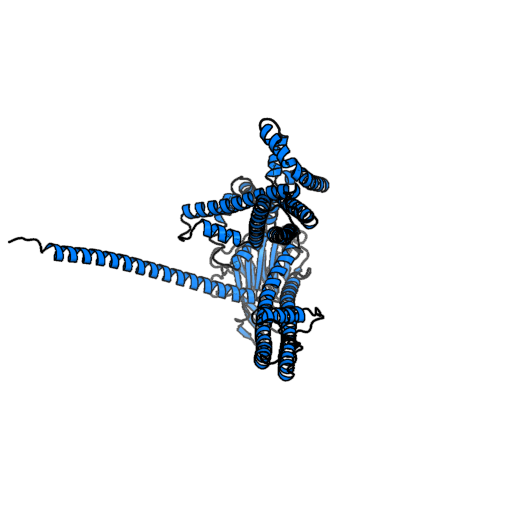2893 O O . PRO A 1 354 ? 42.500 -19.600 -10.335 1.00 87.38 354 PRO A O 1
ATOM 2896 N N . SER A 1 355 ? 43.104 -18.654 -12.288 1.00 87.31 355 SER A N 1
ATOM 2897 C CA . SER A 1 355 ? 42.005 -17.680 -12.330 1.00 87.31 355 SER A CA 1
ATOM 2898 C C . SER A 1 355 ? 40.640 -18.364 -12.385 1.00 87.31 355 SER A C 1
ATOM 2900 O O . SER A 1 355 ? 39.756 -18.023 -11.598 1.00 87.31 355 SER A O 1
ATOM 2902 N N . VAL A 1 356 ? 40.489 -19.396 -13.221 1.00 88.19 356 VAL A N 1
ATOM 2903 C CA . VAL A 1 356 ? 39.265 -20.212 -13.306 1.00 88.19 356 VAL A CA 1
ATOM 2904 C C . VAL A 1 356 ? 38.974 -20.923 -11.984 1.00 88.19 356 VAL A C 1
ATOM 2906 O O . VAL A 1 356 ? 37.837 -20.915 -11.514 1.00 88.19 356 VAL A O 1
ATOM 2909 N N . THR A 1 357 ? 39.987 -21.515 -11.350 1.00 88.56 357 THR A N 1
ATOM 2910 C CA . THR A 1 357 ? 39.824 -22.220 -10.066 1.00 88.56 357 THR A CA 1
ATOM 2911 C C . THR A 1 357 ? 39.377 -21.259 -8.970 1.00 88.56 357 THR A C 1
ATOM 2913 O O . THR A 1 357 ? 38.431 -21.547 -8.234 1.00 88.56 357 THR A O 1
ATOM 2916 N N . LEU A 1 358 ? 40.012 -20.088 -8.890 1.00 90.75 358 LEU A N 1
ATOM 2917 C CA . LEU A 1 358 ? 39.670 -19.069 -7.909 1.00 90.75 358 LEU A CA 1
ATOM 2918 C C . LEU A 1 358 ? 38.262 -18.514 -8.163 1.00 90.75 358 LEU A C 1
ATOM 2920 O O . LEU A 1 358 ? 37.455 -18.453 -7.241 1.00 90.75 358 LEU A O 1
ATOM 2924 N N . ALA A 1 359 ? 37.918 -18.185 -9.409 1.00 89.81 359 ALA A N 1
ATOM 2925 C CA . ALA A 1 359 ? 36.585 -17.704 -9.764 1.00 89.81 359 ALA A CA 1
ATOM 2926 C C . ALA A 1 359 ? 35.486 -18.739 -9.465 1.00 89.81 359 ALA A C 1
ATOM 2928 O O . ALA A 1 359 ? 34.448 -18.374 -8.911 1.00 89.81 359 ALA A O 1
ATOM 2929 N N . LYS A 1 360 ? 35.722 -20.028 -9.750 1.00 89.31 360 LYS A N 1
ATOM 2930 C CA . LYS A 1 360 ? 34.801 -21.125 -9.402 1.00 89.31 360 LYS A CA 1
ATOM 2931 C C . LYS A 1 360 ? 34.645 -21.288 -7.889 1.00 89.31 360 LYS A C 1
ATOM 2933 O O . LYS A 1 360 ? 33.534 -21.534 -7.429 1.00 89.31 360 LYS A O 1
ATOM 2938 N N . LEU A 1 361 ? 35.706 -21.076 -7.107 1.00 92.31 361 LEU A N 1
ATOM 2939 C CA . LEU A 1 361 ? 35.632 -21.070 -5.643 1.00 92.31 361 LEU A CA 1
ATOM 2940 C C . LEU A 1 361 ? 34.766 -19.912 -5.118 1.00 92.31 361 LEU A C 1
ATOM 2942 O O . LEU A 1 361 ? 33.883 -20.133 -4.290 1.00 92.31 361 LEU A O 1
ATOM 2946 N N . PHE A 1 362 ? 34.977 -18.689 -5.619 1.00 92.25 362 PHE A N 1
ATOM 2947 C CA . PHE A 1 362 ? 34.146 -17.530 -5.265 1.00 92.25 362 PHE A CA 1
ATOM 2948 C C . PHE A 1 362 ? 32.685 -17.732 -5.679 1.00 92.25 362 PHE A C 1
ATOM 2950 O O . PHE A 1 362 ? 31.781 -17.379 -4.925 1.00 92.25 362 PHE A O 1
ATOM 2957 N N . TYR A 1 363 ? 32.445 -18.336 -6.842 1.00 91.19 363 TYR A N 1
ATOM 2958 C CA . TYR A 1 363 ? 31.104 -18.670 -7.308 1.00 91.19 363 TYR A CA 1
ATOM 2959 C C . TYR A 1 363 ? 30.423 -19.733 -6.429 1.00 91.19 363 TYR A C 1
ATOM 2961 O O . TYR A 1 363 ? 29.271 -19.559 -6.038 1.00 91.19 363 TYR A O 1
ATOM 2969 N N . ALA A 1 364 ? 31.136 -20.789 -6.030 1.00 89.75 364 ALA A N 1
ATOM 2970 C CA . ALA A 1 364 ? 30.609 -21.795 -5.107 1.00 89.75 364 ALA A CA 1
ATOM 2971 C C . ALA A 1 364 ? 30.275 -21.194 -3.728 1.00 89.75 364 ALA A C 1
ATOM 2973 O O . ALA A 1 364 ? 29.213 -21.470 -3.170 1.00 89.75 364 ALA A O 1
ATOM 2974 N N . ALA A 1 365 ? 31.141 -20.321 -3.201 1.00 91.94 365 ALA A N 1
ATOM 2975 C CA . ALA A 1 365 ? 30.883 -19.595 -1.957 1.00 91.94 365 ALA A CA 1
ATOM 2976 C C . ALA A 1 365 ? 29.658 -18.671 -2.072 1.00 91.94 365 ALA A C 1
ATOM 2978 O O . ALA A 1 365 ? 28.841 -18.611 -1.153 1.00 91.94 365 ALA A O 1
ATOM 2979 N N . PHE A 1 366 ? 29.500 -17.993 -3.212 1.00 93.00 366 PHE A N 1
ATOM 2980 C CA . PHE A 1 366 ? 28.322 -17.186 -3.520 1.00 93.00 366 PHE A CA 1
ATOM 2981 C C . PHE A 1 366 ? 27.033 -18.018 -3.492 1.00 93.00 366 PHE A C 1
ATOM 2983 O O . PHE A 1 366 ? 26.083 -17.621 -2.820 1.00 93.00 366 PHE A O 1
ATOM 2990 N N . LEU A 1 367 ? 27.008 -19.183 -4.152 1.00 89.19 367 LEU A N 1
ATOM 2991 C CA . LEU A 1 367 ? 25.841 -20.072 -4.144 1.00 89.19 367 LEU A CA 1
ATOM 2992 C C . LEU A 1 367 ? 25.512 -20.564 -2.729 1.00 89.19 367 LEU A C 1
ATOM 2994 O O . LEU A 1 367 ? 24.352 -20.537 -2.324 1.00 89.19 367 LEU A O 1
ATOM 2998 N N . PHE A 1 368 ? 26.524 -20.942 -1.943 1.00 90.25 368 PHE A N 1
ATOM 2999 C CA . PHE A 1 368 ? 26.330 -21.385 -0.561 1.00 90.25 368 PHE A CA 1
ATOM 3000 C C . PHE A 1 368 ? 25.720 -20.286 0.325 1.00 90.25 368 PHE A C 1
ATOM 3002 O O . PHE A 1 368 ? 24.754 -20.528 1.050 1.00 90.25 368 PHE A O 1
ATOM 3009 N N . ILE A 1 369 ? 26.232 -19.054 0.223 1.00 88.81 369 ILE A N 1
ATOM 3010 C CA . ILE A 1 369 ? 25.665 -17.890 0.919 1.00 88.81 369 ILE A CA 1
ATOM 3011 C C . ILE A 1 369 ? 24.246 -17.602 0.417 1.00 88.81 369 ILE A C 1
ATOM 3013 O O . ILE A 1 369 ? 23.360 -17.328 1.226 1.00 88.81 369 ILE A O 1
ATOM 3017 N N . GLY A 1 370 ? 24.011 -17.701 -0.893 1.00 86.69 370 GLY A N 1
ATOM 3018 C CA . GLY A 1 370 ? 22.694 -17.528 -1.501 1.00 86.69 370 GLY A CA 1
ATOM 3019 C C . GLY A 1 370 ? 21.655 -18.481 -0.910 1.00 86.69 370 GLY A C 1
ATOM 3020 O O . GLY A 1 370 ? 20.599 -18.033 -0.467 1.00 86.69 370 GLY A O 1
ATOM 3021 N N . VAL A 1 371 ? 21.983 -19.773 -0.802 1.00 86.56 371 VAL A N 1
ATOM 3022 C CA . VAL A 1 371 ? 21.108 -20.786 -0.189 1.00 86.56 371 VAL A CA 1
ATOM 3023 C C . VAL A 1 371 ? 20.841 -20.480 1.285 1.00 86.56 371 VAL A C 1
ATOM 3025 O O . VAL A 1 371 ? 19.687 -20.519 1.712 1.00 86.56 371 VAL A O 1
ATOM 3028 N N . ILE A 1 372 ? 21.865 -20.117 2.066 1.00 85.62 372 ILE A N 1
ATOM 3029 C CA . ILE A 1 372 ? 21.683 -19.742 3.480 1.00 85.62 372 ILE A CA 1
ATOM 3030 C C . ILE A 1 372 ? 20.720 -18.557 3.611 1.00 85.62 372 ILE A C 1
ATOM 3032 O O . ILE A 1 372 ? 19.822 -18.577 4.453 1.00 85.62 372 ILE A O 1
ATOM 3036 N N . LEU A 1 373 ? 20.875 -17.531 2.772 1.00 83.62 373 LEU A N 1
ATOM 3037 C CA . LEU A 1 373 ? 19.990 -16.367 2.777 1.00 83.62 373 LEU A CA 1
ATOM 3038 C C . LEU A 1 373 ? 18.552 -16.732 2.373 1.00 83.62 373 LEU A C 1
ATOM 3040 O O . LEU A 1 373 ? 17.615 -16.234 2.997 1.00 83.62 373 LEU A O 1
ATOM 3044 N N . LEU A 1 374 ? 18.358 -17.634 1.402 1.00 80.88 374 LEU A N 1
ATOM 3045 C CA . LEU A 1 374 ? 17.030 -18.127 1.007 1.00 80.88 374 LEU A CA 1
ATOM 3046 C C . LEU A 1 374 ? 16.356 -18.928 2.131 1.00 80.88 374 LEU A C 1
ATOM 3048 O O . LEU A 1 374 ? 15.173 -18.733 2.411 1.00 80.88 374 LEU A O 1
ATOM 3052 N N . VAL A 1 375 ? 17.101 -19.793 2.821 1.00 83.12 375 VAL A N 1
ATOM 3053 C CA . VAL A 1 375 ? 16.580 -20.555 3.966 1.00 83.12 375 VAL A CA 1
ATOM 3054 C C . VAL A 1 375 ? 16.217 -19.615 5.115 1.00 83.12 375 VAL A C 1
ATOM 3056 O O . VAL A 1 375 ? 15.122 -19.708 5.669 1.00 83.12 375 VAL A O 1
ATOM 3059 N N . ASN A 1 376 ? 17.082 -18.649 5.430 1.00 78.06 376 ASN A N 1
ATOM 3060 C CA . ASN A 1 376 ? 16.807 -17.641 6.453 1.00 78.06 376 ASN A CA 1
ATOM 3061 C C . ASN A 1 376 ? 15.585 -16.777 6.095 1.00 78.06 376 ASN A C 1
ATOM 3063 O O . ASN A 1 376 ? 14.806 -16.422 6.980 1.00 78.06 376 ASN A O 1
ATOM 3067 N N . MET A 1 377 ? 15.365 -16.498 4.805 1.00 76.31 377 MET A N 1
ATOM 3068 C CA . MET A 1 377 ? 14.155 -15.840 4.307 1.00 76.31 377 MET A CA 1
ATOM 3069 C C . MET A 1 377 ? 12.904 -16.691 4.524 1.00 76.31 377 MET A C 1
ATOM 3071 O O . MET A 1 377 ? 11.902 -16.177 5.023 1.00 76.31 377 MET A O 1
ATOM 3075 N N . LEU A 1 378 ? 12.951 -17.983 4.190 1.00 74.69 378 LEU A N 1
ATOM 3076 C CA . LEU A 1 378 ? 11.830 -18.898 4.401 1.00 74.69 378 LEU A CA 1
ATOM 3077 C C . LEU A 1 378 ? 11.474 -18.992 5.890 1.00 74.69 378 LEU A C 1
ATOM 3079 O O . LEU A 1 378 ? 10.300 -18.914 6.246 1.00 74.69 378 LEU A O 1
ATOM 3083 N N . ILE A 1 379 ? 12.480 -19.073 6.764 1.00 76.00 379 ILE A N 1
ATOM 3084 C CA . ILE A 1 379 ? 12.290 -19.089 8.219 1.00 76.00 379 ILE A CA 1
ATOM 3085 C C . ILE A 1 379 ? 11.688 -17.768 8.704 1.00 76.00 379 ILE A C 1
ATOM 3087 O O . ILE A 1 379 ? 10.750 -17.791 9.495 1.00 76.00 379 ILE A O 1
ATOM 3091 N N . ALA A 1 380 ? 12.167 -16.617 8.229 1.00 68.81 380 ALA A N 1
ATOM 3092 C CA . ALA A 1 380 ? 11.620 -15.316 8.616 1.00 68.81 380 ALA A CA 1
ATOM 3093 C C . ALA A 1 380 ? 10.153 -15.152 8.176 1.00 68.81 380 ALA A C 1
ATOM 3095 O O . ALA A 1 380 ? 9.312 -14.708 8.963 1.00 68.81 380 ALA A O 1
ATOM 3096 N N . LEU A 1 381 ? 9.823 -15.574 6.951 1.00 66.75 381 LEU A N 1
ATOM 3097 C CA . LEU A 1 381 ? 8.461 -15.550 6.411 1.00 66.75 381 LEU A CA 1
ATOM 3098 C C . LEU A 1 381 ? 7.526 -16.496 7.166 1.00 66.75 381 LEU A C 1
ATOM 3100 O O . LEU A 1 381 ? 6.422 -16.098 7.552 1.00 66.75 381 LEU A O 1
ATOM 3104 N N . LEU A 1 382 ? 7.970 -17.728 7.420 1.00 63.50 382 LEU A N 1
ATOM 3105 C CA . LEU A 1 382 ? 7.215 -18.704 8.198 1.00 63.50 382 LEU A CA 1
ATOM 3106 C C . LEU A 1 382 ? 7.086 -18.273 9.656 1.00 63.50 382 LEU A C 1
ATOM 3108 O O . LEU A 1 382 ? 6.015 -18.440 10.213 1.00 63.50 382 LEU A O 1
ATOM 3112 N N . SER A 1 383 ? 8.103 -17.657 10.261 1.00 65.50 383 SER A N 1
ATOM 3113 C CA . SER A 1 383 ? 8.059 -17.177 11.647 1.00 65.50 383 SER A CA 1
ATOM 3114 C C . SER A 1 383 ? 7.110 -15.992 11.814 1.00 65.50 383 SER A C 1
ATOM 3116 O O . SER A 1 383 ? 6.345 -15.956 12.774 1.00 65.50 383 SER A O 1
ATOM 3118 N N . ASN A 1 384 ? 7.089 -15.040 10.876 1.00 61.03 384 ASN A N 1
ATOM 3119 C CA . ASN A 1 384 ? 6.139 -13.927 10.934 1.00 61.03 384 ASN A CA 1
ATOM 3120 C C . ASN A 1 384 ? 4.701 -14.409 10.666 1.00 61.03 384 ASN A C 1
ATOM 3122 O O . ASN A 1 384 ? 3.756 -14.020 11.356 1.00 61.03 384 ASN A O 1
ATOM 3126 N N . THR A 1 385 ? 4.536 -15.339 9.722 1.00 52.44 385 THR A N 1
ATOM 3127 C CA . THR A 1 385 ? 3.250 -16.005 9.477 1.00 52.44 385 THR A CA 1
ATOM 3128 C C . THR A 1 385 ? 2.813 -16.820 10.696 1.00 52.44 385 THR A C 1
ATOM 3130 O O . THR A 1 385 ? 1.661 -16.715 11.103 1.00 52.44 385 THR A O 1
ATOM 3133 N N . TYR A 1 386 ? 3.734 -17.535 11.347 1.00 50.91 386 TYR A N 1
ATOM 3134 C CA . TYR A 1 386 ? 3.502 -18.302 12.568 1.00 50.91 386 TYR A CA 1
ATOM 3135 C C . TYR A 1 386 ? 3.112 -17.390 13.726 1.00 50.91 386 TYR A C 1
ATOM 3137 O O . TYR A 1 386 ? 2.066 -17.614 14.302 1.00 50.91 386 TYR A O 1
ATOM 3145 N N . LYS A 1 387 ? 3.832 -16.295 14.004 1.00 52.97 387 LYS A N 1
ATOM 3146 C CA . LYS A 1 387 ? 3.451 -15.309 15.037 1.00 52.97 387 LYS A CA 1
ATOM 3147 C C . LYS A 1 387 ? 2.075 -14.699 14.784 1.00 52.97 387 LYS A C 1
ATOM 3149 O O . LYS A 1 387 ? 1.341 -14.383 15.718 1.00 52.97 387 LYS A O 1
ATOM 3154 N N . LYS A 1 388 ? 1.709 -14.515 13.514 1.00 49.28 388 LYS A N 1
ATOM 3155 C CA . LYS A 1 388 ? 0.398 -13.993 13.125 1.00 49.28 388 LYS A CA 1
ATOM 3156 C C . LYS A 1 388 ? -0.708 -15.034 13.275 1.00 49.28 388 LYS A C 1
ATOM 3158 O O . LYS A 1 388 ? -1.806 -14.655 13.668 1.00 49.28 388 LYS A O 1
ATOM 3163 N N . VAL A 1 389 ? -0.423 -16.302 12.972 1.00 44.03 389 VAL A N 1
ATOM 3164 C CA . VAL A 1 389 ? -1.330 -17.443 13.168 1.00 44.03 389 VAL A CA 1
ATOM 3165 C C . VAL A 1 389 ? -1.459 -17.775 14.648 1.00 44.03 389 VAL A C 1
ATOM 3167 O O . VAL A 1 389 ? -2.575 -17.913 15.104 1.00 44.03 389 VAL A O 1
ATOM 3170 N N . GLU A 1 390 ? -0.376 -17.787 15.415 1.00 39.09 390 GLU A N 1
ATOM 3171 C CA . GLU A 1 390 ? -0.347 -17.929 16.871 1.00 39.09 390 GLU A CA 1
ATOM 3172 C C . GLU A 1 390 ? -1.121 -16.785 17.520 1.00 39.09 390 GLU A C 1
ATOM 3174 O O . GLU A 1 390 ? -2.038 -17.032 18.286 1.00 39.09 390 GLU A O 1
ATOM 3179 N N . GLY A 1 391 ? -0.889 -15.536 17.110 1.00 37.53 391 GLY A N 1
ATOM 3180 C CA . GLY A 1 391 ? -1.686 -14.390 17.548 1.00 37.53 391 GLY A CA 1
ATOM 3181 C C . GLY A 1 391 ? -3.144 -14.405 17.067 1.00 37.53 391 GLY A C 1
ATOM 3182 O O . GLY A 1 391 ? -3.951 -13.660 17.621 1.00 37.53 391 GLY A O 1
ATOM 3183 N N . TYR A 1 392 ? -3.493 -15.215 16.058 1.00 35.22 392 TYR A N 1
ATOM 3184 C CA . TYR A 1 392 ? -4.869 -15.498 15.630 1.00 35.22 392 TYR A CA 1
ATOM 3185 C C . TYR A 1 392 ? -5.473 -16.657 16.424 1.00 35.22 392 TYR A C 1
ATOM 3187 O O . TYR A 1 392 ? -6.624 -16.541 16.814 1.00 35.22 392 TYR A O 1
ATOM 3195 N N . ASP A 1 393 ? -4.713 -17.712 16.712 1.00 30.47 393 ASP A N 1
ATOM 3196 C CA . ASP A 1 393 ? -5.088 -18.889 17.497 1.00 30.47 393 ASP A CA 1
ATOM 3197 C C . ASP A 1 393 ? -5.293 -18.503 18.967 1.00 30.47 393 ASP A C 1
ATOM 3199 O O . ASP A 1 393 ? -6.299 -18.843 19.571 1.00 30.47 393 ASP A O 1
ATOM 3203 N N . GLN A 1 394 ? -4.443 -17.635 19.517 1.00 39.94 394 GLN A N 1
ATOM 3204 C CA . GLN A 1 394 ? -4.631 -16.998 20.826 1.00 39.94 394 GLN A CA 1
ATOM 3205 C C . GLN A 1 394 ? -5.836 -16.040 20.842 1.00 39.94 394 GLN A C 1
ATOM 3207 O O . GLN A 1 394 ? -6.466 -15.853 21.882 1.00 39.94 394 GLN A O 1
ATOM 3212 N N . ARG A 1 395 ? -6.200 -15.450 19.691 1.00 38.69 395 ARG A N 1
ATOM 3213 C CA . ARG A 1 395 ? -7.415 -14.625 19.534 1.00 38.69 395 ARG A CA 1
ATOM 3214 C C . ARG A 1 395 ? -8.673 -15.485 19.377 1.00 38.69 395 ARG A C 1
ATOM 3216 O O . ARG A 1 395 ? -9.718 -15.100 19.894 1.00 38.69 395 ARG A O 1
ATOM 3223 N N . LEU A 1 396 ? -8.553 -16.637 18.713 1.00 35.72 396 LEU A N 1
ATOM 3224 C CA . LEU A 1 396 ? -9.567 -17.680 18.523 1.00 35.72 396 LEU A CA 1
ATOM 3225 C C . LEU A 1 396 ? -9.855 -18.421 19.830 1.00 35.72 396 LEU A C 1
ATOM 3227 O O . LEU A 1 396 ? -11.019 -18.607 20.154 1.00 35.72 396 LEU A O 1
ATOM 3231 N N . ARG A 1 397 ? -8.843 -18.680 20.667 1.00 36.66 397 ARG A N 1
ATOM 3232 C CA . ARG A 1 397 ? -9.026 -19.098 22.070 1.00 36.66 397 ARG A CA 1
ATOM 3233 C C . ARG A 1 397 ? -9.822 -18.075 22.891 1.00 36.66 397 ARG A C 1
ATOM 3235 O O . ARG A 1 397 ? -10.476 -18.440 23.856 1.00 36.66 397 ARG A O 1
ATOM 3242 N N . GLY A 1 398 ? -9.799 -16.799 22.498 1.00 38.88 398 GLY A N 1
ATOM 3243 C CA . GLY A 1 398 ? -10.639 -15.734 23.059 1.00 38.88 398 GLY A CA 1
ATOM 3244 C C . GLY A 1 398 ? -11.983 -15.514 22.350 1.00 38.88 398 GLY A C 1
ATOM 3245 O O . GLY A 1 398 ? -12.685 -14.569 22.701 1.00 38.88 398 GLY A O 1
ATOM 3246 N N . THR A 1 399 ? -12.317 -16.312 21.329 1.00 39.94 399 THR A N 1
ATOM 3247 C CA . THR A 1 399 ? -13.565 -16.230 20.540 1.00 39.94 399 THR A CA 1
ATOM 3248 C C . THR A 1 399 ? -14.194 -17.604 20.293 1.00 39.94 399 THR A C 1
ATOM 3250 O O . THR A 1 399 ? -14.981 -17.769 19.357 1.00 39.94 399 THR A O 1
ATOM 3253 N N . ASP A 1 400 ? -13.881 -18.597 21.128 1.00 40.25 400 ASP A N 1
ATOM 3254 C CA . ASP A 1 400 ? -14.554 -19.883 21.032 1.00 40.25 400 ASP A CA 1
ATOM 3255 C C . ASP A 1 400 ? -16.029 -19.714 21.421 1.00 40.25 400 ASP A C 1
ATOM 3257 O O . ASP A 1 400 ? -16.367 -19.037 22.399 1.00 40.25 400 ASP A O 1
ATOM 3261 N N . ARG A 1 401 ? -16.932 -20.311 20.639 1.00 39.59 401 ARG A N 1
ATOM 3262 C CA . ARG A 1 401 ? -18.397 -20.175 20.793 1.00 39.59 401 ARG A CA 1
ATOM 3263 C C . ARG A 1 401 ? -18.920 -20.702 22.141 1.00 39.59 401 ARG A C 1
ATOM 3265 O O . ARG A 1 401 ? -20.099 -20.529 22.428 1.00 39.59 401 ARG A O 1
ATOM 3272 N N . GLN A 1 402 ? -18.056 -21.317 22.950 1.00 49.62 402 GLN A N 1
ATOM 3273 C CA . GLN A 1 402 ? -18.329 -21.868 24.281 1.00 49.62 402 GLN A CA 1
ATOM 3274 C C . GLN A 1 402 ? -17.417 -21.290 25.380 1.00 49.62 402 GLN A C 1
ATOM 3276 O O . GLN A 1 402 ? -17.268 -21.889 26.437 1.00 49.62 402 GLN A O 1
ATOM 3281 N N . ALA A 1 403 ? -16.800 -20.123 25.171 1.00 67.19 403 ALA A N 1
ATOM 3282 C CA . ALA A 1 403 ? -15.868 -19.570 26.156 1.00 67.19 403 ALA A CA 1
ATOM 3283 C C . ALA A 1 403 ? -16.543 -19.076 27.454 1.00 67.19 403 ALA A C 1
ATOM 3285 O O . ALA A 1 403 ? -15.865 -18.919 28.467 1.00 67.19 403 ALA A O 1
ATOM 3286 N N . TRP A 1 404 ? -17.863 -18.867 27.462 1.00 78.56 404 TRP A N 1
ATOM 3287 C CA . TRP A 1 404 ? -18.626 -18.450 28.643 1.00 78.56 404 TRP A CA 1
ATOM 3288 C C . TRP A 1 404 ? -19.561 -19.562 29.123 1.00 78.56 404 TRP A C 1
ATOM 3290 O O . TRP A 1 404 ? -20.450 -19.995 28.393 1.00 78.56 404 TRP A O 1
ATOM 3300 N N . ASP A 1 405 ? -19.390 -19.966 30.377 1.00 83.81 405 ASP A N 1
ATOM 3301 C CA . ASP A 1 405 ? -20.325 -20.798 31.121 1.00 83.81 405 ASP A CA 1
ATOM 3302 C C . ASP A 1 405 ? -21.457 -19.912 31.671 1.00 83.81 405 ASP A C 1
ATOM 3304 O O . ASP A 1 405 ? -21.265 -19.113 32.596 1.00 83.81 405 ASP A O 1
ATOM 3308 N N . VAL A 1 406 ? -22.640 -20.021 31.065 1.00 82.94 406 VAL A N 1
ATOM 3309 C CA . VAL A 1 406 ? -23.801 -19.159 31.334 1.00 82.94 406 VAL A CA 1
ATOM 3310 C C . VAL A 1 406 ? -24.990 -19.945 31.881 1.00 82.94 406 VAL A C 1
ATOM 3312 O O . VAL A 1 406 ? -25.157 -21.134 31.616 1.00 82.94 406 VAL A O 1
ATOM 3315 N N . VAL A 1 407 ? -25.847 -19.271 32.647 1.00 74.19 407 VAL A N 1
ATOM 3316 C CA . VAL A 1 407 ? -27.171 -19.790 33.038 1.00 74.19 407 VAL A CA 1
ATOM 3317 C C . VAL A 1 407 ? -28.191 -19.461 31.943 1.00 74.19 407 VAL A C 1
ATOM 3319 O O . VAL A 1 407 ? -27.995 -18.525 31.163 1.00 74.19 407 VAL A O 1
ATOM 3322 N N . ARG A 1 408 ? -29.297 -20.217 31.876 1.00 71.00 408 ARG A N 1
ATOM 3323 C CA . ARG A 1 408 ? -30.444 -19.868 31.019 1.00 71.00 408 ARG A CA 1
ATOM 3324 C C . ARG A 1 408 ? -30.850 -18.408 31.276 1.00 71.00 408 ARG A C 1
ATOM 3326 O O . ARG A 1 408 ? -31.055 -18.031 32.424 1.00 71.00 408 ARG A O 1
ATOM 3333 N N . GLY A 1 409 ? -30.939 -17.608 30.213 1.00 75.38 409 GLY A N 1
ATOM 3334 C CA . GLY A 1 409 ? -31.259 -16.174 30.283 1.00 75.38 409 GLY A CA 1
ATOM 3335 C C . GLY A 1 409 ? -30.152 -15.231 29.792 1.00 75.38 409 GLY A C 1
ATOM 3336 O O . GLY A 1 409 ? -30.425 -14.046 29.612 1.00 75.38 409 GLY A O 1
ATOM 3337 N N . ILE A 1 410 ? -28.935 -15.727 29.519 1.00 83.69 410 ILE A N 1
ATOM 3338 C CA . ILE A 1 410 ? -27.886 -14.974 28.809 1.00 83.69 410 ILE A CA 1
ATOM 3339 C C . ILE A 1 410 ? -27.612 -15.616 27.451 1.00 83.69 410 ILE A C 1
ATOM 3341 O O . ILE A 1 410 ? -27.267 -16.792 27.361 1.00 83.69 410 ILE A O 1
ATOM 3345 N N . ASN A 1 411 ? -27.711 -14.811 26.400 1.00 82.12 411 ASN A N 1
ATOM 3346 C CA . ASN A 1 411 ? -27.316 -15.172 25.050 1.00 82.12 411 ASN A CA 1
ATOM 3347 C C . ASN A 1 411 ? -25.897 -14.667 24.765 1.00 82.12 411 ASN A C 1
ATOM 3349 O O . ASN A 1 411 ? -25.583 -13.493 24.982 1.00 82.12 411 ASN A O 1
ATOM 3353 N N . VAL A 1 412 ? -25.039 -15.562 24.277 1.00 79.50 412 VAL A N 1
ATOM 3354 C CA . VAL A 1 412 ? -23.635 -15.286 23.964 1.00 79.50 412 VAL A CA 1
ATOM 3355 C C . VAL A 1 412 ? -23.451 -15.323 22.450 1.00 79.50 412 VAL A C 1
ATOM 3357 O O . VAL A 1 412 ? -23.562 -16.372 21.819 1.00 79.50 412 VAL A O 1
ATOM 3360 N N . ASN A 1 413 ? -23.133 -14.172 21.856 1.00 71.06 413 ASN A N 1
ATOM 3361 C CA . ASN A 1 413 ? -22.821 -14.048 20.434 1.00 71.06 413 ASN A CA 1
ATOM 3362 C C . ASN A 1 413 ? -21.376 -13.566 20.252 1.00 71.06 413 ASN A C 1
ATOM 3364 O O . ASN A 1 413 ? -21.087 -12.366 20.211 1.00 71.06 413 ASN A O 1
ATOM 3368 N N . GLY A 1 414 ? -20.450 -14.526 20.182 1.00 70.12 414 GLY A N 1
ATOM 3369 C CA . GLY A 1 414 ? -19.015 -14.253 20.220 1.00 70.12 414 GLY A CA 1
ATOM 3370 C C . GLY A 1 414 ? -18.627 -13.639 21.564 1.00 70.12 414 GLY A C 1
ATOM 3371 O O . GLY A 1 414 ? -18.800 -14.262 22.604 1.00 70.12 414 GLY A O 1
ATOM 3372 N N . ASN A 1 415 ? -18.155 -12.393 21.540 1.00 70.56 415 ASN A N 1
ATOM 3373 C CA . ASN A 1 415 ? -17.734 -11.665 22.743 1.00 70.56 415 ASN A CA 1
ATOM 3374 C C . ASN A 1 415 ? -18.841 -10.786 23.339 1.00 70.56 415 ASN A C 1
ATOM 3376 O O . ASN A 1 415 ? -18.604 -10.078 24.318 1.00 70.56 415 ASN A O 1
ATOM 3380 N N . VAL A 1 416 ? -20.025 -10.780 22.721 1.00 74.94 416 VAL A N 1
ATOM 3381 C CA . VAL A 1 416 ? -21.173 -10.002 23.183 1.00 74.94 416 VAL A CA 1
ATOM 3382 C C . VAL A 1 416 ? -22.075 -10.893 24.023 1.00 74.94 416 VAL A C 1
ATOM 3384 O O . VAL A 1 416 ? -22.587 -11.894 23.525 1.00 74.94 416 VAL A O 1
ATOM 3387 N N . LEU A 1 417 ? -22.293 -10.508 25.276 1.00 82.81 417 LEU A N 1
ATOM 3388 C CA . LEU A 1 417 ? -23.234 -11.153 26.184 1.00 82.81 417 LEU A CA 1
ATOM 3389 C C . LEU A 1 417 ? -24.475 -10.278 26.288 1.00 82.81 417 LEU A C 1
ATOM 3391 O O . LEU A 1 417 ? -24.349 -9.081 26.540 1.00 82.81 417 LEU A O 1
ATOM 3395 N N . THR A 1 418 ? -25.653 -10.863 26.079 1.00 84.81 418 THR A N 1
ATOM 3396 C CA . THR A 1 418 ? -26.943 -10.165 26.141 1.00 84.81 418 THR A CA 1
ATOM 3397 C C . THR A 1 418 ? -27.886 -10.884 27.096 1.00 84.81 418 THR A C 1
ATOM 3399 O O . THR A 1 418 ? -28.099 -12.086 26.966 1.00 84.81 418 THR A O 1
ATOM 3402 N N . CYS A 1 419 ? -28.470 -10.157 28.041 1.00 84.75 419 CYS A N 1
ATOM 3403 C CA . CYS A 1 419 ? -29.502 -10.663 28.936 1.00 84.75 419 CYS A CA 1
ATOM 3404 C C . CYS A 1 419 ? -30.844 -10.729 28.191 1.00 84.75 419 CYS A C 1
ATOM 3406 O O . CYS A 1 419 ? -31.400 -9.700 27.807 1.00 84.75 419 CYS A O 1
ATOM 3408 N N . GLU A 1 420 ? -31.392 -11.926 27.998 1.00 81.00 420 GLU A N 1
ATOM 3409 C CA . GLU A 1 420 ? -32.713 -12.129 27.382 1.00 81.00 420 GLU A CA 1
ATOM 3410 C C . GLU A 1 420 ? -33.860 -12.069 28.408 1.00 81.00 420 GLU A C 1
ATOM 3412 O O . GLU A 1 420 ? -35.034 -11.988 28.034 1.00 81.00 420 GLU A O 1
ATOM 3417 N N . GLY A 1 421 ? -33.510 -11.977 29.695 1.00 63.72 421 GLY A N 1
ATOM 3418 C CA . GLY A 1 421 ? -34.414 -11.737 30.816 1.00 63.72 421 GLY A CA 1
ATOM 3419 C C . GLY A 1 421 ? -34.560 -12.948 31.737 1.00 63.72 421 GLY A C 1
ATOM 3420 O O . GLY A 1 421 ? -34.810 -14.058 31.283 1.00 63.72 421 GLY A O 1
ATOM 3421 N N . GLY A 1 422 ? -34.443 -12.708 33.046 1.00 53.00 422 GLY A N 1
ATOM 3422 C CA . GLY A 1 422 ? -34.743 -13.678 34.110 1.00 53.00 422 GLY A CA 1
ATOM 3423 C C . GLY A 1 422 ? -36.176 -13.584 34.652 1.00 53.00 422 GLY A C 1
ATOM 3424 O O . GLY A 1 422 ? -36.485 -14.193 35.670 1.00 53.00 422 GLY A O 1
ATOM 3425 N N . GLU A 1 423 ? -37.058 -12.799 34.020 1.00 49.88 423 GLU A N 1
ATOM 3426 C CA . GLU A 1 423 ? -38.400 -12.517 34.557 1.00 49.88 423 GLU A CA 1
ATOM 3427 C C . GLU A 1 423 ? -39.346 -13.727 34.567 1.00 49.88 423 GLU A C 1
ATOM 3429 O O . GLU A 1 423 ? -40.245 -13.756 35.397 1.00 49.88 423 GLU A O 1
ATOM 3434 N N . GLU A 1 424 ? -39.112 -14.758 33.748 1.00 45.56 424 GLU A N 1
ATOM 3435 C CA . GLU A 1 424 ? -39.869 -16.024 33.823 1.00 45.56 424 GLU A CA 1
ATOM 3436 C C . GLU A 1 424 ? -39.483 -16.908 35.028 1.00 45.56 424 GLU A C 1
ATOM 3438 O O . GLU A 1 424 ? -40.165 -17.892 35.298 1.00 45.56 424 GLU A O 1
ATOM 3443 N N . TYR A 1 425 ? -38.418 -16.570 35.769 1.00 48.53 425 TYR A N 1
ATOM 3444 C CA . TYR A 1 425 ? -37.849 -17.417 36.830 1.00 48.53 425 TYR A CA 1
ATOM 3445 C C . TYR A 1 425 ? -37.823 -16.769 38.219 1.00 48.53 425 TYR A C 1
ATOM 3447 O O . TYR A 1 425 ? -37.407 -17.416 39.180 1.00 48.53 425 TYR A O 1
ATOM 3455 N N . LYS A 1 426 ? -38.305 -15.525 38.357 1.00 50.78 426 LYS A N 1
ATOM 3456 C CA . LYS A 1 426 ? -38.490 -14.892 39.668 1.00 50.78 426 LYS A CA 1
ATOM 3457 C C . LYS A 1 426 ? -39.585 -15.641 40.421 1.00 50.78 426 LYS A C 1
ATOM 3459 O O . LYS A 1 426 ? -40.768 -15.470 40.144 1.00 50.78 426 LYS A O 1
ATOM 3464 N N . THR A 1 427 ? -39.193 -16.492 41.359 1.00 45.62 427 THR A N 1
ATOM 3465 C CA . THR A 1 427 ? -40.142 -17.051 42.325 1.00 45.62 427 THR A CA 1
ATOM 3466 C C . THR A 1 427 ? -40.417 -15.999 43.400 1.00 45.62 427 THR A C 1
ATOM 3468 O O . THR A 1 427 ? -39.536 -15.204 43.723 1.00 45.62 427 THR A O 1
ATOM 3471 N N . GLU A 1 428 ? -41.620 -15.992 43.985 1.00 46.47 428 GLU A N 1
ATOM 3472 C CA . GLU A 1 428 ? -41.981 -15.092 45.102 1.00 46.47 428 GLU A CA 1
ATOM 3473 C C . GLU A 1 428 ? -41.018 -15.201 46.307 1.00 46.47 428 GLU A C 1
ATOM 3475 O O . GLU A 1 428 ? -41.019 -14.337 47.180 1.00 46.47 428 GLU A O 1
ATOM 3480 N N . ALA A 1 429 ? -40.178 -16.242 46.342 1.00 46.97 429 ALA A N 1
ATOM 3481 C CA . ALA A 1 429 ? -39.200 -16.514 47.385 1.00 46.97 429 ALA A CA 1
ATOM 3482 C C . ALA A 1 429 ? -37.833 -15.814 47.206 1.00 46.97 429 ALA A C 1
ATOM 3484 O O . ALA A 1 429 ? -37.109 -15.713 48.193 1.00 46.97 429 ALA A O 1
ATOM 3485 N N . ASP A 1 430 ? -37.459 -15.343 46.004 1.00 51.66 430 ASP A N 1
ATOM 3486 C CA . ASP A 1 430 ? -36.143 -14.713 45.766 1.00 51.66 430 ASP A CA 1
ATOM 3487 C C . ASP A 1 430 ? -36.196 -13.616 44.671 1.00 51.66 430 ASP A C 1
ATOM 3489 O O . ASP A 1 430 ? -35.932 -13.875 43.490 1.00 51.66 430 ASP A O 1
ATOM 3493 N N . PRO A 1 431 ? -36.580 -12.374 45.027 1.00 51.59 431 PRO A N 1
ATOM 3494 C CA . PRO A 1 431 ? -36.748 -11.272 44.075 1.00 51.59 431 PRO A CA 1
ATOM 3495 C C . PRO A 1 431 ? -35.432 -10.727 43.479 1.00 51.59 431 PRO A C 1
ATOM 3497 O O . PRO A 1 431 ? -35.488 -9.997 42.483 1.00 51.59 431 PRO A O 1
ATOM 3500 N N . ASP A 1 432 ? -34.270 -11.104 44.031 1.00 57.09 432 ASP A N 1
ATOM 3501 C CA . ASP A 1 432 ? -32.944 -10.562 43.685 1.00 57.09 432 ASP A CA 1
ATOM 3502 C C . ASP A 1 432 ? -32.076 -11.523 42.848 1.00 57.09 432 ASP A C 1
ATOM 3504 O O . ASP A 1 432 ? -30.860 -11.350 42.724 1.00 57.09 432 ASP A O 1
ATOM 3508 N N . GLN A 1 433 ? -32.691 -12.525 42.216 1.00 68.25 433 GLN A N 1
ATOM 3509 C CA . GLN A 1 433 ? -31.981 -13.488 41.377 1.00 68.25 433 GLN A CA 1
ATOM 3510 C C . GLN A 1 433 ? -31.382 -12.818 40.124 1.00 68.25 433 GLN A C 1
ATOM 3512 O O . GLN A 1 433 ? -32.105 -12.291 39.272 1.00 68.25 433 GLN A O 1
ATOM 3517 N N . CYS A 1 434 ? -30.051 -12.849 39.983 1.00 77.62 434 CYS A N 1
ATOM 3518 C CA . CYS A 1 434 ? -29.365 -12.366 38.782 1.00 77.62 434 CYS A CA 1
ATOM 3519 C C . CYS A 1 434 ? -29.006 -13.517 37.837 1.00 77.62 434 CYS A C 1
ATOM 3521 O O . CYS A 1 434 ? -28.884 -14.665 38.259 1.00 77.62 434 CYS A O 1
ATOM 3523 N N . VAL A 1 435 ? -28.752 -13.211 36.566 1.00 86.00 435 VAL A N 1
ATOM 3524 C CA . VAL A 1 435 ? -28.163 -14.165 35.621 1.00 86.00 435 VAL A CA 1
ATOM 3525 C C . VAL A 1 435 ? -26.675 -13.875 35.454 1.00 86.00 435 VAL A C 1
ATOM 3527 O O . VAL A 1 435 ? -26.268 -12.754 35.154 1.00 86.00 435 VAL A O 1
ATOM 3530 N N . GLY A 1 436 ? -25.853 -14.889 35.692 1.00 87.94 436 GLY A N 1
ATOM 3531 C CA . GLY A 1 436 ? -24.401 -14.809 35.658 1.00 87.94 436 GLY A CA 1
ATOM 3532 C C . GLY A 1 436 ? -23.787 -15.510 34.456 1.00 87.94 436 GLY A C 1
ATOM 3533 O O . GLY A 1 436 ? -24.215 -16.598 34.059 1.00 87.94 436 GLY A O 1
ATOM 3534 N N . ALA A 1 437 ? -22.738 -14.900 33.921 1.00 90.75 437 ALA A N 1
ATOM 3535 C CA . ALA A 1 437 ? -21.851 -15.479 32.930 1.00 90.75 437 ALA A CA 1
ATOM 3536 C C . ALA A 1 437 ? -20.432 -15.530 33.495 1.00 90.75 437 ALA A C 1
ATOM 3538 O O . ALA A 1 437 ? -19.846 -14.492 33.813 1.00 90.75 437 ALA A O 1
ATOM 3539 N N . ARG A 1 438 ? -19.872 -16.736 33.595 1.00 91.56 438 ARG A N 1
ATOM 3540 C CA . ARG A 1 438 ? -18.485 -16.956 34.002 1.00 91.56 438 ARG A CA 1
ATOM 3541 C C . ARG A 1 438 ? -17.651 -17.341 32.793 1.00 91.56 438 ARG A C 1
ATOM 3543 O O . ARG A 1 438 ? -18.068 -18.171 31.996 1.00 91.56 438 ARG A O 1
ATOM 3550 N N . TYR A 1 439 ? -16.469 -16.766 32.654 1.00 88.62 439 TYR A N 1
ATOM 3551 C CA . TYR A 1 439 ? -15.550 -17.190 31.608 1.00 88.62 439 TYR A CA 1
ATOM 3552 C C . TYR A 1 439 ? -14.934 -18.548 31.961 1.00 88.62 439 TYR A C 1
ATOM 3554 O O . TYR A 1 439 ? -14.628 -18.802 33.120 1.00 88.62 439 TYR A O 1
ATOM 3562 N N . SER A 1 440 ? -14.745 -19.421 30.977 1.00 83.31 440 SER A N 1
ATOM 3563 C CA . SER A 1 440 ? -14.320 -20.814 31.197 1.00 83.31 440 SER A CA 1
ATOM 3564 C C . SER A 1 440 ? -12.847 -20.953 31.587 1.00 83.31 440 SER A C 1
ATOM 3566 O O . SER A 1 440 ? -12.426 -22.015 32.033 1.00 83.31 440 SER A O 1
ATOM 3568 N N . HIS A 1 441 ? -12.055 -19.892 31.429 1.00 81.50 441 HIS A N 1
ATOM 3569 C CA . HIS A 1 441 ? -10.637 -19.881 31.780 1.00 81.50 441 HIS A CA 1
ATOM 3570 C C . HIS A 1 441 ? -10.362 -18.940 32.950 1.00 81.50 441 HIS A C 1
ATOM 3572 O O . HIS A 1 441 ? -10.848 -17.806 32.979 1.00 81.50 441 HIS A O 1
ATOM 3578 N N . SER A 1 442 ? -9.544 -19.404 33.891 1.00 85.12 442 SER A N 1
ATOM 3579 C CA . SER A 1 442 ? -9.061 -18.593 35.000 1.00 85.12 442 SER A CA 1
ATOM 3580 C C . SER A 1 442 ? -8.051 -17.548 34.518 1.00 85.12 442 SER A C 1
ATOM 3582 O O . SER A 1 442 ? -7.274 -17.784 33.591 1.00 85.12 442 SER A O 1
ATOM 3584 N N . LEU A 1 443 ? -8.022 -16.398 35.185 1.00 84.38 443 LEU A N 1
ATOM 3585 C CA . LEU A 1 443 ? -6.961 -15.408 35.054 1.00 84.38 443 LEU A CA 1
ATOM 3586 C C . LEU A 1 443 ? -5.644 -15.983 35.585 1.00 84.38 443 LEU A C 1
ATOM 3588 O O . LEU A 1 443 ? -5.626 -16.767 36.534 1.00 84.38 443 LEU A O 1
ATOM 3592 N N . CYS A 1 444 ? -4.540 -15.547 34.990 1.00 80.06 444 CYS A N 1
ATOM 3593 C CA . CYS A 1 444 ? -3.191 -15.951 35.373 1.00 80.06 444 CYS A CA 1
ATOM 3594 C C . CYS A 1 444 ? -2.217 -14.767 35.228 1.00 80.06 444 CYS A C 1
ATOM 3596 O O . CYS A 1 444 ? -2.592 -13.730 34.670 1.00 80.06 444 CYS A O 1
ATOM 3598 N N . PRO A 1 445 ? -0.967 -14.871 35.708 1.00 76.88 445 PRO A N 1
ATOM 3599 C CA . PRO A 1 445 ? 0.011 -13.787 35.604 1.00 76.88 445 PRO A CA 1
ATOM 3600 C C . PRO A 1 445 ? 0.248 -13.255 34.177 1.00 76.88 445 PRO A C 1
ATOM 3602 O O . PRO A 1 445 ? 0.611 -12.088 34.021 1.00 76.88 445 PRO A O 1
ATOM 3605 N N . GLU A 1 446 ? 0.046 -14.072 33.142 1.00 66.31 446 GLU A N 1
ATOM 3606 C CA . GLU A 1 446 ? 0.173 -13.711 31.721 1.00 66.31 446 GLU A CA 1
ATOM 3607 C C . GLU A 1 446 ? -1.084 -13.016 31.172 1.00 66.31 446 GLU A C 1
ATOM 3609 O O . GLU A 1 446 ? -0.987 -12.125 30.321 1.00 66.31 446 GLU A O 1
ATOM 3614 N N . PHE A 1 447 ? -2.255 -13.377 31.702 1.00 76.06 447 PHE A N 1
ATOM 3615 C CA . PHE A 1 447 ? -3.565 -12.814 31.365 1.00 76.06 447 PHE A CA 1
ATOM 3616 C C . PHE A 1 447 ? -4.260 -12.313 32.639 1.00 76.06 447 PHE A C 1
ATOM 3618 O O . PHE A 1 447 ? -5.219 -12.930 33.107 1.00 76.06 447 PHE A O 1
ATOM 3625 N N . PRO A 1 448 ? -3.769 -11.215 33.249 1.00 83.12 448 PRO A N 1
ATOM 3626 C CA . PRO A 1 448 ? -4.218 -10.819 34.577 1.00 83.12 448 PRO A CA 1
ATOM 3627 C C . PRO A 1 448 ? -5.492 -9.971 34.566 1.00 83.12 448 PRO A C 1
ATOM 3629 O O . PRO A 1 448 ? -5.983 -9.605 35.631 1.00 83.12 448 PRO A O 1
ATOM 3632 N N . HIS A 1 449 ? -6.012 -9.592 33.395 1.00 86.50 449 HIS A N 1
ATOM 3633 C CA . HIS A 1 449 ? -7.132 -8.662 33.307 1.00 86.50 449 HIS A CA 1
ATOM 3634 C C . HIS A 1 449 ? -8.064 -8.921 32.125 1.00 86.50 449 HIS A C 1
ATOM 3636 O O . HIS A 1 449 ? -7.686 -9.487 31.096 1.00 86.50 449 HIS A O 1
ATOM 3642 N N . PHE A 1 450 ? -9.290 -8.428 32.268 1.00 87.56 450 PHE A N 1
ATOM 3643 C CA . PHE A 1 450 ? -10.302 -8.425 31.222 1.00 87.56 450 PHE A CA 1
ATOM 3644 C C . PHE A 1 450 ? -11.039 -7.085 31.184 1.00 87.56 450 PHE A C 1
ATOM 3646 O O . PHE A 1 450 ? -11.133 -6.364 32.181 1.00 87.56 450 PHE A O 1
ATOM 3653 N N . GLU A 1 451 ? -11.524 -6.738 29.999 1.00 86.88 451 GLU A N 1
ATOM 3654 C CA . GLU A 1 451 ? -12.228 -5.495 29.709 1.00 86.88 451 GLU A CA 1
ATOM 3655 C C . GLU A 1 451 ? -13.676 -5.789 29.323 1.00 86.88 451 GLU A C 1
ATOM 3657 O O . GLU A 1 451 ? -13.955 -6.742 28.596 1.00 86.88 451 GLU A O 1
ATOM 3662 N N . VAL A 1 452 ? -14.591 -4.946 29.784 1.00 82.62 452 VAL A N 1
ATOM 3663 C CA . VAL A 1 452 ? -16.022 -5.018 29.510 1.00 82.62 452 VAL A CA 1
ATOM 3664 C C . VAL A 1 452 ? -16.489 -3.642 29.052 1.00 82.62 452 VAL A C 1
ATOM 3666 O O . VAL A 1 452 ? -16.418 -2.669 29.799 1.00 82.62 452 VAL A O 1
ATOM 3669 N N . LEU A 1 453 ? -16.952 -3.556 27.808 1.00 74.06 453 LEU A N 1
ATOM 3670 C CA . LEU A 1 453 ? -17.596 -2.368 27.256 1.00 74.06 453 LEU A CA 1
ATOM 3671 C C . LEU A 1 453 ? -19.111 -2.514 27.398 1.00 74.06 453 LEU A C 1
ATOM 3673 O O . LEU A 1 453 ? -19.688 -3.485 26.902 1.00 74.06 453 LEU A O 1
ATOM 3677 N N . ILE A 1 454 ? -19.758 -1.538 28.029 1.00 76.88 454 ILE A N 1
ATOM 3678 C CA . ILE A 1 454 ? -21.212 -1.534 28.199 1.00 76.88 454 ILE A CA 1
ATOM 3679 C C . ILE A 1 454 ? -21.867 -1.136 26.871 1.00 76.88 454 ILE A C 1
ATOM 3681 O O . ILE A 1 454 ? -21.724 0.001 26.419 1.00 76.88 454 ILE A O 1
ATOM 3685 N N . LEU A 1 455 ? -22.594 -2.058 26.235 1.00 66.94 455 LEU A N 1
ATOM 3686 C CA . LEU A 1 455 ? -23.310 -1.791 24.980 1.00 66.94 455 LEU A CA 1
ATOM 3687 C C . LEU A 1 455 ? -24.722 -1.267 25.242 1.00 66.94 455 LEU A C 1
ATOM 3689 O O . LEU A 1 455 ? -25.141 -0.319 24.577 1.00 66.94 455 LEU A O 1
ATOM 3693 N N . GLU A 1 456 ? -25.404 -1.868 26.220 1.00 80.38 456 GLU A N 1
ATOM 3694 C CA . GLU A 1 456 ? -26.658 -1.410 26.815 1.00 80.38 456 GLU A CA 1
ATOM 3695 C C . GLU A 1 456 ? -26.686 -1.773 28.303 1.00 80.38 456 GLU A C 1
ATOM 3697 O O . GLU A 1 456 ? -26.494 -2.932 28.667 1.00 80.38 456 GLU A O 1
ATOM 3702 N N . ALA A 1 457 ? -26.929 -0.783 29.165 1.00 72.94 457 ALA A N 1
ATOM 3703 C CA . ALA A 1 457 ? -26.928 -0.964 30.619 1.00 72.94 457 ALA A CA 1
ATOM 3704 C C . ALA A 1 457 ? -28.290 -1.401 31.188 1.00 72.94 457 ALA A C 1
ATOM 3706 O O . ALA A 1 457 ? -28.354 -1.775 32.354 1.00 72.94 457 ALA A O 1
ATOM 3707 N N . GLY A 1 458 ? -29.366 -1.342 30.394 1.00 70.94 458 GLY A N 1
ATOM 3708 C CA . GLY A 1 458 ? -30.735 -1.556 30.873 1.00 70.94 458 GLY A CA 1
ATOM 3709 C C . GLY A 1 458 ? -31.280 -0.378 31.687 1.00 70.94 458 GLY A C 1
ATOM 3710 O O . GLY A 1 458 ? -30.567 0.577 32.000 1.00 70.94 458 GLY A O 1
ATOM 3711 N N . ILE A 1 459 ? -32.576 -0.427 32.009 1.00 71.75 459 ILE A N 1
ATOM 3712 C CA . ILE A 1 459 ? -33.297 0.690 32.648 1.00 71.75 459 ILE A CA 1
ATOM 3713 C C . ILE A 1 459 ? -32.841 0.902 34.099 1.00 71.75 459 ILE A C 1
ATOM 3715 O O . ILE A 1 459 ? -32.675 2.046 34.520 1.00 71.75 459 ILE A O 1
ATOM 3719 N N . MET A 1 460 ? -32.622 -0.179 34.855 1.00 70.88 460 MET A N 1
ATOM 3720 C CA . MET A 1 460 ? -32.216 -0.114 36.264 1.00 70.88 460 MET A CA 1
ATOM 3721 C C . MET A 1 460 ? -30.690 -0.152 36.430 1.00 70.88 460 MET A C 1
ATOM 3723 O O . MET A 1 460 ? -30.201 0.059 37.535 1.00 70.88 460 MET A O 1
ATOM 3727 N N . ARG A 1 461 ? -29.929 -0.372 35.345 1.00 81.31 461 ARG A N 1
ATOM 3728 C CA . ARG A 1 461 ? -28.455 -0.435 35.322 1.00 81.31 461 ARG A CA 1
ATOM 3729 C C . ARG A 1 461 ? -27.865 -1.543 36.196 1.00 81.31 461 ARG A C 1
ATOM 3731 O O . ARG A 1 461 ? -26.727 -1.444 36.640 1.00 81.31 461 ARG A O 1
ATOM 3738 N N . ARG A 1 462 ? -28.605 -2.629 36.417 1.00 84.25 462 ARG A N 1
ATOM 3739 C CA . ARG A 1 462 ? -28.158 -3.744 37.267 1.00 84.25 462 ARG A CA 1
ATOM 3740 C C . ARG A 1 462 ? -27.212 -4.677 36.506 1.00 84.25 462 ARG A C 1
ATOM 3742 O O . ARG A 1 462 ? -27.625 -5.703 35.958 1.00 84.25 462 ARG A O 1
ATOM 3749 N N . LEU A 1 463 ? -25.944 -4.272 36.457 1.00 89.81 463 LEU A N 1
ATOM 3750 C CA . LEU A 1 463 ? -24.820 -5.002 35.869 1.00 89.81 463 LEU A CA 1
ATOM 3751 C C . LEU A 1 463 ? -23.638 -5.003 36.849 1.00 89.81 463 LEU A C 1
ATOM 3753 O O . LEU A 1 463 ? -23.213 -3.953 37.333 1.00 89.81 463 LEU A O 1
ATOM 3757 N N . GLY A 1 464 ? -23.091 -6.188 37.107 1.00 92.75 464 GLY A N 1
ATOM 3758 C CA . GLY A 1 464 ? -21.929 -6.401 37.964 1.00 92.75 464 GLY A CA 1
ATOM 3759 C C . GLY A 1 464 ? -20.794 -7.054 37.187 1.00 92.75 464 GLY A C 1
ATOM 3760 O O . GLY A 1 464 ? -21.017 -8.007 36.444 1.00 92.75 464 GLY A O 1
ATOM 3761 N N . ILE A 1 465 ? -19.570 -6.564 37.363 1.00 94.81 465 ILE A N 1
ATOM 3762 C CA . ILE A 1 465 ? -18.364 -7.086 36.706 1.00 94.81 465 ILE A CA 1
ATOM 3763 C C . ILE A 1 465 ? -17.340 -7.428 37.778 1.00 94.81 465 ILE A C 1
ATOM 3765 O O . ILE A 1 465 ? -17.091 -6.619 38.669 1.00 94.81 465 ILE A O 1
ATOM 3769 N N . GLY A 1 466 ? -16.727 -8.607 37.710 1.00 94.31 466 GLY A N 1
ATOM 3770 C CA . GLY A 1 466 ? -15.798 -9.018 38.754 1.00 94.31 466 GLY A CA 1
ATOM 3771 C C . GLY A 1 466 ? -15.081 -10.334 38.517 1.00 94.31 466 GLY A C 1
ATOM 3772 O O . GLY A 1 466 ? -15.100 -10.889 37.421 1.00 94.31 466 GLY A O 1
ATOM 3773 N N . VAL A 1 467 ? -14.445 -10.819 39.576 1.00 93.25 467 VAL A N 1
ATOM 3774 C CA . VAL A 1 467 ? -13.747 -12.103 39.619 1.00 93.25 467 VAL A CA 1
ATOM 3775 C C . VAL A 1 467 ? -14.380 -13.007 40.666 1.00 93.25 467 VAL A C 1
ATOM 3777 O O . VAL A 1 467 ? -14.691 -12.569 41.777 1.00 93.25 467 VAL A O 1
ATOM 3780 N N . VAL A 1 468 ? -14.576 -14.271 40.300 1.00 92.31 468 VAL A N 1
ATOM 3781 C CA . VAL A 1 468 ? -15.221 -15.283 41.143 1.00 92.31 468 VAL A CA 1
ATOM 3782 C C . VAL A 1 468 ? -14.431 -16.589 41.153 1.00 92.31 468 VAL A C 1
ATOM 3784 O O . VAL A 1 468 ? -13.611 -16.835 40.272 1.00 92.31 468 VAL A O 1
ATOM 3787 N N . ILE A 1 469 ? -14.703 -17.445 42.133 1.00 89.31 469 ILE A N 1
ATOM 3788 C CA . ILE A 1 469 ? -14.174 -18.816 42.202 1.00 89.31 469 ILE A CA 1
ATOM 3789 C C . ILE A 1 469 ? -15.025 -19.800 41.379 1.00 89.31 469 ILE A C 1
ATOM 3791 O O . ILE A 1 469 ? -16.174 -19.516 41.029 1.00 89.31 469 ILE A O 1
ATOM 3795 N N . GLU A 1 470 ? -14.491 -20.987 41.085 1.00 85.50 470 GLU A N 1
ATOM 3796 C CA . GLU A 1 470 ? -15.181 -22.006 40.271 1.00 85.50 470 GLU A CA 1
ATOM 3797 C C . GLU A 1 470 ? -16.478 -22.547 40.907 1.00 85.50 470 GLU A C 1
ATOM 3799 O O . GLU A 1 470 ? -17.425 -22.913 40.213 1.00 85.50 470 GLU A O 1
ATOM 3804 N N . SER A 1 471 ? -16.591 -22.557 42.231 1.00 84.69 471 SER A N 1
ATOM 3805 C CA . SER A 1 471 ? -17.819 -22.989 42.913 1.00 84.69 471 SER A CA 1
ATOM 3806 C C . SER A 1 471 ? -18.872 -21.881 43.044 1.00 84.69 471 SER A C 1
ATOM 3808 O O . SER A 1 471 ? -19.942 -22.111 43.608 1.00 84.69 471 SER A O 1
ATOM 3810 N N . TYR A 1 472 ? -18.597 -20.670 42.541 1.00 88.00 472 TYR A N 1
ATOM 3811 C CA . TYR A 1 472 ? -19.487 -19.526 42.712 1.00 88.00 472 TYR A CA 1
ATOM 3812 C C . TYR A 1 472 ? -20.815 -19.704 41.966 1.00 88.00 472 TYR A C 1
ATOM 3814 O O . TYR A 1 472 ? -20.837 -20.051 40.781 1.00 88.00 472 TYR A O 1
ATOM 3822 N N . SER A 1 473 ? -21.931 -19.427 42.651 1.00 85.88 473 SER A N 1
ATOM 3823 C CA . SER A 1 473 ? -23.258 -19.534 42.045 1.00 85.88 473 SER A CA 1
ATOM 3824 C C . SER A 1 473 ? -23.451 -18.478 40.964 1.00 85.88 473 SER A C 1
ATOM 3826 O O . SER A 1 473 ? -23.360 -17.278 41.222 1.00 85.88 473 SER A O 1
ATOM 3828 N N . LYS A 1 474 ? -23.837 -18.931 39.771 1.00 88.19 474 LYS A N 1
ATOM 3829 C CA . LYS A 1 474 ? -24.169 -18.062 38.638 1.00 88.19 474 LYS A CA 1
ATOM 3830 C C . LYS A 1 474 ? -25.510 -17.317 38.803 1.00 88.19 474 LYS A C 1
ATOM 3832 O O . LYS A 1 474 ? -25.940 -16.628 37.885 1.00 88.19 474 LYS A O 1
ATOM 3837 N N . SER A 1 475 ? -26.183 -17.473 39.946 1.00 84.06 475 SER A N 1
ATOM 3838 C CA . SER A 1 475 ? -27.408 -16.745 40.307 1.00 84.06 475 SER A CA 1
ATOM 3839 C C . SER A 1 475 ? -27.160 -15.502 41.175 1.00 84.06 475 SER A C 1
ATOM 3841 O O . SER A 1 475 ? -28.119 -14.864 41.604 1.00 84.06 475 SER A O 1
ATOM 3843 N N . LEU A 1 476 ? -25.891 -15.192 41.481 1.00 86.44 476 LEU A N 1
ATOM 3844 C CA . LEU A 1 476 ? -25.481 -14.102 42.374 1.00 86.44 476 LEU A CA 1
ATOM 3845 C C . LEU A 1 476 ? -24.587 -13.076 41.664 1.00 86.44 476 LEU A C 1
ATOM 3847 O O . LEU A 1 476 ? -23.835 -13.408 40.740 1.00 86.44 476 LEU A O 1
ATOM 3851 N N . MET A 1 477 ? -24.670 -11.819 42.107 1.00 89.31 477 MET A N 1
ATOM 3852 C CA . MET A 1 477 ? -23.851 -10.726 41.581 1.00 89.31 477 MET A CA 1
ATOM 3853 C C . MET A 1 477 ? -22.422 -10.807 42.131 1.00 89.31 477 MET A C 1
ATOM 3855 O O . MET A 1 477 ? -22.243 -11.101 43.315 1.00 89.31 477 MET A O 1
ATOM 3859 N N . PRO A 1 478 ? -21.389 -10.505 41.320 1.00 92.12 478 PRO A N 1
ATOM 3860 C CA . PRO A 1 478 ? -20.003 -10.692 41.737 1.00 92.12 478 PRO A CA 1
ATOM 3861 C C . PRO A 1 478 ? -19.676 -9.873 42.992 1.00 92.12 478 PRO A C 1
ATOM 3863 O O . PRO A 1 478 ? -20.073 -8.712 43.101 1.00 92.12 478 PRO A O 1
ATOM 3866 N N . GLY A 1 479 ? -18.926 -10.471 43.921 1.00 89.31 479 GLY A N 1
ATOM 3867 C CA . GLY A 1 479 ? -18.477 -9.824 45.157 1.00 89.31 479 GLY A CA 1
ATOM 3868 C C . GLY A 1 479 ? -19.403 -9.986 46.369 1.00 89.31 479 GLY A C 1
ATOM 3869 O O . GLY A 1 479 ? -19.042 -9.548 47.454 1.00 89.31 479 GLY A O 1
ATOM 3870 N N . TRP A 1 480 ? -20.562 -10.642 46.246 1.00 89.38 480 TRP A N 1
ATOM 3871 C CA . TRP A 1 480 ? -21.476 -10.858 47.384 1.00 89.38 480 TRP A CA 1
ATOM 3872 C C . TRP A 1 480 ? -21.069 -11.971 48.363 1.00 89.38 480 TRP A C 1
ATOM 3874 O O . TRP A 1 480 ? -21.619 -12.037 49.462 1.00 89.38 480 TRP A O 1
ATOM 3884 N N . ARG A 1 481 ? -20.152 -12.872 47.982 1.00 87.75 481 ARG A N 1
ATOM 3885 C CA . ARG A 1 481 ? -19.666 -13.965 48.848 1.00 87.75 481 ARG A CA 1
ATOM 3886 C C . ARG A 1 481 ? -18.151 -13.958 48.929 1.00 87.75 481 ARG A C 1
ATOM 3888 O O . ARG A 1 481 ? -17.489 -13.547 47.974 1.00 87.75 481 ARG A O 1
ATOM 3895 N N . ASP A 1 482 ? -17.641 -14.453 50.048 1.00 83.69 482 ASP A N 1
ATOM 3896 C CA . ASP A 1 482 ? -16.210 -14.556 50.317 1.00 83.69 482 ASP A CA 1
ATOM 3897 C C . ASP A 1 482 ? -15.435 -15.215 49.160 1.00 83.69 482 ASP A C 1
ATOM 3899 O O . ASP A 1 482 ? -15.945 -16.095 48.461 1.00 83.69 482 ASP A O 1
ATOM 3903 N N . GLY A 1 483 ? -14.209 -14.744 48.934 1.00 82.44 483 GLY A N 1
ATOM 3904 C CA . GLY A 1 483 ? -13.364 -15.160 47.811 1.00 82.44 483 GLY A CA 1
ATOM 3905 C C . GLY A 1 483 ? -13.765 -14.585 46.445 1.00 82.44 483 GLY A C 1
ATOM 3906 O O . GLY A 1 483 ? -13.237 -15.026 45.426 1.00 82.44 483 GLY A O 1
ATOM 3907 N N . THR A 1 484 ? -14.681 -13.613 46.388 1.00 90.12 484 THR A N 1
ATOM 3908 C CA . THR A 1 484 ? -15.064 -12.934 45.139 1.00 90.12 484 THR A CA 1
ATOM 3909 C C . THR A 1 484 ? -15.017 -11.423 45.278 1.00 90.12 484 THR A C 1
ATOM 3911 O O . THR A 1 484 ? -15.236 -10.880 46.359 1.00 90.12 484 THR A O 1
ATOM 3914 N N . VAL A 1 485 ? -14.747 -10.736 44.170 1.00 93.50 485 VAL A N 1
ATOM 3915 C CA . VAL A 1 485 ? -14.688 -9.272 44.124 1.00 93.50 485 VAL A CA 1
ATOM 3916 C C . VAL A 1 485 ? -15.471 -8.779 42.915 1.00 93.50 485 VAL A C 1
ATOM 3918 O O . VAL A 1 485 ? -15.330 -9.331 41.826 1.00 93.50 485 VAL A O 1
ATOM 3921 N N . GLY A 1 486 ? -16.279 -7.736 43.080 1.00 93.69 486 GLY A N 1
ATOM 3922 C CA . GLY A 1 486 ? -17.109 -7.187 42.012 1.00 93.69 486 GLY A CA 1
ATOM 3923 C C . GLY A 1 486 ? -17.285 -5.679 42.089 1.00 93.69 486 GLY A C 1
ATOM 3924 O O . GLY A 1 486 ? -17.152 -5.071 43.143 1.00 93.69 486 GLY A O 1
ATOM 3925 N N . TYR A 1 487 ? -17.603 -5.081 40.952 1.00 94.12 487 TYR A N 1
ATOM 3926 C CA . TYR A 1 487 ? -17.975 -3.682 40.798 1.00 94.12 487 TYR A CA 1
ATOM 3927 C C . TYR A 1 487 ? -19.351 -3.615 40.134 1.00 94.12 487 TYR A C 1
ATOM 3929 O O . TYR A 1 487 ? -19.562 -4.248 39.095 1.00 94.12 487 TYR A O 1
ATOM 3937 N N . HIS A 1 488 ? -20.299 -2.916 40.761 1.00 93.19 488 HIS A N 1
ATOM 3938 C CA . HIS A 1 488 ? -21.683 -2.810 40.282 1.00 93.19 488 HIS A CA 1
ATOM 3939 C C . HIS A 1 488 ? -21.947 -1.386 39.796 1.00 93.19 488 HIS A C 1
ATOM 3941 O O . HIS A 1 488 ? -21.636 -0.410 40.483 1.00 93.19 488 HIS A O 1
ATOM 3947 N N . ILE A 1 489 ? -22.480 -1.267 38.580 1.00 89.25 489 ILE A N 1
ATOM 3948 C CA . ILE A 1 489 ? -22.485 0.002 37.836 1.00 89.25 489 ILE A CA 1
ATOM 3949 C C . ILE A 1 489 ? -23.625 0.956 38.218 1.00 89.25 489 ILE A C 1
ATOM 3951 O O . ILE A 1 489 ? -23.556 2.151 37.916 1.00 89.25 489 ILE A O 1
ATOM 3955 N N . ASP A 1 490 ? -24.688 0.431 38.823 1.00 85.25 490 ASP A N 1
ATOM 3956 C CA . ASP A 1 490 ? -25.923 1.136 39.163 1.00 85.25 490 ASP A CA 1
ATOM 3957 C C . ASP A 1 490 ? -25.673 2.187 40.237 1.00 85.25 490 ASP A C 1
ATOM 3959 O O . ASP A 1 490 ? -25.926 3.371 40.003 1.00 85.25 490 ASP A O 1
ATOM 3963 N N . HIS A 1 491 ? -25.122 1.756 41.369 1.00 84.88 491 HIS A N 1
ATOM 3964 C CA . HIS A 1 491 ? -24.752 2.599 42.499 1.00 84.88 491 HIS A CA 1
ATOM 3965 C C . HIS A 1 491 ? -23.235 2.848 42.569 1.00 84.88 491 HIS A C 1
ATOM 3967 O O . HIS A 1 491 ? -22.776 3.564 43.451 1.00 84.88 491 HIS A O 1
ATOM 3973 N N . GLY A 1 492 ? -22.449 2.274 41.649 1.00 87.56 492 GLY A N 1
ATOM 3974 C CA . GLY A 1 492 ? -21.013 2.536 41.521 1.00 87.56 492 GLY A CA 1
ATOM 3975 C C . GLY A 1 492 ? -20.162 1.990 42.667 1.00 87.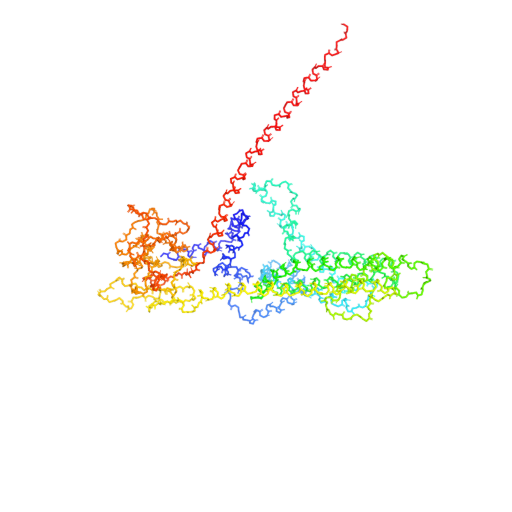56 492 GLY A C 1
ATOM 3976 O O . GLY A 1 492 ? -19.071 2.497 42.895 1.00 87.56 492 GLY A O 1
ATOM 3977 N N . LYS A 1 493 ? -20.641 0.971 43.394 1.00 90.81 493 LYS A N 1
ATOM 3978 C CA . LYS A 1 493 ? -19.927 0.418 44.560 1.00 90.81 493 LYS A CA 1
ATOM 3979 C C . LYS A 1 493 ? -19.101 -0.798 44.177 1.00 90.81 493 LYS A C 1
ATOM 3981 O O . LYS A 1 493 ? -19.384 -1.490 43.196 1.00 90.81 493 LYS A O 1
ATOM 3986 N N . VAL A 1 494 ? -18.101 -1.072 45.002 1.00 91.25 494 VAL A N 1
ATOM 3987 C CA . VAL A 1 494 ? -17.261 -2.268 44.914 1.00 91.25 494 VAL A CA 1
ATOM 3988 C C . VAL A 1 494 ? -17.565 -3.216 46.072 1.00 91.25 494 VAL A C 1
ATOM 3990 O O . VAL A 1 494 ? -17.914 -2.782 47.164 1.00 91.25 494 VAL A O 1
ATOM 3993 N N . PHE A 1 495 ? -17.447 -4.515 45.838 1.00 90.75 495 PHE A N 1
ATOM 3994 C CA . PHE A 1 495 ? -17.795 -5.579 46.776 1.00 90.75 495 PHE A CA 1
ATOM 3995 C C . PHE A 1 495 ? -16.638 -6.564 46.851 1.00 90.75 495 PHE A C 1
ATOM 3997 O O . PHE A 1 495 ? -16.094 -6.939 45.816 1.00 90.75 495 PHE A O 1
ATOM 4004 N N . ASP A 1 496 ? -16.278 -6.993 48.052 1.00 88.38 496 ASP A N 1
ATOM 4005 C CA . ASP A 1 496 ? -15.152 -7.890 48.326 1.00 88.38 496 ASP A CA 1
ATOM 4006 C C . ASP A 1 496 ? -15.543 -9.020 49.285 1.00 88.38 496 ASP A C 1
ATOM 4008 O O . ASP A 1 496 ? -14.893 -9.285 50.290 1.00 88.38 496 ASP A O 1
ATOM 4012 N N . GLY A 1 497 ? -16.657 -9.676 48.977 1.00 84.00 497 GLY A N 1
ATOM 4013 C CA . GLY A 1 497 ? -17.157 -10.833 49.709 1.00 84.00 497 GLY A CA 1
ATOM 4014 C C . GLY A 1 497 ? -18.260 -10.539 50.719 1.00 84.00 497 GLY A C 1
ATOM 4015 O O . GLY A 1 497 ? -18.647 -11.425 51.479 1.00 84.00 497 GLY A O 1
ATOM 4016 N N . SER A 1 498 ? -18.802 -9.321 50.691 1.00 83.06 498 SER A N 1
ATOM 4017 C CA . SER A 1 498 ? -19.923 -8.876 51.518 1.00 83.06 498 SER A CA 1
ATOM 4018 C C . SER A 1 498 ? -20.998 -8.221 50.649 1.00 83.06 498 SER A C 1
ATOM 4020 O O . SER A 1 498 ? -20.651 -7.361 49.840 1.00 83.06 498 SER A O 1
ATOM 4022 N N . PRO A 1 499 ? -22.295 -8.541 50.827 1.00 81.12 499 PRO A N 1
ATOM 4023 C CA . PRO A 1 499 ? -23.386 -7.958 50.041 1.00 81.12 499 PRO A CA 1
ATOM 4024 C C . PRO A 1 499 ? -23.667 -6.482 50.366 1.00 81.12 499 PRO A C 1
ATOM 4026 O O . PRO A 1 499 ? -24.452 -5.848 49.671 1.00 81.12 499 PRO A O 1
ATOM 4029 N N . MET A 1 500 ? -23.037 -5.914 51.400 1.00 80.81 500 MET A N 1
ATOM 4030 C CA . MET A 1 500 ? -23.268 -4.525 51.818 1.00 80.81 500 MET A CA 1
ATOM 4031 C C . MET A 1 500 ? -22.604 -3.496 50.881 1.00 80.81 500 MET A C 1
ATOM 4033 O O . MET A 1 500 ? -23.075 -2.363 50.779 1.00 80.81 500 MET A O 1
ATOM 4037 N N . GLY A 1 501 ? -21.543 -3.905 50.171 1.00 82.44 501 GLY A N 1
ATOM 4038 C CA . GLY A 1 501 ? -20.758 -3.050 49.275 1.00 82.44 501 GLY A CA 1
ATOM 4039 C C . GLY A 1 501 ? -19.974 -1.948 49.999 1.00 82.44 501 GLY A C 1
ATOM 4040 O O . GLY A 1 501 ? -20.248 -1.594 51.143 1.00 82.44 501 GLY A O 1
ATOM 4041 N N . LYS A 1 502 ? -18.967 -1.398 49.323 1.00 88.56 502 LYS A N 1
ATOM 4042 C CA . LYS A 1 502 ? -18.152 -0.268 49.784 1.00 88.56 502 LYS A CA 1
ATOM 4043 C C . LYS A 1 502 ? -18.335 0.905 48.830 1.00 88.56 502 LYS A C 1
ATOM 4045 O O . LYS A 1 502 ? -18.244 0.728 47.612 1.00 88.56 502 LYS A O 1
ATOM 4050 N N . GLU A 1 503 ? -18.580 2.089 49.385 1.00 87.62 503 GLU A N 1
ATOM 4051 C CA . GLU A 1 503 ? -18.622 3.332 48.608 1.00 87.62 503 GLU A CA 1
ATOM 4052 C C . GLU A 1 503 ? -17.271 3.598 47.945 1.00 87.62 503 GLU A C 1
ATOM 4054 O O . GLU A 1 503 ? -16.234 3.125 48.414 1.00 87.62 503 GLU A O 1
ATOM 4059 N N . THR A 1 504 ? -17.273 4.345 46.845 1.00 86.69 504 THR A N 1
ATOM 4060 C CA . THR A 1 504 ? -16.063 4.652 46.072 1.00 86.69 504 THR A CA 1
ATOM 4061 C C . THR A 1 504 ? -15.810 6.146 46.016 1.00 86.69 504 THR A C 1
ATOM 4063 O O . THR A 1 504 ? -16.753 6.924 45.905 1.00 86.69 504 THR A O 1
ATOM 4066 N N . LYS A 1 505 ? -14.536 6.549 45.999 1.00 81.06 505 LYS A N 1
ATOM 4067 C CA . LYS A 1 505 ? -14.139 7.957 45.940 1.00 81.06 505 LYS A CA 1
ATOM 4068 C C . LYS A 1 505 ? -14.593 8.587 44.617 1.00 81.06 505 LYS A C 1
ATOM 4070 O O . LYS A 1 505 ? -14.025 8.327 43.553 1.00 81.06 505 LYS A O 1
ATOM 4075 N N . GLY A 1 506 ? -15.567 9.493 44.704 1.00 72.50 506 GLY A N 1
ATOM 4076 C CA . GLY A 1 506 ? -16.093 10.269 43.577 1.00 72.50 506 GLY A CA 1
ATOM 4077 C C . GLY A 1 506 ? -17.207 9.574 42.785 1.00 72.50 506 GLY A C 1
ATOM 4078 O O . GLY A 1 506 ? -17.684 8.501 43.131 1.00 72.50 506 GLY A O 1
ATOM 4079 N N . TYR A 1 507 ? -17.652 10.212 41.697 1.00 65.12 507 TYR A N 1
ATOM 4080 C CA . TYR A 1 507 ? -18.727 9.684 40.850 1.00 65.12 507 TYR A CA 1
ATOM 4081 C C . TYR A 1 507 ? -18.209 8.509 40.003 1.00 65.12 507 TYR A C 1
ATOM 4083 O O . TYR A 1 507 ? -17.559 8.720 38.978 1.00 65.12 507 TYR A O 1
ATOM 4091 N N . ALA A 1 508 ? -18.476 7.281 40.450 1.00 76.12 508 ALA A N 1
ATOM 4092 C CA . ALA A 1 508 ? -18.049 6.044 39.796 1.00 76.12 508 ALA A CA 1
ATOM 4093 C C . ALA A 1 508 ? -19.234 5.187 39.327 1.00 76.12 508 ALA A C 1
ATOM 4095 O O . ALA A 1 508 ? -19.140 3.969 39.319 1.00 76.12 508 ALA A O 1
ATOM 4096 N N . MET A 1 509 ? -20.365 5.787 38.949 1.00 86.19 509 MET A N 1
ATOM 4097 C CA . MET A 1 509 ? -21.404 5.070 38.197 1.00 86.19 509 MET A CA 1
ATOM 4098 C C . MET A 1 509 ? -20.981 4.929 36.733 1.00 86.19 509 MET A C 1
ATOM 4100 O O . MET A 1 509 ? -20.395 5.861 36.181 1.00 86.19 509 MET A O 1
ATOM 4104 N N . ALA A 1 510 ? -21.311 3.799 36.106 1.00 80.56 510 ALA A N 1
ATOM 4105 C CA . ALA A 1 510 ? -21.016 3.562 34.695 1.00 80.56 510 ALA A CA 1
ATOM 4106 C C . ALA A 1 510 ? -22.292 3.529 33.844 1.00 80.56 510 ALA A C 1
ATOM 4108 O O . ALA A 1 510 ? -23.374 3.138 34.296 1.00 80.56 510 ALA A O 1
ATOM 4109 N N . PHE A 1 511 ? -22.145 3.954 32.595 1.00 82.88 511 PHE A N 1
ATOM 4110 C CA . PHE A 1 511 ? -23.210 4.115 31.620 1.00 82.88 511 PHE A CA 1
ATOM 4111 C C . PHE A 1 511 ? -22.873 3.400 30.314 1.00 82.88 511 PHE A C 1
ATOM 4113 O O . PHE A 1 511 ? -21.770 2.902 30.084 1.00 82.88 511 PHE A O 1
ATOM 4120 N N . ARG A 1 512 ? -23.860 3.359 29.421 1.00 78.44 512 ARG A N 1
ATOM 4121 C CA . ARG A 1 512 ? -23.664 2.898 28.052 1.00 78.44 512 ARG A CA 1
ATOM 4122 C C . ARG A 1 512 ? -22.459 3.595 27.405 1.00 78.44 512 ARG A C 1
ATOM 4124 O O . ARG A 1 512 ? -22.387 4.819 27.383 1.00 78.44 512 ARG A O 1
ATOM 4131 N N . GLY A 1 513 ? -21.574 2.805 26.803 1.00 64.38 513 GLY A N 1
ATOM 4132 C CA . GLY A 1 513 ? -20.359 3.275 26.140 1.00 64.38 513 GLY A CA 1
ATOM 4133 C C . GLY A 1 513 ? -19.130 3.335 27.046 1.00 64.38 513 GLY A C 1
ATOM 4134 O O . GLY A 1 513 ? -18.026 3.476 26.521 1.00 64.38 513 GLY A O 1
ATOM 4135 N N . ASP A 1 514 ? -19.294 3.174 28.361 1.00 76.94 514 ASP A N 1
ATOM 4136 C CA . ASP A 1 514 ? -18.169 3.146 29.286 1.00 76.94 514 ASP A CA 1
ATOM 4137 C C . ASP A 1 514 ? -17.423 1.811 29.236 1.00 76.94 514 ASP A C 1
ATOM 4139 O O . ASP A 1 514 ? -18.008 0.730 29.084 1.00 76.94 514 ASP A O 1
ATOM 4143 N N . LEU A 1 515 ? -16.101 1.907 29.373 1.00 78.94 515 LEU A N 1
ATOM 4144 C CA . LEU A 1 515 ? -15.188 0.775 29.408 1.00 78.94 515 LEU A CA 1
ATOM 4145 C C . LEU A 1 515 ? -14.754 0.506 30.846 1.00 78.94 515 LEU A C 1
ATOM 4147 O O . LEU A 1 515 ? -14.131 1.355 31.486 1.00 78.94 515 LEU A O 1
ATOM 4151 N N . ILE A 1 516 ? -15.024 -0.703 31.319 1.00 86.50 516 ILE A N 1
ATOM 4152 C CA . ILE A 1 516 ? -14.617 -1.179 32.636 1.00 86.50 516 ILE A CA 1
ATOM 4153 C C . ILE A 1 516 ? -13.524 -2.220 32.449 1.00 86.50 516 ILE A C 1
ATOM 4155 O O . ILE A 1 516 ? -13.654 -3.129 31.634 1.00 86.50 516 ILE A O 1
ATOM 4159 N N . ARG A 1 517 ? -12.449 -2.119 33.222 1.00 88.44 517 ARG A N 1
ATOM 4160 C CA . ARG A 1 517 ? -11.412 -3.152 33.289 1.00 88.44 517 ARG A CA 1
ATOM 4161 C C . ARG A 1 517 ? -11.301 -3.673 34.708 1.00 88.44 517 ARG A C 1
ATOM 4163 O O . ARG A 1 517 ? -11.259 -2.872 35.639 1.00 88.44 517 ARG A O 1
ATOM 4170 N N . CYS A 1 518 ? -11.199 -4.988 34.844 1.00 92.19 518 CYS A N 1
ATOM 4171 C CA . CYS A 1 518 ? -10.883 -5.672 36.090 1.00 92.19 518 CYS A CA 1
ATOM 4172 C C . CYS A 1 518 ? -9.507 -6.334 35.961 1.00 92.19 518 CYS A C 1
ATOM 4174 O O . CYS A 1 518 ? -9.279 -7.087 35.012 1.00 92.19 518 CYS A O 1
ATOM 4176 N N . THR A 1 519 ? -8.605 -6.044 36.898 1.00 90.81 519 THR A N 1
ATOM 4177 C CA . THR A 1 519 ? -7.222 -6.535 36.911 1.00 90.81 519 THR A CA 1
ATOM 4178 C C . THR A 1 519 ? -6.907 -7.221 38.233 1.00 90.81 519 THR A C 1
ATOM 4180 O O . THR A 1 519 ? -7.115 -6.642 39.295 1.00 90.81 519 THR A O 1
ATOM 4183 N N . VAL A 1 520 ? -6.344 -8.424 38.165 1.00 89.88 520 VAL A N 1
ATOM 4184 C CA . VAL A 1 520 ? -5.847 -9.198 39.307 1.00 89.88 520 VAL A CA 1
ATOM 4185 C C . VAL A 1 520 ? -4.333 -9.009 39.421 1.00 89.88 520 VAL A C 1
ATOM 4187 O O . VAL A 1 520 ? -3.573 -9.354 38.513 1.00 89.88 520 VAL A O 1
ATOM 4190 N N . MET A 1 521 ? -3.871 -8.452 40.539 1.00 87.12 521 MET A N 1
ATOM 4191 C CA . MET A 1 521 ? -2.470 -8.072 40.746 1.00 87.12 521 MET A CA 1
ATOM 4192 C C . MET A 1 521 ? -1.652 -9.244 41.307 1.00 87.12 521 MET A C 1
ATOM 4194 O O . MET A 1 521 ? -1.180 -9.202 42.439 1.00 87.12 521 MET A O 1
ATOM 4198 N N . PHE A 1 522 ? -1.450 -10.305 40.514 1.00 83.19 522 PHE A N 1
ATOM 4199 C CA . PHE A 1 522 ? -0.756 -11.530 40.959 1.00 83.19 522 PHE A CA 1
ATOM 4200 C C . PHE A 1 522 ? 0.643 -11.298 41.565 1.00 83.19 522 PHE A C 1
ATOM 4202 O O . PHE A 1 522 ? 1.074 -12.076 42.408 1.00 83.19 522 PHE A O 1
ATOM 4209 N N . LYS A 1 523 ? 1.352 -10.229 41.171 1.00 80.44 523 LYS A N 1
ATOM 4210 C CA . LYS A 1 523 ? 2.674 -9.870 41.728 1.00 80.44 523 LYS A CA 1
ATOM 4211 C C . LYS A 1 523 ? 2.618 -9.335 43.161 1.00 80.44 523 LYS A C 1
ATOM 4213 O O . LYS A 1 523 ? 3.624 -9.359 43.856 1.00 80.44 523 LYS A O 1
ATOM 4218 N N . GLU A 1 524 ? 1.464 -8.832 43.578 1.00 80.62 524 GLU A N 1
ATOM 4219 C CA . GLU A 1 524 ? 1.236 -8.227 44.894 1.00 80.62 524 GLU A CA 1
ATOM 4220 C C . GLU A 1 524 ? 0.528 -9.207 45.845 1.00 80.62 524 GLU A C 1
ATOM 4222 O O . GLU A 1 524 ? -0.014 -8.814 46.880 1.00 80.62 524 GLU A O 1
ATOM 4227 N N . ALA A 1 525 ? 0.529 -10.496 45.487 1.00 80.12 525 ALA A N 1
ATOM 4228 C CA . ALA A 1 525 ? 0.084 -11.588 46.336 1.00 80.12 525 ALA A CA 1
ATOM 4229 C C . ALA A 1 525 ? 0.798 -11.546 47.696 1.00 80.12 525 ALA A C 1
ATOM 4231 O O . ALA A 1 525 ? 2.026 -11.521 47.762 1.00 80.12 525 ALA A O 1
ATOM 4232 N N . LYS A 1 526 ? 0.028 -11.586 48.786 1.00 78.62 526 LYS A N 1
ATOM 4233 C CA . LYS A 1 526 ? 0.550 -11.740 50.151 1.00 78.62 526 LYS A CA 1
ATOM 4234 C C . LYS A 1 526 ? 0.054 -13.056 50.730 1.00 78.62 526 LYS A C 1
ATOM 4236 O O . LYS A 1 526 ? -1.136 -13.359 50.652 1.00 78.62 526 LYS A O 1
ATOM 4241 N N . GLU A 1 527 ? 0.938 -13.838 51.327 1.00 74.38 527 GLU A N 1
ATOM 4242 C CA . GLU A 1 527 ? 0.534 -15.038 52.058 1.00 74.38 527 GLU A CA 1
ATOM 4243 C C . GLU A 1 527 ? -0.137 -14.644 53.377 1.00 74.38 527 GLU A C 1
ATOM 4245 O O . GLU A 1 527 ? 0.338 -13.753 54.082 1.00 74.38 527 GLU A O 1
ATOM 4250 N N . ILE A 1 528 ? -1.275 -15.274 53.685 1.00 67.62 528 ILE A N 1
ATOM 4251 C CA . ILE A 1 528 ? -1.929 -15.134 54.991 1.00 67.62 528 ILE A CA 1
ATOM 4252 C C . ILE A 1 528 ? -1.600 -16.362 55.851 1.00 67.62 528 ILE A C 1
ATOM 4254 O O . ILE A 1 528 ? -1.102 -16.194 56.954 1.00 67.62 528 ILE A O 1
ATOM 4258 N N . ASN A 1 529 ? -1.835 -17.575 55.327 1.00 65.81 529 ASN A N 1
ATOM 4259 C CA . ASN A 1 529 ? -1.563 -18.876 55.964 1.00 65.81 529 ASN A CA 1
ATOM 4260 C C . ASN A 1 529 ? -1.023 -19.874 54.909 1.00 65.81 529 ASN A C 1
ATOM 4262 O O . ASN A 1 529 ? -1.216 -19.627 53.719 1.00 65.81 529 ASN A O 1
ATOM 4266 N N . ASN A 1 530 ? -0.481 -21.036 55.325 1.00 53.59 530 ASN A N 1
ATOM 4267 C CA . ASN A 1 530 ? 0.124 -22.107 54.485 1.00 53.59 530 ASN A CA 1
ATOM 4268 C C . ASN A 1 530 ? -0.733 -22.664 53.311 1.00 53.59 530 ASN A C 1
ATOM 4270 O O . ASN A 1 530 ? -0.294 -23.573 52.613 1.00 53.59 530 ASN A O 1
ATOM 4274 N N . SER A 1 531 ? -1.948 -22.158 53.084 1.00 57.44 531 SER A N 1
ATOM 4275 C CA . SER A 1 531 ? -2.836 -22.541 51.974 1.00 57.44 531 SER A CA 1
ATOM 4276 C C . SER A 1 531 ? -3.689 -21.400 51.389 1.00 57.44 531 SER A C 1
ATOM 4278 O O . SER A 1 531 ? -4.461 -21.641 50.464 1.00 57.44 531 SER A O 1
ATOM 4280 N N . LYS A 1 532 ? -3.588 -20.157 51.894 1.00 63.19 532 LYS A N 1
ATOM 4281 C CA . LYS A 1 532 ? -4.399 -19.015 51.420 1.00 63.19 532 LYS A CA 1
ATOM 4282 C C . LYS A 1 532 ? -3.529 -17.790 51.137 1.00 63.19 532 LYS A C 1
ATOM 4284 O O . LYS A 1 532 ? -2.984 -17.183 52.062 1.00 63.19 532 LYS A O 1
ATOM 4289 N N . VAL A 1 533 ? -3.479 -17.385 49.867 1.00 78.81 533 VAL A N 1
ATOM 4290 C CA . VAL A 1 533 ? -2.847 -16.140 49.406 1.00 78.81 533 VAL A CA 1
ATOM 4291 C C . VAL A 1 533 ? -3.936 -15.085 49.196 1.00 78.81 533 VAL A C 1
ATOM 4293 O O . VAL A 1 533 ? -4.992 -15.381 48.638 1.00 78.81 533 VAL A O 1
ATOM 4296 N N . ARG A 1 534 ? -3.717 -13.846 49.646 1.00 83.38 534 ARG A N 1
ATOM 4297 C CA . ARG A 1 534 ? -4.555 -12.694 49.263 1.00 83.38 534 ARG A CA 1
ATOM 4298 C C . ARG A 1 534 ? -3.945 -12.003 48.058 1.00 83.38 534 ARG A C 1
ATOM 4300 O O . ARG A 1 534 ? -2.753 -11.714 48.060 1.00 83.38 534 ARG A O 1
ATOM 4307 N N . VAL A 1 535 ? -4.766 -11.687 47.067 1.00 87.25 535 VAL A N 1
ATOM 4308 C CA . VAL A 1 535 ? -4.352 -10.950 45.869 1.00 87.25 535 VAL A CA 1
ATOM 4309 C C . VAL A 1 535 ? -5.215 -9.697 45.707 1.00 87.25 535 VAL A C 1
ATOM 4311 O O . VAL A 1 535 ? -6.440 -9.804 45.828 1.00 87.25 535 VAL A O 1
ATOM 4314 N N . PRO A 1 536 ? -4.617 -8.522 45.431 1.00 89.88 536 PRO A N 1
ATOM 4315 C CA . PRO A 1 536 ? -5.376 -7.315 45.131 1.00 89.88 536 PRO A CA 1
ATOM 4316 C C . PRO A 1 536 ? -6.111 -7.398 43.787 1.00 89.88 536 PRO A C 1
ATOM 4318 O O . PRO A 1 536 ? -5.582 -7.914 42.798 1.00 89.88 536 PRO A O 1
ATOM 4321 N N . VAL A 1 537 ? -7.311 -6.823 43.734 1.00 90.94 537 VAL A N 1
ATOM 4322 C CA . VAL A 1 537 ? -8.116 -6.660 42.518 1.00 90.94 537 VAL A CA 1
ATOM 4323 C C . VAL A 1 537 ? -8.381 -5.175 42.294 1.00 90.94 537 VAL A C 1
ATOM 4325 O O . VAL A 1 537 ? -8.836 -4.466 43.188 1.00 90.94 537 VAL A O 1
ATOM 4328 N N . VAL A 1 538 ? -8.101 -4.694 41.087 1.00 91.25 538 VAL A N 1
ATOM 4329 C CA . VAL A 1 538 ? -8.221 -3.281 40.719 1.00 91.25 538 VAL A CA 1
ATOM 4330 C C . VAL A 1 538 ? -9.240 -3.126 39.601 1.00 91.25 538 VAL A C 1
ATOM 4332 O O . VAL A 1 538 ? -9.124 -3.762 38.552 1.00 91.25 538 VAL A O 1
ATOM 4335 N N . PHE A 1 539 ? -10.203 -2.225 39.799 1.00 91.94 539 PHE A N 1
ATOM 4336 C CA . PHE A 1 539 ? -11.117 -1.796 38.745 1.00 91.94 539 PHE A CA 1
ATOM 4337 C C . PHE A 1 539 ? -10.716 -0.433 38.190 1.00 91.94 539 PHE A C 1
ATOM 4339 O O . PHE A 1 539 ? -10.316 0.473 38.928 1.00 91.94 539 PHE A O 1
ATOM 4346 N N . THR A 1 540 ? -10.866 -0.266 36.879 1.00 89.00 540 THR A N 1
ATOM 4347 C CA . THR A 1 540 ? -10.787 1.047 36.233 1.00 89.00 540 THR A CA 1
ATOM 4348 C C . THR A 1 540 ? -12.027 1.282 35.385 1.00 89.00 540 THR A C 1
ATOM 4350 O O . THR A 1 540 ? -12.454 0.385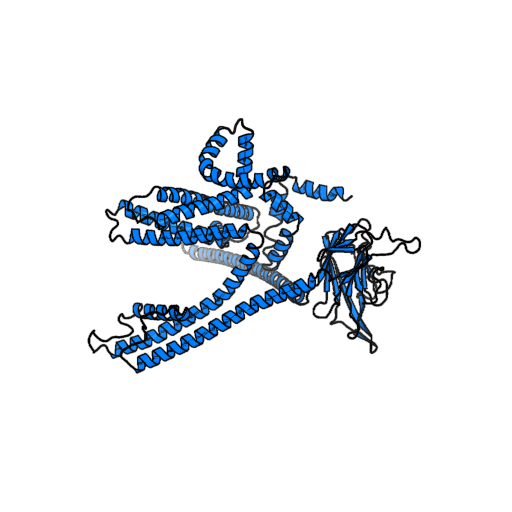 34.661 1.00 89.00 540 THR A O 1
ATOM 4353 N N . LEU A 1 541 ? -12.577 2.488 35.469 1.00 85.38 541 LEU A N 1
ATOM 4354 C CA . LEU A 1 541 ? -13.668 2.979 34.638 1.00 85.38 541 LEU A CA 1
ATOM 4355 C C . LEU A 1 541 ? -13.108 4.059 33.717 1.00 85.38 541 LEU A C 1
ATOM 4357 O O . LEU A 1 541 ? -12.574 5.061 34.190 1.00 85.38 541 LEU A O 1
ATOM 4361 N N . ASN A 1 542 ? -13.181 3.848 32.403 1.00 80.56 542 ASN A N 1
ATOM 4362 C CA . ASN A 1 542 ? -12.623 4.751 31.394 1.00 80.56 542 ASN A CA 1
ATOM 4363 C C . ASN A 1 542 ? -11.165 5.156 31.691 1.00 80.56 542 ASN A C 1
ATOM 4365 O O . ASN A 1 542 ? -10.784 6.313 31.520 1.00 80.56 542 ASN A O 1
ATOM 4369 N N . HIS A 1 543 ? -10.346 4.183 32.112 1.00 78.00 543 HIS A N 1
ATOM 4370 C CA . HIS A 1 543 ? -8.937 4.333 32.520 1.00 78.00 543 HIS A CA 1
ATOM 4371 C C . HIS A 1 543 ? -8.700 5.040 33.864 1.00 78.00 543 HIS A C 1
ATOM 4373 O O . HIS A 1 543 ? -7.554 5.171 34.287 1.00 78.00 543 HIS A O 1
ATOM 4379 N N . LYS A 1 544 ? -9.749 5.458 34.579 1.00 81.62 544 LYS A N 1
ATOM 4380 C CA . LYS A 1 544 ? -9.631 6.009 35.932 1.00 81.62 544 LYS A CA 1
ATOM 4381 C C . LYS A 1 544 ? -9.828 4.901 36.964 1.00 81.62 544 LYS A C 1
ATOM 4383 O O . LYS A 1 544 ? -10.824 4.183 36.915 1.00 81.62 544 LYS A O 1
ATOM 4388 N N . ARG A 1 545 ? -8.882 4.746 37.894 1.00 86.00 545 ARG A N 1
ATOM 4389 C CA . ARG A 1 545 ? -8.975 3.754 38.976 1.00 86.00 545 ARG A CA 1
ATOM 4390 C C . ARG A 1 545 ? -10.171 4.058 39.882 1.00 86.00 545 ARG A C 1
ATOM 4392 O O . ARG A 1 545 ? -10.364 5.205 40.278 1.00 86.00 545 ARG A O 1
ATOM 4399 N N . ILE A 1 546 ? -10.934 3.019 40.207 1.00 88.06 546 ILE A N 1
ATOM 4400 C CA . ILE A 1 546 ? -11.999 3.057 41.208 1.00 88.06 546 ILE A CA 1
ATOM 4401 C C . ILE A 1 546 ? -11.376 2.675 42.549 1.00 88.06 546 ILE A C 1
ATOM 4403 O O . ILE A 1 546 ? -10.791 1.599 42.669 1.00 88.06 546 ILE A O 1
ATOM 4407 N N . THR A 1 547 ? -11.472 3.559 43.539 1.00 85.81 547 THR A N 1
ATOM 4408 C CA . THR A 1 547 ? -10.932 3.337 44.885 1.00 85.81 547 THR A CA 1
ATOM 4409 C C . THR A 1 547 ? -12.057 3.359 45.917 1.00 85.81 547 THR A C 1
ATOM 4411 O O . THR A 1 547 ? -12.877 4.278 45.877 1.00 85.81 547 THR A O 1
ATOM 4414 N N . PRO A 1 548 ? -12.131 2.378 46.833 1.00 83.50 548 PRO A N 1
ATOM 4415 C CA . PRO A 1 548 ? -13.104 2.402 47.921 1.00 83.50 548 PRO A CA 1
ATOM 4416 C C . PRO A 1 548 ? -12.836 3.558 48.911 1.00 83.50 548 PRO A C 1
ATOM 4418 O O . PRO A 1 548 ? -11.694 3.989 49.096 1.00 83.50 548 PRO A O 1
ATOM 4421 N N . GLU A 1 549 ? -13.888 4.077 49.544 1.00 76.94 549 GLU A N 1
ATOM 4422 C CA . GLU A 1 549 ? -13.827 5.055 50.638 1.00 76.94 549 GLU A CA 1
ATOM 4423 C C . GLU A 1 549 ? -13.614 4.352 51.993 1.00 76.94 549 GLU A C 1
ATOM 4425 O O . GLU A 1 549 ? -14.319 3.400 52.320 1.00 76.94 549 GLU A O 1
ATOM 4430 N N . GLY A 1 550 ? -12.646 4.822 52.798 1.00 65.56 550 GLY A N 1
ATOM 4431 C CA . GLY A 1 550 ? -12.361 4.312 54.152 1.00 65.56 550 GLY A CA 1
ATOM 4432 C C . GLY A 1 550 ? -10.917 3.834 54.382 1.00 65.56 550 GLY A C 1
ATOM 4433 O O . GLY A 1 550 ? -10.035 4.043 53.549 1.00 65.56 550 GLY A O 1
ATOM 4434 N N . GLN A 1 551 ? -10.659 3.210 55.543 1.00 44.44 551 GLN A N 1
ATOM 4435 C CA . GLN A 1 551 ? -9.372 2.569 55.858 1.00 44.44 551 GLN A CA 1
ATOM 4436 C C . GLN A 1 551 ? -9.237 1.251 55.076 1.00 44.44 551 GLN A C 1
ATOM 4438 O O . GLN A 1 551 ? -9.868 0.253 55.413 1.00 44.44 551 GLN A O 1
ATOM 4443 N N . GLY A 1 552 ? -8.406 1.265 54.031 1.00 58.19 552 GLY A N 1
ATOM 4444 C CA . GLY A 1 552 ? -8.137 0.122 53.153 1.00 58.19 552 GLY A CA 1
ATOM 4445 C C . GLY A 1 552 ? -8.485 0.439 51.700 1.00 58.19 552 GLY A C 1
ATOM 4446 O O . GLY A 1 552 ? -9.591 0.163 51.253 1.00 58.19 552 GLY A O 1
ATOM 4447 N N . GLU A 1 553 ? -7.535 1.016 50.959 1.00 62.25 553 GLU A N 1
ATOM 4448 C CA . GLU A 1 553 ? -7.728 1.484 49.572 1.00 62.25 553 GLU A CA 1
ATOM 4449 C C . GLU A 1 553 ? -7.709 0.363 48.512 1.00 62.25 553 GLU A C 1
ATOM 4451 O O . GLU A 1 553 ? -7.736 0.637 47.311 1.00 62.25 553 GLU A O 1
ATOM 4456 N N . GLU A 1 554 ? -7.660 -0.902 48.934 1.00 70.88 554 GLU A N 1
ATOM 4457 C CA . GLU A 1 554 ? -7.435 -2.058 48.065 1.00 70.88 554 GLU A CA 1
ATOM 4458 C C . GLU A 1 554 ? -8.488 -3.148 48.310 1.00 70.88 554 GLU A C 1
ATOM 4460 O O . GLU A 1 554 ? -8.827 -3.462 49.454 1.00 70.88 554 GLU A O 1
ATOM 4465 N N . LEU A 1 555 ? -9.005 -3.726 47.222 1.00 81.94 555 LEU A N 1
ATOM 4466 C CA . LEU A 1 555 ? -9.922 -4.868 47.248 1.00 81.94 555 LEU A CA 1
ATOM 4467 C C . LEU A 1 555 ? -9.101 -6.147 47.173 1.00 81.94 555 LEU A C 1
ATOM 4469 O O . LEU A 1 555 ? -8.196 -6.239 46.347 1.00 81.94 555 LEU A O 1
ATOM 4473 N N . PHE A 1 556 ? -9.430 -7.140 47.991 1.00 83.50 556 PHE A N 1
ATOM 4474 C CA . PHE A 1 556 ? -8.688 -8.395 48.032 1.00 83.50 556 PHE A CA 1
ATOM 4475 C C . PHE A 1 556 ? -9.591 -9.569 47.703 1.00 83.50 556 PHE A C 1
ATOM 4477 O O . PHE A 1 556 ? -10.751 -9.604 48.096 1.00 83.50 556 PHE A O 1
ATOM 4484 N N . THR A 1 557 ? -9.020 -10.553 47.018 1.00 85.12 557 THR A N 1
ATOM 4485 C CA . THR A 1 557 ? -9.617 -11.876 46.868 1.00 85.12 557 THR A CA 1
ATOM 4486 C C . THR A 1 557 ? -8.655 -12.956 47.352 1.00 85.12 557 THR A C 1
ATOM 4488 O O . THR A 1 557 ? -7.445 -12.727 47.469 1.00 85.12 557 THR A O 1
ATOM 4491 N N . HIS A 1 558 ? -9.193 -14.137 47.640 1.00 80.19 558 HIS A N 1
ATOM 4492 C CA . HIS A 1 558 ? -8.414 -15.314 47.986 1.00 80.19 558 HIS A CA 1
ATOM 4493 C C . HIS A 1 558 ? -8.012 -16.066 46.719 1.00 80.19 558 HIS A C 1
ATOM 4495 O O . HIS A 1 558 ? -8.848 -16.419 45.894 1.00 80.19 558 HIS A O 1
ATOM 4501 N N . TYR A 1 559 ? -6.715 -16.312 46.584 1.00 73.81 559 TYR A N 1
ATOM 4502 C CA . TYR A 1 559 ? -6.119 -17.078 45.503 1.00 73.81 559 TYR A CA 1
ATOM 4503 C C . TYR A 1 559 ? -5.338 -18.244 46.107 1.00 73.81 559 TYR A C 1
ATOM 4505 O O . TYR A 1 559 ? -4.562 -18.065 47.047 1.00 73.81 559 TYR A O 1
ATOM 4513 N N . ASN A 1 560 ? -5.544 -19.442 45.575 1.00 71.44 560 ASN A N 1
ATOM 4514 C CA . ASN A 1 560 ? -4.708 -20.597 45.863 1.00 71.44 560 ASN A CA 1
ATOM 4515 C C . ASN A 1 560 ? -4.134 -21.090 44.526 1.00 71.44 560 ASN A C 1
ATOM 4517 O O . ASN A 1 560 ? -4.915 -21.453 43.648 1.00 71.44 560 ASN A O 1
ATOM 4521 N N . PRO A 1 561 ? -2.799 -21.097 44.348 1.00 64.94 561 PRO A N 1
ATOM 4522 C CA . PRO A 1 561 ? -2.164 -21.562 43.114 1.00 64.94 561 PRO A CA 1
ATOM 4523 C C . PRO A 1 561 ? -2.481 -23.020 42.748 1.00 64.94 561 PRO A C 1
ATOM 4525 O O . PRO A 1 561 ? -2.309 -23.397 41.594 1.00 64.94 561 PRO A O 1
ATOM 4528 N N . ASN A 1 562 ? -2.915 -23.827 43.723 1.00 60.94 562 ASN A N 1
ATOM 4529 C CA . ASN A 1 562 ? -3.215 -25.251 43.554 1.00 60.94 562 ASN A CA 1
ATOM 4530 C C . ASN A 1 562 ? -4.708 -25.543 43.300 1.00 60.94 562 ASN A C 1
ATOM 4532 O O . ASN A 1 562 ? -5.066 -26.696 43.078 1.00 60.94 562 ASN A O 1
ATOM 4536 N N . ASP A 1 563 ? -5.566 -24.521 43.356 1.00 66.56 563 ASP A N 1
ATOM 4537 C CA . ASP A 1 563 ? -7.008 -24.604 43.096 1.00 66.56 563 ASP A CA 1
ATOM 4538 C C . ASP A 1 563 ? -7.341 -24.077 41.687 1.00 66.56 563 ASP A C 1
ATOM 4540 O O . ASP A 1 563 ? -6.512 -23.401 41.075 1.00 66.56 563 ASP A O 1
ATOM 4544 N N . PRO A 1 564 ? -8.564 -24.315 41.171 1.00 60.72 564 PRO A N 1
ATOM 4545 C CA . PRO A 1 564 ? -9.013 -23.931 39.821 1.00 60.72 564 PRO A CA 1
ATOM 4546 C C . PRO A 1 564 ? -8.920 -22.432 39.445 1.00 60.72 564 PRO A C 1
ATOM 4548 O O . PRO A 1 564 ? -9.254 -22.061 38.325 1.00 60.72 564 PRO A O 1
ATOM 4551 N N . GLY A 1 565 ? -8.412 -21.559 40.317 1.00 81.94 565 GLY A N 1
ATOM 4552 C CA . GLY A 1 565 ? -8.073 -20.174 39.988 1.00 81.94 565 GLY A CA 1
ATOM 4553 C C . GLY A 1 565 ? -9.243 -19.188 40.074 1.00 81.94 565 GLY A C 1
ATOM 4554 O O . GLY A 1 565 ? -10.323 -19.489 40.582 1.00 81.94 565 GLY A O 1
ATOM 4555 N N . LEU A 1 566 ? -8.996 -17.954 39.621 1.00 88.38 566 LEU A N 1
ATOM 4556 C CA . LEU A 1 566 ? -9.955 -16.842 39.645 1.00 88.38 566 LEU A CA 1
ATOM 4557 C C . LEU A 1 566 ? -10.527 -16.611 38.250 1.00 88.38 566 LEU A C 1
ATOM 4559 O O . LEU A 1 566 ? -9.772 -16.383 37.311 1.00 88.38 566 LEU A O 1
ATOM 4563 N N . PHE A 1 567 ? -11.846 -16.602 38.112 1.00 91.06 567 PHE A N 1
ATOM 4564 C CA . PHE A 1 567 ? -12.522 -16.528 36.820 1.00 91.06 567 PHE A CA 1
ATOM 4565 C C . PHE A 1 567 ? -13.185 -15.165 36.602 1.00 91.06 567 PHE A C 1
ATOM 4567 O O . PHE A 1 567 ? -13.865 -14.670 37.506 1.00 91.06 567 PHE A O 1
ATOM 4574 N N . PRO A 1 568 ? -13.054 -14.566 35.405 1.00 93.31 568 PRO A N 1
ATOM 4575 C CA . PRO A 1 568 ? -13.846 -13.410 35.000 1.00 93.31 568 PRO A CA 1
ATOM 4576 C C . PRO A 1 568 ? -15.344 -13.704 35.057 1.00 93.31 568 PRO A C 1
ATOM 4578 O O . PRO A 1 568 ? -15.796 -14.768 34.625 1.00 93.31 568 PRO A O 1
ATOM 4581 N N . TYR A 1 569 ? -16.120 -12.745 35.549 1.00 93.88 569 TYR A N 1
ATOM 4582 C CA . TYR A 1 569 ? -17.549 -12.913 35.761 1.00 93.88 569 TYR A CA 1
ATOM 4583 C C . TYR A 1 569 ? -18.336 -11.639 35.473 1.00 93.88 569 TYR A C 1
ATOM 4585 O O . TYR A 1 569 ? -17.908 -10.531 35.810 1.00 93.88 569 TYR A O 1
ATOM 4593 N N . ILE A 1 570 ? -19.512 -11.817 34.873 1.00 93.69 570 ILE A N 1
ATOM 4594 C CA . ILE A 1 570 ? -20.457 -10.749 34.558 1.00 93.69 570 ILE A CA 1
ATOM 4595 C C . ILE A 1 570 ? -21.850 -11.175 35.027 1.00 93.69 570 ILE A C 1
ATOM 4597 O O . ILE A 1 570 ? -22.384 -12.174 34.553 1.00 93.69 570 ILE A O 1
ATOM 4601 N N . GLY A 1 571 ? -22.436 -10.413 35.948 1.00 91.94 571 GLY A N 1
ATOM 4602 C CA . GLY A 1 571 ? -23.811 -10.585 36.418 1.00 91.94 571 GLY A CA 1
ATOM 4603 C C . GLY A 1 571 ? -24.734 -9.537 35.803 1.00 91.94 571 GLY A C 1
ATOM 4604 O O . GLY A 1 571 ? -24.389 -8.358 35.779 1.00 91.94 571 GLY A O 1
ATOM 4605 N N . MET A 1 572 ? -25.896 -9.952 35.304 1.00 89.94 572 MET A N 1
ATOM 4606 C CA . MET A 1 572 ? -26.915 -9.084 34.705 1.00 89.94 572 MET A CA 1
ATOM 4607 C C . MET A 1 572 ? -28.280 -9.365 35.334 1.00 89.94 572 MET A C 1
ATOM 4609 O O . MET A 1 572 ? -28.589 -10.511 35.650 1.00 89.94 572 MET A O 1
ATOM 4613 N N . MET A 1 573 ? -29.125 -8.343 35.484 1.00 82.44 573 MET A N 1
ATOM 4614 C CA . MET A 1 573 ? -30.513 -8.537 35.951 1.00 82.44 573 MET A CA 1
ATOM 4615 C C . MET A 1 573 ? -31.563 -7.976 34.993 1.00 82.44 573 MET A C 1
ATOM 4617 O O . MET A 1 573 ? -32.679 -8.488 34.930 1.00 82.44 573 MET A O 1
ATOM 4621 N N . ASP A 1 574 ? -31.224 -6.938 34.232 1.00 77.75 574 ASP A N 1
ATOM 4622 C CA . ASP A 1 574 ? -32.188 -6.266 33.365 1.00 77.75 574 ASP A CA 1
ATOM 4623 C C . ASP A 1 574 ? -32.217 -6.911 31.969 1.00 77.75 574 ASP A C 1
ATOM 4625 O O . ASP A 1 574 ? -31.182 -7.150 31.340 1.00 77.75 574 ASP A O 1
ATOM 4629 N N . LYS A 1 575 ? -33.425 -7.188 31.468 1.00 80.69 575 LYS A N 1
ATOM 4630 C CA . LYS A 1 575 ? -33.642 -7.702 30.111 1.00 80.69 575 LYS A CA 1
ATOM 4631 C C . LYS A 1 575 ? -33.188 -6.672 29.073 1.00 80.69 575 LYS A C 1
ATOM 4633 O O . LYS A 1 575 ? -33.508 -5.492 29.180 1.00 80.69 575 LYS A O 1
ATOM 4638 N N . GLY A 1 576 ? -32.469 -7.129 28.052 1.00 73.56 576 GLY A N 1
ATOM 4639 C CA . GLY A 1 576 ? -31.909 -6.290 26.991 1.00 73.56 576 GLY A CA 1
ATOM 4640 C C . GLY A 1 576 ? -30.536 -5.693 27.312 1.00 73.56 576 GLY A C 1
ATOM 4641 O O . GLY A 1 576 ? -29.910 -5.130 26.413 1.00 73.56 576 GLY A O 1
ATOM 4642 N N . CYS A 1 577 ? -30.028 -5.846 28.543 1.00 81.44 577 CYS A N 1
ATOM 4643 C CA . CYS A 1 577 ? -28.646 -5.486 28.857 1.00 81.44 577 CYS A CA 1
ATOM 4644 C C . CYS A 1 577 ? -27.676 -6.240 27.970 1.00 81.44 577 CYS A C 1
ATOM 4646 O O . CYS A 1 577 ? -27.806 -7.450 27.799 1.00 81.44 577 CYS A O 1
ATOM 4648 N N . SER A 1 578 ? -26.675 -5.541 27.450 1.00 81.44 578 SER A N 1
ATOM 4649 C CA . SER A 1 578 ? -25.635 -6.167 26.650 1.00 81.44 578 SER A CA 1
ATOM 4650 C C . SER A 1 578 ? -24.268 -5.559 26.909 1.00 81.44 578 SER A C 1
ATOM 4652 O O . SER A 1 578 ? -24.117 -4.354 27.122 1.00 81.44 578 SER A O 1
ATOM 4654 N N . VAL A 1 579 ? -23.246 -6.408 26.878 1.00 80.56 579 VAL A N 1
ATOM 4655 C CA . VAL A 1 579 ? -21.851 -6.009 27.071 1.00 80.56 579 VAL A CA 1
ATOM 4656 C C . VAL A 1 579 ? -20.946 -6.743 26.098 1.00 80.56 579 VAL A C 1
ATOM 4658 O O . VAL A 1 579 ? -21.222 -7.877 25.712 1.00 80.56 579 VAL A O 1
ATOM 4661 N N . LEU A 1 580 ? -19.844 -6.105 25.721 1.00 77.56 580 LEU A N 1
ATOM 4662 C CA . LEU A 1 580 ? -18.761 -6.724 24.968 1.00 77.56 580 LEU A CA 1
ATOM 4663 C C . LEU A 1 580 ? -17.598 -6.995 25.923 1.00 77.56 580 LEU A C 1
ATOM 4665 O O . LEU A 1 580 ? -16.985 -6.048 26.414 1.00 77.56 580 LEU A O 1
ATOM 4669 N N . ALA A 1 581 ? -17.280 -8.264 26.156 1.00 80.69 581 ALA A N 1
ATOM 4670 C CA . ALA A 1 581 ? -16.211 -8.676 27.060 1.00 80.69 581 ALA A CA 1
ATOM 4671 C C . ALA A 1 581 ? -14.987 -9.193 26.289 1.00 80.69 581 ALA A C 1
ATOM 4673 O O . ALA A 1 581 ? -15.113 -9.922 25.305 1.00 80.69 581 ALA A O 1
ATOM 4674 N N . LYS A 1 582 ? -13.782 -8.817 26.720 1.00 80.00 582 LYS A N 1
ATOM 4675 C CA . LYS A 1 582 ? -12.527 -9.211 26.074 1.00 80.00 582 LYS A CA 1
ATOM 4676 C C . LYS A 1 582 ? -11.439 -9.512 27.106 1.00 80.00 582 LYS A C 1
ATOM 4678 O O . LYS A 1 582 ? -11.158 -8.687 27.969 1.00 80.00 582 LYS A O 1
ATOM 4683 N N . MET A 1 583 ? -10.768 -10.651 26.945 1.00 76.75 583 MET A N 1
ATOM 4684 C CA . MET A 1 583 ? -9.559 -10.999 27.701 1.00 76.75 583 MET A CA 1
ATOM 4685 C C . MET A 1 583 ? -8.330 -10.293 27.115 1.00 76.75 583 MET A C 1
ATOM 4687 O O . MET A 1 583 ? -8.184 -10.206 25.889 1.00 76.75 583 MET A O 1
ATOM 4691 N N . CYS A 1 584 ? -7.445 -9.789 27.976 1.00 66.19 584 CYS A N 1
ATOM 4692 C CA . CYS A 1 584 ? -6.276 -9.016 27.562 1.00 66.19 584 CYS A CA 1
ATOM 4693 C C . CYS A 1 584 ? -4.979 -9.605 28.140 1.00 66.19 584 CYS A C 1
ATOM 4695 O O . CYS A 1 584 ? -4.909 -9.996 29.304 1.00 66.19 584 CYS A O 1
ATOM 4697 N N . ALA A 1 585 ? -3.944 -9.676 27.297 1.00 63.88 585 ALA A N 1
ATOM 4698 C CA . ALA A 1 585 ? -2.620 -10.154 27.681 1.00 63.88 585 ALA A CA 1
ATOM 4699 C C . ALA A 1 585 ? -1.800 -9.039 28.340 1.00 63.88 585 ALA A C 1
ATOM 4701 O O . ALA A 1 585 ? -1.928 -7.863 27.995 1.00 63.88 585 ALA A O 1
ATOM 4702 N N . LYS A 1 586 ? -0.884 -9.420 29.230 1.00 52.72 586 LYS A N 1
ATOM 4703 C CA . LYS A 1 586 ? 0.036 -8.512 29.930 1.00 52.72 586 LYS A CA 1
ATOM 4704 C C . LYS A 1 586 ? 0.909 -7.650 29.002 1.00 52.72 586 LYS A C 1
ATOM 4706 O O . LYS A 1 586 ? 1.157 -6.489 29.310 1.00 52.72 586 LYS A O 1
ATOM 4711 N N . ASN A 1 587 ? 1.316 -8.170 27.842 1.00 50.50 587 ASN A N 1
ATOM 4712 C CA . ASN A 1 587 ? 2.212 -7.464 26.912 1.00 50.50 587 ASN A CA 1
ATOM 4713 C C . ASN A 1 587 ? 1.590 -6.202 26.281 1.00 50.50 587 ASN A C 1
ATOM 4715 O O . ASN A 1 587 ? 2.322 -5.302 25.875 1.00 50.50 587 ASN A O 1
ATOM 4719 N N . ASP A 1 588 ? 0.257 -6.102 26.222 1.00 48.44 588 ASP A N 1
ATOM 4720 C CA . ASP A 1 588 ? -0.426 -4.892 25.739 1.00 48.44 588 ASP A CA 1
ATOM 4721 C C . ASP A 1 588 ? -0.293 -3.716 26.736 1.00 48.44 588 ASP A C 1
ATOM 4723 O O . ASP A 1 588 ? -0.482 -2.566 26.341 1.00 48.44 588 ASP A O 1
ATOM 4727 N N . GLU A 1 589 ? 0.017 -3.978 28.014 1.00 44.97 589 GLU A N 1
ATOM 4728 C CA . GLU A 1 589 ? 0.082 -2.989 29.106 1.00 44.97 589 GLU A CA 1
ATOM 4729 C C . GLU A 1 589 ? 1.485 -2.429 29.338 1.00 44.97 589 GLU A C 1
ATOM 4731 O O . GLU A 1 589 ? 1.618 -1.210 29.432 1.00 44.97 589 GLU A O 1
ATOM 4736 N N . ASP A 1 590 ? 2.529 -3.266 29.371 1.00 43.84 590 ASP A N 1
ATOM 4737 C CA . ASP A 1 590 ? 3.913 -2.768 29.464 1.00 43.84 590 ASP A CA 1
ATOM 4738 C C . ASP A 1 590 ? 4.207 -1.859 28.264 1.00 43.84 590 ASP A C 1
ATOM 4740 O O . ASP A 1 590 ? 4.732 -0.759 28.413 1.00 43.84 590 ASP A O 1
ATOM 4744 N N . LEU A 1 591 ? 3.722 -2.242 27.078 1.00 40.53 591 LEU A N 1
ATOM 4745 C CA . LEU A 1 591 ? 3.846 -1.420 25.883 1.00 40.53 591 LEU A CA 1
ATOM 4746 C C . LEU A 1 591 ? 3.068 -0.099 25.997 1.00 40.53 591 LEU A C 1
ATOM 4748 O O . LEU A 1 591 ? 3.589 0.936 25.598 1.00 40.53 591 LEU A O 1
ATOM 4752 N N . LYS A 1 592 ? 1.844 -0.090 26.545 1.00 46.97 592 LYS A N 1
ATOM 4753 C CA . LYS A 1 592 ? 1.050 1.145 26.716 1.00 46.97 592 LYS A CA 1
ATOM 4754 C C . LYS A 1 592 ? 1.607 2.063 27.800 1.00 46.97 592 LYS A C 1
ATOM 4756 O O . LYS A 1 592 ? 1.601 3.275 27.605 1.00 46.97 592 LYS A O 1
ATOM 4761 N N . THR A 1 593 ? 2.085 1.502 28.905 1.00 45.50 593 THR A N 1
ATOM 4762 C CA . THR A 1 593 ? 2.609 2.243 30.060 1.00 45.50 593 THR A CA 1
ATOM 4763 C C . THR A 1 593 ? 3.981 2.825 29.741 1.00 45.50 593 THR A C 1
ATOM 4765 O O . THR A 1 593 ? 4.199 4.018 29.934 1.00 45.50 593 THR A O 1
ATOM 4768 N N . SER A 1 594 ? 4.874 2.037 29.128 1.00 42.22 594 SER A N 1
ATOM 4769 C CA . SER A 1 594 ? 6.141 2.551 28.601 1.00 42.22 594 SER A CA 1
ATOM 4770 C C . SER A 1 594 ? 5.912 3.613 27.525 1.00 42.22 594 SER A C 1
ATOM 4772 O O . SER A 1 594 ? 6.590 4.635 27.525 1.00 42.22 594 SER A O 1
ATOM 4774 N N . LEU A 1 595 ? 4.920 3.438 26.645 1.00 41.75 595 LEU A N 1
ATOM 4775 C CA . LEU A 1 595 ? 4.604 4.435 25.619 1.00 41.75 595 LEU A CA 1
ATOM 4776 C C . LEU A 1 595 ? 4.002 5.724 26.207 1.00 41.75 595 LEU A C 1
ATOM 4778 O O . LEU A 1 595 ? 4.272 6.805 25.685 1.00 41.75 595 LEU A O 1
ATOM 4782 N N . ALA A 1 596 ? 3.216 5.635 27.286 1.00 51.09 596 ALA A N 1
ATOM 4783 C CA . ALA A 1 596 ? 2.682 6.795 28.000 1.00 51.09 596 ALA A CA 1
ATOM 4784 C C . ALA A 1 596 ? 3.796 7.595 28.694 1.00 51.09 596 ALA A C 1
ATOM 4786 O O . ALA A 1 596 ? 3.841 8.815 28.540 1.00 51.09 596 ALA A O 1
ATOM 4787 N N . ASN A 1 597 ? 4.736 6.909 29.353 1.00 53.72 597 ASN A N 1
ATOM 4788 C CA . ASN A 1 597 ? 5.898 7.537 29.987 1.00 53.72 597 ASN A CA 1
ATOM 4789 C C . ASN A 1 597 ? 6.790 8.240 28.951 1.00 53.72 597 ASN A C 1
ATOM 4791 O O . ASN A 1 597 ? 7.128 9.407 29.122 1.00 53.72 597 ASN A O 1
ATOM 4795 N N . VAL A 1 598 ? 7.064 7.588 27.813 1.00 51.69 598 VAL A N 1
ATOM 4796 C CA . VAL A 1 598 ? 7.824 8.194 26.702 1.00 51.69 598 VAL A CA 1
ATOM 4797 C C . VAL A 1 598 ? 7.097 9.408 26.109 1.00 51.69 598 VAL A C 1
ATOM 4799 O O . VAL A 1 598 ? 7.728 10.401 25.749 1.00 51.69 598 VAL A O 1
ATOM 4802 N N . CYS A 1 599 ? 5.763 9.376 26.015 1.00 46.38 599 CYS A N 1
ATOM 4803 C CA . CYS A 1 599 ? 4.992 10.535 25.553 1.00 46.38 599 CYS A CA 1
ATOM 4804 C C . CYS A 1 599 ? 5.058 11.712 26.536 1.00 46.38 599 CYS A C 1
ATOM 4806 O O . CYS A 1 599 ? 5.088 12.861 26.089 1.00 46.38 599 CYS A O 1
ATOM 4808 N N . GLN A 1 600 ? 5.087 11.437 27.841 1.00 63.50 600 GLN A N 1
ATOM 4809 C CA . GLN A 1 600 ? 5.197 12.454 28.883 1.00 63.50 600 GLN A CA 1
ATOM 4810 C C . GLN A 1 600 ? 6.593 13.094 28.889 1.00 63.50 600 GLN A C 1
ATOM 4812 O O . GLN A 1 600 ? 6.688 14.319 28.815 1.00 63.50 600 GLN A O 1
ATOM 4817 N N . GLU A 1 601 ? 7.658 12.288 28.830 1.00 64.44 601 GLU A N 1
ATOM 4818 C CA . GLU A 1 601 ? 9.040 12.777 28.693 1.00 64.44 601 GLU A CA 1
ATOM 4819 C C . GLU A 1 601 ? 9.218 13.621 27.422 1.00 64.44 601 GLU A C 1
ATOM 4821 O O . GLU A 1 601 ? 9.805 14.700 27.452 1.00 64.44 601 GLU A O 1
ATOM 4826 N N . HIS A 1 602 ? 8.640 13.195 26.295 1.00 55.75 602 HIS A N 1
ATOM 4827 C CA . HIS A 1 602 ? 8.695 13.963 25.050 1.00 55.75 602 HIS A CA 1
ATOM 4828 C C . HIS A 1 602 ? 7.900 15.285 25.130 1.00 55.75 602 HIS A C 1
ATOM 4830 O O . HIS A 1 602 ? 8.213 16.243 24.415 1.00 55.75 602 HIS A O 1
ATOM 4836 N N . GLN A 1 603 ? 6.848 15.374 25.952 1.00 60.75 603 GLN A N 1
ATOM 4837 C CA . GLN A 1 603 ? 6.135 16.636 26.186 1.00 60.75 603 GLN A CA 1
ATOM 4838 C C . GLN A 1 603 ? 6.949 17.598 27.049 1.00 60.75 603 GLN A C 1
ATOM 4840 O O . GLN A 1 603 ? 6.991 18.786 26.729 1.00 60.75 603 GLN A O 1
ATOM 4845 N N . GLU A 1 604 ? 7.616 17.088 28.080 1.00 75.25 604 GLU A N 1
ATOM 4846 C CA . GLU A 1 604 ? 8.494 17.866 28.954 1.00 75.25 604 GLU A CA 1
ATOM 4847 C C . GLU A 1 604 ? 9.721 18.381 28.190 1.00 75.25 604 GLU A C 1
ATOM 4849 O O . GLU A 1 604 ? 9.989 19.581 28.180 1.00 75.25 604 GLU A O 1
ATOM 4854 N N . LEU A 1 605 ? 10.371 17.515 27.403 1.00 68.94 605 LEU A N 1
ATOM 4855 C CA . LEU A 1 605 ? 11.494 17.894 26.541 1.00 68.94 605 LEU A CA 1
ATOM 4856 C C . LEU A 1 605 ? 11.101 18.979 25.528 1.00 68.94 605 LEU A C 1
ATOM 4858 O O . LEU A 1 605 ? 11.876 19.889 25.238 1.00 68.94 605 LEU A O 1
ATOM 4862 N N . LYS A 1 606 ? 9.875 18.906 24.996 1.00 69.50 606 LYS A N 1
ATOM 4863 C CA . LYS A 1 606 ? 9.350 19.917 24.074 1.00 69.50 606 LYS A CA 1
ATOM 4864 C C . LYS A 1 606 ? 9.084 21.256 24.769 1.00 69.50 606 LYS A C 1
ATOM 4866 O O . LYS A 1 606 ? 9.272 22.287 24.127 1.00 69.50 606 LYS A O 1
ATOM 4871 N N . SER A 1 607 ? 8.639 21.241 26.027 1.00 76.44 607 SER A N 1
ATOM 4872 C CA . SER A 1 607 ? 8.471 22.458 26.832 1.00 76.44 607 SER A CA 1
ATOM 4873 C C . SER A 1 607 ? 9.820 23.131 27.058 1.00 76.44 607 SER A C 1
ATOM 4875 O O . SER A 1 607 ? 9.995 24.282 26.676 1.00 76.44 607 SER A O 1
ATOM 4877 N N . ASN A 1 608 ? 10.806 22.366 27.529 1.00 79.31 608 ASN A N 1
ATOM 4878 C CA . ASN A 1 608 ? 12.153 22.873 27.792 1.00 79.31 608 ASN A CA 1
ATOM 4879 C C . ASN A 1 608 ? 12.808 23.435 26.521 1.00 79.31 608 ASN A C 1
ATOM 4881 O O . ASN A 1 608 ? 13.460 24.473 26.554 1.00 79.31 608 ASN A O 1
ATOM 4885 N N . LEU A 1 609 ? 12.604 22.785 25.369 1.00 74.31 609 LEU A N 1
ATOM 4886 C CA . LEU A 1 609 ? 13.116 23.286 24.093 1.00 74.31 609 LEU A CA 1
ATOM 4887 C C . LEU A 1 609 ? 12.442 24.601 23.662 1.00 74.31 609 LEU A C 1
ATOM 4889 O O . LEU A 1 609 ? 13.095 25.442 23.049 1.00 74.31 609 LEU A O 1
ATOM 4893 N N . ALA A 1 610 ? 11.154 24.790 23.968 1.00 79.06 610 ALA A N 1
ATOM 4894 C CA . ALA A 1 610 ? 10.454 26.041 23.681 1.00 79.06 610 ALA A CA 1
ATOM 4895 C C . ALA A 1 610 ? 11.004 27.200 24.528 1.00 79.06 610 ALA A C 1
ATOM 4897 O O . ALA A 1 610 ? 11.236 28.280 23.982 1.00 79.06 610 ALA A O 1
ATOM 4898 N N . ASP A 1 611 ? 11.293 26.945 25.805 1.00 80.81 611 ASP A N 1
ATOM 4899 C CA . ASP A 1 611 ? 11.900 27.925 26.711 1.00 80.81 611 ASP A CA 1
ATOM 4900 C C . ASP A 1 611 ? 13.307 28.320 26.231 1.00 80.81 611 ASP A C 1
ATOM 4902 O O . ASP A 1 611 ? 13.606 29.505 26.075 1.00 80.81 611 ASP A O 1
ATOM 4906 N N . VAL A 1 612 ? 14.134 27.341 25.840 1.00 77.12 612 VAL A N 1
ATOM 4907 C CA . VAL A 1 612 ? 15.463 27.596 25.252 1.00 77.12 612 VAL A CA 1
ATOM 4908 C C . VAL A 1 612 ? 15.362 28.397 23.949 1.00 77.12 612 VAL A C 1
ATOM 4910 O O . VAL A 1 612 ? 16.132 29.332 23.726 1.00 77.12 612 VAL A O 1
ATOM 4913 N N . CYS A 1 613 ? 14.405 28.083 23.070 1.00 75.94 613 CYS A N 1
ATOM 4914 C CA . CYS A 1 613 ? 14.191 28.868 21.851 1.00 75.94 613 CYS A CA 1
ATOM 4915 C C . CYS A 1 613 ? 13.798 30.323 22.152 1.00 75.94 613 CYS A C 1
ATOM 4917 O O . CYS A 1 613 ? 14.185 31.224 21.401 1.00 75.94 613 CYS A O 1
ATOM 4919 N N . GLN A 1 614 ? 13.053 30.567 23.232 1.00 84.50 614 GLN A N 1
ATOM 4920 C CA . GLN A 1 614 ? 12.685 31.911 23.664 1.00 84.50 614 GLN A CA 1
ATOM 4921 C C . GLN A 1 614 ? 13.895 32.685 24.203 1.00 84.50 614 GLN A C 1
ATOM 4923 O O . GLN A 1 614 ? 14.090 33.837 23.808 1.00 84.50 614 GLN A O 1
ATOM 4928 N N . GLU A 1 615 ? 14.751 32.052 25.008 1.00 84.31 615 GLU A N 1
ATOM 4929 C CA . GLU A 1 615 ? 16.003 32.656 25.487 1.00 84.31 615 GLU A CA 1
ATOM 4930 C C . GLU A 1 615 ? 16.945 33.010 24.331 1.00 84.31 615 GLU A C 1
ATOM 4932 O O . GLU A 1 615 ? 17.461 34.125 24.259 1.00 84.31 615 GLU A O 1
ATOM 4937 N N . VAL A 1 616 ? 17.115 32.105 23.360 1.00 78.31 616 VAL A N 1
ATOM 4938 C CA . VAL A 1 616 ? 17.945 32.357 22.169 1.00 78.31 616 VAL A CA 1
ATOM 4939 C C . VAL A 1 616 ? 17.404 33.534 21.354 1.00 78.31 616 VAL A C 1
ATOM 4941 O O . VAL A 1 616 ? 18.181 34.339 20.832 1.00 78.31 616 VAL A O 1
ATOM 4944 N N . LYS A 1 617 ? 16.078 33.679 21.258 1.00 85.12 617 LYS A N 1
ATOM 4945 C CA . LYS A 1 617 ? 15.456 34.814 20.567 1.00 85.12 617 LYS A CA 1
ATOM 4946 C C . LYS A 1 617 ? 15.734 36.137 21.288 1.00 85.12 617 LYS A C 1
ATOM 4948 O O . LYS A 1 617 ? 16.135 37.093 20.630 1.00 85.12 617 LYS A O 1
ATOM 4953 N N . GLN A 1 618 ? 15.600 36.171 22.614 1.00 85.94 618 GLN A N 1
ATOM 4954 C CA . GLN A 1 618 ? 15.941 37.350 23.421 1.00 85.94 618 GLN A CA 1
ATOM 4955 C C . GLN A 1 618 ? 17.426 37.716 23.290 1.00 85.94 618 GLN A C 1
ATOM 4957 O O . GLN A 1 618 ? 17.779 38.885 23.137 1.00 85.94 618 GLN A O 1
ATOM 4962 N N . MET A 1 619 ? 18.304 36.712 23.270 1.00 83.00 619 MET A N 1
ATOM 4963 C CA . MET A 1 619 ? 19.744 36.903 23.100 1.00 83.00 619 MET A CA 1
ATOM 4964 C C . MET A 1 619 ? 20.083 37.500 21.727 1.00 83.00 619 MET A C 1
ATOM 4966 O O . MET A 1 619 ? 20.918 38.399 21.626 1.00 83.00 619 MET A O 1
ATOM 4970 N N . LYS A 1 620 ? 19.393 37.047 20.671 1.00 85.06 620 LYS A N 1
ATOM 4971 C CA . LYS A 1 620 ? 19.524 37.607 19.321 1.00 85.06 620 LYS A CA 1
ATOM 4972 C C . LYS A 1 620 ? 19.079 39.071 19.264 1.00 85.06 620 LYS A C 1
ATOM 4974 O O . LYS A 1 620 ? 19.782 39.885 18.672 1.00 85.06 620 LYS A O 1
ATOM 4979 N N . GLU A 1 621 ? 17.945 39.408 19.877 1.00 87.75 621 GLU A N 1
ATOM 4980 C CA . GLU A 1 621 ? 17.426 40.784 19.921 1.00 87.75 621 GLU A CA 1
ATOM 4981 C C . GLU A 1 621 ? 18.398 41.728 20.657 1.00 87.75 621 GLU A C 1
ATOM 4983 O O . GLU A 1 621 ? 18.729 42.795 20.138 1.00 87.75 621 GLU A O 1
ATOM 4988 N N . CYS A 1 622 ? 18.963 41.288 21.787 1.00 86.38 622 CYS A N 1
ATOM 4989 C CA . CYS A 1 622 ? 19.992 42.028 22.529 1.00 86.38 622 CYS A CA 1
ATOM 4990 C C . CYS A 1 622 ? 21.277 42.241 21.701 1.00 86.38 622 CYS A C 1
ATOM 4992 O O . CYS A 1 622 ? 21.869 43.323 21.702 1.00 86.38 622 CYS A O 1
ATOM 4994 N N . LEU A 1 623 ? 21.701 41.231 20.931 1.00 82.81 623 LEU A N 1
ATOM 4995 C CA . LEU A 1 623 ? 22.867 41.344 20.052 1.00 82.81 623 LEU A CA 1
ATOM 4996 C C . LEU A 1 623 ? 22.638 42.353 18.914 1.00 82.81 623 LEU A C 1
ATOM 4998 O O . LEU A 1 623 ? 23.538 43.128 18.578 1.00 82.81 623 LEU A O 1
ATOM 5002 N N . GLU A 1 624 ? 21.441 42.367 18.322 1.00 86.81 624 GLU A N 1
ATOM 5003 C CA . GLU A 1 624 ? 21.070 43.337 17.286 1.00 86.81 624 GLU A CA 1
ATOM 5004 C C . GLU A 1 624 ? 21.028 44.773 17.831 1.00 86.81 624 GLU A C 1
ATOM 5006 O O . GLU A 1 624 ? 21.478 45.701 17.150 1.00 86.81 624 GLU A O 1
ATOM 5011 N N . GLU A 1 625 ? 20.545 44.965 19.059 1.00 89.06 625 GLU A N 1
ATOM 5012 C CA . GLU A 1 625 ? 20.544 46.262 19.741 1.00 89.06 625 GLU A CA 1
ATOM 5013 C C . GLU A 1 625 ? 21.966 46.754 20.037 1.00 89.06 625 GLU A C 1
ATOM 5015 O O . GLU A 1 625 ? 22.324 47.873 19.660 1.00 89.06 625 GLU A O 1
ATOM 5020 N N . ASN A 1 626 ? 22.822 45.893 20.591 1.00 87.31 626 ASN A N 1
ATOM 5021 C CA . ASN A 1 626 ? 24.232 46.213 20.823 1.00 87.31 626 ASN A CA 1
ATOM 5022 C C . ASN A 1 626 ? 24.954 46.600 19.527 1.00 87.31 626 ASN A C 1
ATOM 5024 O O . ASN A 1 626 ? 25.724 47.560 19.505 1.00 87.31 626 ASN A O 1
ATOM 5028 N N . ASN A 1 627 ? 24.671 45.907 18.421 1.00 85.38 627 ASN A N 1
ATOM 5029 C CA . ASN A 1 627 ? 25.252 46.225 17.118 1.00 85.38 627 ASN A CA 1
ATOM 5030 C C . ASN A 1 627 ? 24.781 47.598 16.591 1.00 85.38 627 ASN A C 1
ATOM 5032 O O . ASN A 1 627 ? 25.581 48.364 16.049 1.00 85.38 627 ASN A O 1
ATOM 5036 N N . LYS A 1 628 ? 23.505 47.964 16.789 1.00 87.62 628 LYS A N 1
ATOM 5037 C CA . LYS A 1 628 ? 23.006 49.315 16.459 1.00 87.62 628 LYS A CA 1
ATOM 5038 C C . LYS A 1 628 ? 23.710 50.392 17.283 1.00 87.62 628 LYS A C 1
ATOM 5040 O O . LYS A 1 628 ? 24.145 51.393 16.714 1.00 87.62 628 LYS A O 1
ATOM 5045 N N . THR A 1 629 ? 23.874 50.170 18.585 1.00 87.50 629 THR A N 1
ATOM 5046 C CA . THR A 1 629 ? 24.584 51.092 19.482 1.00 87.50 629 THR A CA 1
ATOM 5047 C C . THR A 1 629 ? 26.046 51.252 19.070 1.00 87.50 629 THR A C 1
ATOM 5049 O O . THR A 1 629 ? 26.534 52.376 18.963 1.00 87.50 629 THR A O 1
ATOM 5052 N N . LEU A 1 630 ? 26.728 50.151 18.736 1.00 85.50 630 LEU A N 1
ATOM 5053 C CA . LEU A 1 630 ? 28.115 50.170 18.268 1.00 85.50 630 LEU A CA 1
ATOM 5054 C C . LEU A 1 630 ? 28.270 50.993 16.979 1.00 85.50 630 LEU A C 1
ATOM 5056 O O . LEU A 1 630 ? 29.167 51.828 16.874 1.00 85.50 630 LEU A O 1
ATOM 5060 N N . LYS A 1 631 ? 27.357 50.811 16.015 1.00 86.44 631 LYS A N 1
ATOM 5061 C CA . LYS A 1 631 ? 27.325 51.608 14.778 1.00 86.44 631 LYS A CA 1
ATOM 5062 C C . LYS A 1 631 ? 27.084 53.093 15.050 1.00 86.44 631 LYS A C 1
ATOM 5064 O O . LYS A 1 631 ? 27.718 53.927 14.411 1.00 86.44 631 LYS A O 1
ATOM 5069 N N . ALA A 1 632 ? 26.209 53.431 15.998 1.00 82.94 632 ALA A N 1
ATOM 5070 C CA . ALA A 1 632 ? 25.956 54.819 16.382 1.00 82.94 632 ALA A CA 1
ATOM 5071 C C . ALA A 1 632 ? 27.183 55.476 17.041 1.00 82.94 632 ALA A C 1
ATOM 5073 O O . ALA A 1 632 ? 27.475 56.641 16.772 1.00 82.94 632 ALA A O 1
ATOM 5074 N N . VAL A 1 633 ? 27.931 54.734 17.864 1.00 82.81 633 VAL A N 1
ATOM 5075 C CA . VAL A 1 633 ? 29.192 55.205 18.465 1.00 82.81 633 VAL A CA 1
ATOM 5076 C C . VAL A 1 633 ? 30.270 55.404 17.397 1.00 82.81 633 VAL A C 1
ATOM 5078 O O . VAL A 1 633 ? 30.903 56.457 17.367 1.00 82.81 633 VAL A O 1
ATOM 5081 N N . LEU A 1 634 ? 30.434 54.449 16.476 1.00 79.06 634 LEU A N 1
ATOM 5082 C CA . LEU A 1 634 ? 31.369 54.569 15.349 1.00 79.06 634 LEU A CA 1
ATOM 5083 C C . LEU A 1 634 ? 31.047 55.773 14.453 1.00 79.06 634 LEU A C 1
ATOM 5085 O O . LEU A 1 634 ? 31.951 56.503 14.055 1.00 79.06 634 LEU A O 1
ATOM 5089 N N . ALA A 1 635 ? 29.765 56.029 14.179 1.00 77.50 635 ALA A N 1
ATOM 5090 C CA . ALA A 1 635 ? 29.341 57.197 13.410 1.00 77.50 635 ALA A CA 1
ATOM 5091 C C . ALA A 1 635 ? 29.676 58.522 14.119 1.00 77.50 635 ALA A C 1
ATOM 5093 O O . ALA A 1 635 ? 30.089 59.474 13.462 1.00 77.50 635 ALA A O 1
ATOM 5094 N N . LYS A 1 636 ? 29.556 58.582 15.454 1.00 79.00 636 LYS A N 1
ATOM 5095 C CA . LYS A 1 636 ? 29.955 59.765 16.237 1.00 79.00 636 LYS A CA 1
ATOM 5096 C C . LYS A 1 636 ? 31.466 59.997 16.232 1.00 79.00 636 LYS A C 1
ATOM 5098 O O . LYS A 1 636 ? 31.878 61.144 16.139 1.00 79.00 636 LYS A O 1
ATOM 5103 N N . LEU A 1 637 ? 32.270 58.934 16.301 1.00 74.31 637 LEU A N 1
ATOM 5104 C CA . LEU A 1 637 ? 33.735 59.029 16.239 1.00 74.31 637 LEU A CA 1
ATOM 5105 C C . LEU A 1 637 ? 34.231 59.479 14.856 1.00 74.31 637 LEU A C 1
ATOM 5107 O O . LEU A 1 637 ? 35.179 60.255 14.764 1.00 74.31 637 LEU A O 1
ATOM 5111 N N . ASN A 1 638 ? 33.563 59.044 13.786 1.00 67.31 638 ASN A N 1
ATOM 5112 C CA . ASN A 1 638 ? 33.902 59.457 12.422 1.00 67.31 638 ASN A CA 1
ATOM 5113 C C . ASN A 1 638 ? 33.365 60.856 12.067 1.00 67.31 638 ASN A C 1
ATOM 5115 O O . ASN A 1 638 ? 33.933 61.523 11.212 1.00 67.31 638 ASN A O 1
ATOM 5119 N N . GLY A 1 639 ? 32.296 61.322 12.725 1.00 60.44 639 GLY A N 1
ATOM 5120 C CA . GLY A 1 639 ? 31.724 62.659 12.519 1.00 60.44 639 GLY A CA 1
ATOM 5121 C C . GLY A 1 639 ? 32.491 63.804 13.191 1.00 60.44 639 GLY A C 1
ATOM 5122 O O . GLY A 1 639 ? 32.164 64.963 12.963 1.00 60.44 639 GLY A O 1
ATOM 5123 N N . SER A 1 640 ? 33.504 63.508 14.010 1.00 54.38 640 SER A N 1
ATOM 5124 C CA . SER A 1 640 ? 34.336 64.509 14.697 1.00 54.38 640 SER A CA 1
ATOM 5125 C C . SER A 1 640 ? 35.606 64.926 13.936 1.00 54.38 640 SER A C 1
ATOM 5127 O O . SER A 1 640 ? 36.464 65.577 14.524 1.00 54.38 640 SER A O 1
ATOM 5129 N N . GLN A 1 641 ? 35.749 64.570 12.652 1.00 52.78 641 GLN A N 1
ATOM 5130 C CA . GLN A 1 641 ? 36.901 64.969 11.824 1.00 52.78 641 GLN A CA 1
ATOM 5131 C C . GLN A 1 641 ? 36.639 66.094 10.809 1.00 52.78 641 GLN A C 1
ATOM 5133 O O . GLN A 1 641 ? 37.588 66.527 10.165 1.00 52.78 641 GLN A O 1
ATOM 5138 N N . ASP A 1 642 ? 35.424 66.645 10.737 1.00 49.31 642 ASP A N 1
ATOM 5139 C CA . ASP A 1 642 ? 35.116 67.805 9.886 1.00 49.31 642 ASP A CA 1
ATOM 5140 C C . ASP A 1 642 ? 34.782 69.049 10.726 1.00 49.31 642 ASP A C 1
ATOM 5142 O O . ASP A 1 642 ? 33.652 69.533 10.771 1.00 49.31 642 ASP A O 1
ATOM 5146 N N . THR A 1 643 ? 35.799 69.598 11.389 1.00 45.78 643 THR A N 1
ATOM 5147 C CA . THR A 1 643 ? 35.859 71.036 11.699 1.00 45.78 643 THR A CA 1
ATOM 5148 C C . THR A 1 643 ? 37.066 71.619 10.967 1.00 45.78 643 THR A C 1
ATOM 5150 O O . THR A 1 643 ? 38.194 71.281 11.331 1.00 45.78 643 THR A O 1
ATOM 5153 N N . PRO A 1 644 ? 36.870 72.449 9.925 1.00 50.16 644 PRO A N 1
ATOM 5154 C CA . PRO A 1 644 ? 37.962 73.146 9.266 1.00 50.16 644 PRO A CA 1
ATOM 5155 C C . PRO A 1 644 ? 38.341 74.410 10.054 1.00 50.16 644 PRO A C 1
ATOM 5157 O O . PRO A 1 644 ? 37.484 75.264 10.269 1.00 50.16 644 PRO A O 1
ATOM 5160 N N . LEU A 1 645 ? 39.641 74.501 10.373 1.00 39.47 645 LEU A N 1
ATOM 5161 C CA . LEU A 1 645 ? 40.404 75.623 10.959 1.00 39.47 645 LEU A CA 1
ATOM 5162 C C . LEU A 1 645 ? 40.070 76.050 12.396 1.00 39.47 645 LEU A C 1
ATOM 5164 O O . LEU A 1 645 ? 38.987 76.621 12.642 1.00 39.47 645 LEU A O 1
#

InterPro domains:
  IPR002153 Transient receptor potential channel, canonical [PTHR10117] (44-390)
  IPR043136 B30.2/SPRY domain superfamily [G3DSA:2.60.120.920] (407-586)
  IPR056336 Calcium channel YVC1-like, C-terminal transmembrane domain [PF23317] (130-390)

pLDDT: mean 73.88, std 17.06, range [28.67, 95.69]

Foldseek 3Di:
DVVVVVVVVCVLVVPPCNVVVVVVVPDDPVLPLDVPVSVVVVVVVCPPPVNVVVVVCQQQDVVVVVPVDDPVVVVVVLVVLLVCLVCVVVLVVVLVVCVPPDPVSVVVVSCCPRNNSVLSNVLVLLVVLLVLLVVVLPDDQDLDDDPSNVVNVVSLVVLVVVLVVQLVVLLVVVVVCVVVVNDPDPDDSSVVSVCVQCVDPLSVLSVVLSVLVVLLVVLSVCSNVPDDDPPPDVSSVVSSVSSVVSSVSSVVSSVVSVQVPDPPSVVVVVVVVVLVVVVVVLVVVLLVLLLVLLVVLLVLLVVVCVVCVPPDDPFPGLDSDDDPVSSVVSSVVLVVVLVVPDDPDDSLDGDDPVSSVVNVVSSVVSVVVSVVSVVVSVCVSVVVVVVVVVVVVVVVCQFPQPQKDWDPQWDDDGQKIAGQAPVVPDDPVDNQFWIKIWGPAAADPFQFKKKKAWQALADQSFKKWWKDAPPDDRRDHFQCAAQTWIAGQNQGFIHQGHPVTFAWDDPRHDGHGKMKMKGWAVVPWDDDDPFWIKIWIWMDINNHTTFGPDPDRTHIGTAGPVGRHMIIMMIGHHHGTMMRMGTDTPVVPVVVVVVVVVSVVVVVVVVVVVVVVVVVVVVVVVVVVVVVVVVVVVVVVVVPPPDDD

Sequence (645 aa):
MEGNEEYLMKKLLSKKNSFDTIEKKITPKILTKCVSNSLLMGMKFFTHPVVHSEMNRKWRGRFLMKKGLSKWTWFFLHVWCLFDMVLAPIAFYFVSYLEVYSLFAAQYLKYLKTPYFIFVRDALSYLALVVLHYAICLAPSSLEFSVVEWSILVFFMGRSLVEFGQIRLIVKRIRERRMSGHDETDSNIVQKALGSYIGDRWNKLDVISILIYLVIFILRLTTWITTESVTNNRAVLVAGYLYSFNTLCLTLRIFGHVVETFKGVGTIQIALFNILQDVMTIVWQFTAVVFAFSLAITKIYMAEKSFHVGTSSHQKLACKTSGAACWWEILTHLSWSLLEIEQDFNPLDSVDTPSVTLAKLFYAAFLFIGVILLVNMLIALLSNTYKKVEGYDQRLRGTDRQAWDVVRGINVNGNVLTCEGGEEYKTEADPDQCVGARYSHSLCPEFPHFEVLILEAGIMRRLGIGVVIESYSKSLMPGWRDGTVGYHIDHGKVFDGSPMGKETKGYAMAFRGDLIRCTVMFKEAKEINNSKVRVPVVFTLNHKRITPEGQGEELFTHYNPNDPGLFPYIGMMDKGCSVLAKMCAKNDEDLKTSLANVCQEHQELKSNLADVCQEVKQMKECLEENNKTLKAVLAKLNGSQDTPL

Secondary structure (DSSP, 8-state):
-THHHHHHHHHHHHSTTHHHHHHHHHSSTTTTT-TTHHHHHHHHHHTSHHHHHHHHHHHT-HHHHTTT--HHHHHHHHHHHHHHHHHHHHHHHHHHHSTTT-HHHHHHHHHHT-HHHHHHHHHHHHHHHHHHHHHHHHSPP-SSPPHHHHHHHHHHHHHHHHHHHHHHHHHHHHHHHHHTT-----S-HHHHHHHHHHTSHHHHHHHHHHHHHHHHHHHHHHHHHH-S-STT-HHHHHHHHHHHHHHHHHHHHHHHHHHHHSTTHHHHHHHHHHHHHHHHHHHHHHHHHHHHHHHHHHHHHHHHHHHSTTS-TT---S-SS-THHHHHHHHHHHHHHTTT---S--TT--S-HHHHHHHHHHHHHHHHHHHHHHHHHHHHHHHHHHHHHHHHHHHHTTS-TT-EEE-TTEEEETTEEEE--STTS--TT-TTPPEEEEESS-BBTTB-EEEEEEEE--SS--EEEEEE-TT--TTS-TTSSTT-EEEETTTTEEESS-TT-B-BSS-----TT-EEEEEE-GGG-EEEETTEEEEEEEEEETTEEE-BSSS---EEEEE-TTSS-BEEEEEE-STT-EEEEEEE-THHHHHHHHHHHHHHHHHHHHHHHHHHHHHHHHHHHHHHHHHHHHHHHHHHHHGGG----

Radius of gyration: 36.5 Å; chains: 1; bounding box: 93×101×99 Å

Organism: NCBI:txid174260